Protein 2C9K (pdb70)

Organism: Bacillus thuringiensis subsp. israelensis (NCBI:txid1430)

Solvent-accessible surface area: 24354 Å² total; per-residue (Å²): 49,132,48,25,7,10,3,10,0,1,7,24,4,14,102,17,6,19,149,58,69,26,18,10,17,0,26,125,6,0,36,30,5,20,51,24,0,4,92,38,85,74,135,3,95,14,4,23,71,1,1,57,26,4,28,91,25,22,143,79,146,23,57,82,94,54,17,56,49,0,17,135,4,2,6,111,2,28,82,38,0,24,56,0,33,83,74,0,110,46,15,42,136,74,87,110,72,131,124,59,8,74,2,62,72,14,0,73,101,0,26,137,22,1,94,66,3,10,56,58,0,35,112,38,30,8,128,82,105,68,37,28,55,3,2,15,3,0,1,0,2,0,13,0,3,4,0,1,4,8,0,2,0,0,2,0,0,19,24,0,23,59,112,58,189,110,201,107,81,64,96,12,74,82,63,0,46,127,11,0,42,82,21,1,35,60,0,10,59,4,10,68,102,0,26,92,36,8,92,84,68,83,25,100,104,8,130,34,34,37,17,0,26,30,24,2,36,1,43,5,38,2,7,7,2,0,20,3,0,0,11,2,0,10,4,1,12,25,41,66,6,72,71,4,2,74,8,20,1,13,28,32,1,16,32,27,7,15,10,99,35,3,36,2,31,114,72,97,15,84,85,2,28,87,27,1,16,38,205,53,46,2,5,4,17,16,28,14,1,6,2,28,7,50,65,64,111,91,56,16,6,9,1,8,3,1,21,0,48,19,39,49,0,54,35,141,112,51,62,113,17,79,58,25,17,83,75,54,147,108,21,115,76,51,64,12,45,28,73,74,74,39,36,2,3,7,0,37,0,27,0,4,25,7,107,155,118,94,68,90,0,6,0,6,48,0,37,0,29,2,2,33,60,104,134,64,38,116,103,106,9,18,2,27,44,46,109,61,104,123,82,58,44,82,54,61,14,15,8,14,6,32,105,132,110,83,226,122,106,91,13,36,73,77,8,39,0,2,10,5,1,13,0,31,9,8,28,46,55,102,84,52,79,4,6,2,2,1,0,2,0,3,1,32,34,11,34,18,57,2,31,0,71,24,125,5,2,4,12,5,7,0,4,0,0,11,40,60,5,140,58,8,102,15,24,106,11,2,18,5,5,9,14,36,0,0,2,0,68,28,72,0,57,0,10,0,61,4,20,98,125,139,12,28,0,59,0,16,0,8,2,0,2,13,38,51,76,126,42,95,1,49,1,50,0,35,3,88,91,24,21,117,2,36,36,28,2,55,54,22,23,107,48,104,76,48,70,64,6,95,27,116,15,6,81,38,39,67,1,94,54,83,0,95,2,47,60,84,54,101,2,38,0,42,0,61,26,69,29,122,90,110,144,5,10,0,0,0,3,14,0,0,0,33,22,71,56,164

InterPro domains:
  IPR001178 Pesticidal crystal protein, domain II [PF00555] (322-528)
  IPR005638 Pesticidal crystal protein, domain III [PF03944] (539-678)
  IPR005639 Pesticidal crystal protein, domain I [PF03945] (112-314)
  IPR008979 Galactose-binding-like domain superfamily [SSF49785] (529-678)
  IPR008979 Galactose-binding-like domain superfamily [SSF49785] (1051-1133)
  IPR036399 Pesticidal crystal protein, central domain superfamily [G3DSA:2.100.10.10] (328-526)
  IPR036399 Pesticidal crystal protein, central domain superfamily [SSF51096] (317-528)
  IPR036716 Pesticidal crystal protein, N-terminal domain superfamily [G3DSA:1.20.190.10] (68-316)
  IPR036716 Pesticidal crystal protein, N-terminal domain superfamily [SSF56849] (39-314)
  IPR038979 Pesticidal crystal protein [PTHR37003] (109-332)
  IPR041587 Pesticidal crystal protein Cry, domain V [PF17997] (757-947)
  IPR048645 Cry1Ac-like, domain VII [PF21463] (1060-1138)

Foldseek 3Di:
DPQCLLQQLLLLLLVQLAWAALQGSQLPSVVALLCRQAVPQLPDCNLLCLLVVLCVLLVDDDDCVLSVVLSNLLSVVRVLSVVLNCLSVCCPPPDPDCPSLVSVVSLVSNLVSLVPSLVCNLPSFDPDDVSSLSSCLSSLLVSQSSLLVNLRSLLSLQSNLVVVVPCVSDHCLVVSVVSLFVNLLVSLVSLVSSLVSQQPFFDVVLVGARAQLSSQVSCQVCCSRHQSSSQSSVSSNCVVFVTGENDFFFAKGKDKDCQVLDNCRNDHNVVCVPFADDAFAQRKAWFKKKFWWAPDQDADIATQWIKTWIAAQPDPDIDIGDTGGDDDPHTDIFMDGADPQKFFAKKKWKFADCVSDLAAGGTAKMWTFIANPPATDIDITGRNDPGHDGDIDMDMDHDAWNHDDDDVPHDGNNTGFKTWGDKTKDDDVVDGNYMMIMTMITTPSDDSAQEDEQRTKYKAWLSSFRFDDPVKDWHFALSNNSTIWIFAQFKTKRKHWYAQAKFKWWKKFWKAKADAPVQWWKKWKDKVPWDIWIDTDHHQDYDDCRNNQGPSRIDMDITDDMTMDHGRDIIMTMMGIDTPNNVMTMITTIIMIGTDDD

Secondary structure (DSSP, 8-state):
---THHHHHHHHHHHHTT---TTTTTTTHHHHHHHHH-TTGGG--HHHHHHHHHHHHH-----HHHHHHHHHHHTTHHHHHHHHHHHHHTTTTS---SSTTTHHHHHHHHHHHHHHHHHHHHHS--SSHHHHHHHHHTTHHHHHHHHHHHHHHHHHHHHHHHHHT-------HHHHHHHHHHHHHHHHHHHHHHHHHHTTSB-GGGTT-B-HHHHHHHHHHHIIIIIHHHTTGGGG-TTT-TT-EE-----EEEEEESSTTSGGGGS-HHHHHHHHS--S-S-EEEEEEEEEE-S--SS---EEEEEEEEEETT-S--EE---EE---SSPEEEEEE--TT-EEEEEEEEEE--TTSSS---EEEEEEEEE-SSSEEEEEEESSSS---S-EEEEEE----SS------S-BTTB-SEEEEEEEEE--TTT-S--EEEEEEEETT--SS--B-SSSEEEEEGGG-SEE-SS-EEE---SSSSS-EEE-SSEEEEEEEB-SS-EEEEEEEEEEE-S-TTS--EEEEEETTTEEEEEE------SS--TT--GGG-EEEE-SS-EEE-TT-EEEEEEEE--S-TTS-EEEEEEEEEE---

Structure (mmCIF, N/CA/C/O backbone):
data_2C9K
#
_entry.id   2C9K
#
_cell.length_a   91.199
_cell.length_b   202.069
_cell.length_c   98.726
_cell.angle_alpha   90.00
_cell.angle_beta   90.00
_cell.angle_gamma   90.00
#
_symmetry.space_group_name_H-M   'C 2 2 21'
#
loop_
_entity.id
_entity.type
_entity.pdbx_description
1 polymer 'PESTICIDAL CRYSTAL PROTEIN CRY4AA'
2 non-polymer (4S)-2-METHYL-2,4-PENTANEDIOL
3 water water
#
loop_
_atom_site.group_PDB
_atom_site.id
_atom_site.type_symbol
_atom_site.label_atom_id
_atom_site.label_alt_id
_atom_site.label_comp_id
_atom_site.label_asym_id
_atom_site.label_entity_id
_atom_site.label_seq_id
_atom_site.pdbx_PDB_ins_code
_atom_site.Cartn_x
_atom_site.Cartn_y
_atom_site.Cartn_z
_atom_site.occupancy
_atom_site.B_iso_or_equiv
_atom_site.auth_seq_id
_atom_site.auth_comp_id
_atom_site.auth_asym_id
_atom_site.auth_atom_id
_atom_site.pdbx_PDB_model_num
ATOM 1 N N . GLY A 1 1 ? 3.752 43.949 -5.582 1.00 55.67 68 GLY A N 1
ATOM 2 C CA . GLY A 1 1 ? 3.026 44.009 -6.884 1.00 55.01 68 GLY A CA 1
ATOM 3 C C . GLY A 1 1 ? 1.556 43.683 -6.705 1.00 55.23 68 GLY A C 1
ATOM 4 O O . GLY A 1 1 ? 0.987 43.968 -5.649 1.00 55.80 68 GLY A O 1
ATOM 5 N N . GLU A 1 2 ? 0.934 43.094 -7.728 1.00 53.88 69 GLU A N 1
ATOM 6 C CA . GLU A 1 2 ? -0.474 42.725 -7.642 1.00 51.20 69 GLU A CA 1
ATOM 7 C C . GLU A 1 2 ? -0.644 41.205 -7.778 1.00 49.07 69 GLU A C 1
ATOM 8 O O . GLU A 1 2 ? -0.828 40.670 -8.867 1.00 49.11 69 GLU A O 1
ATOM 14 N N . LEU A 1 3 ? -0.555 40.513 -6.647 1.00 45.73 70 LEU A N 1
ATOM 15 C CA . LEU A 1 3 ? -0.699 39.059 -6.603 1.00 42.82 70 LEU A CA 1
ATOM 16 C C . LEU A 1 3 ? -0.530 38.646 -5.141 1.00 40.19 70 LEU A C 1
ATOM 17 O O . LEU A 1 3 ? 0.592 38.542 -4.646 1.00 41.89 70 LEU A O 1
ATOM 22 N N . SER A 1 4 ? -1.652 38.419 -4.461 0.50 35.38 71 SER A N 1
ATOM 23 C CA . SER A 1 4 ? -1.656 38.084 -3.040 0.50 31.21 71 SER A CA 1
ATOM 24 C C . SER A 1 4 ? -1.285 36.675 -2.609 0.50 29.05 71 SER A C 1
ATOM 25 O O . SER A 1 4 ? -1.108 36.428 -1.423 0.50 28.49 71 SER A O 1
ATOM 28 N N . ALA A 1 5 ? -1.170 35.743 -3.542 1.00 27.96 72 ALA A N 1
ATOM 29 C CA . ALA A 1 5 ? -0.818 34.379 -3.161 1.00 26.48 72 ALA A CA 1
ATOM 30 C C . ALA A 1 5 ? 0.524 34.356 -2.432 1.00 27.97 72 ALA A C 1
ATOM 31 O O . ALA A 1 5 ? 0.664 33.696 -1.400 1.00 29.38 72 ALA A O 1
ATOM 33 N N . TYR A 1 6 ? 1.510 35.073 -2.971 1.00 28.31 73 TYR A N 1
ATOM 34 C CA . TYR A 1 6 ? 2.839 35.145 -2.365 1.00 28.84 73 TYR A CA 1
ATOM 35 C C . TYR A 1 6 ? 2.726 35.395 -0.867 1.00 28.23 73 TYR A C 1
ATOM 36 O O . TYR A 1 6 ? 3.192 34.598 -0.053 1.00 28.49 73 TYR A O 1
ATOM 45 N N . THR A 1 7 ? 2.097 36.509 -0.508 1.00 26.98 74 THR A N 1
ATOM 46 C CA . THR A 1 7 ? 1.938 36.865 0.890 1.00 26.43 74 THR A CA 1
ATOM 47 C C . THR A 1 7 ? 0.953 35.987 1.668 1.00 27.38 74 THR A C 1
ATOM 48 O O . THR A 1 7 ? 1.081 35.866 2.884 1.00 29.68 74 THR A O 1
ATOM 52 N N . ILE A 1 8 ? -0.020 35.372 0.994 1.00 26.37 75 ILE A N 1
ATOM 53 C CA . ILE A 1 8 ? -0.972 34.500 1.694 1.00 26.19 75 ILE A CA 1
ATOM 54 C C . ILE A 1 8 ? -0.362 33.125 1.986 1.00 26.89 75 ILE A C 1
ATOM 55 O O . ILE A 1 8 ? -0.487 32.596 3.086 1.00 27.45 75 ILE A O 1
ATOM 60 N N . VAL A 1 9 ? 0.274 32.533 0.986 1.00 27.49 76 VAL A N 1
ATOM 61 C CA . VAL A 1 9 ? 0.896 31.238 1.177 1.00 27.25 76 VAL A CA 1
ATOM 62 C C . VAL A 1 9 ? 1.898 31.340 2.322 1.00 28.44 76 VAL A C 1
ATOM 63 O O . VAL A 1 9 ? 2.045 30.413 3.116 1.00 30.64 76 VAL A O 1
ATOM 67 N N . VAL A 1 10 ? 2.590 32.469 2.408 1.00 27.91 77 VAL A N 1
ATOM 68 C CA . VAL A 1 10 ? 3.577 32.651 3.461 1.00 28.35 77 VAL A CA 1
ATOM 69 C C . VAL A 1 10 ? 2.877 32.830 4.797 1.00 28.33 77 VAL A C 1
ATOM 70 O O . VAL A 1 10 ? 3.338 32.330 5.824 1.00 28.30 77 VAL A O 1
ATOM 74 N N . GLY A 1 11 ? 1.751 33.535 4.772 1.00 27.76 78 GLY A N 1
ATOM 75 C CA . GLY A 1 11 ? 0.991 33.759 5.986 1.00 26.56 78 GLY A CA 1
ATOM 76 C C . GLY A 1 11 ? 0.452 32.476 6.590 1.00 26.13 78 GLY A C 1
ATOM 77 O O . GLY A 1 11 ? 0.417 32.336 7.812 1.00 27.06 78 GLY A O 1
ATOM 78 N N . THR A 1 12 ? 0.044 31.537 5.742 0.50 25.41 79 THR A N 1
ATOM 79 C CA . THR A 1 12 ? -0.509 30.268 6.198 0.50 25.95 79 THR A CA 1
ATOM 80 C C . THR A 1 12 ? 0.517 29.359 6.850 0.50 25.32 79 THR A C 1
ATOM 81 O O . THR A 1 12 ? 0.217 28.663 7.813 0.50 24.88 79 THR A O 1
ATOM 85 N N . VAL A 1 13 ? 1.725 29.354 6.305 1.00 26.59 80 VAL A N 1
ATOM 86 C CA . VAL A 1 13 ? 2.809 28.529 6.841 1.00 27.03 80 VAL A CA 1
ATOM 87 C C . VAL A 1 13 ? 3.201 28.996 8.250 1.00 27.45 80 VAL A C 1
ATOM 88 O O . VAL A 1 13 ? 3.334 28.173 9.157 1.00 27.76 80 VAL A O 1
ATOM 92 N N . LEU A 1 14 ? 3.376 30.308 8.430 1.00 27.31 81 LEU A N 1
ATOM 93 C CA . LEU A 1 14 ? 3.718 30.870 9.739 1.00 27.02 81 LEU A CA 1
ATOM 94 C C . LEU A 1 14 ? 2.687 30.405 10.758 1.00 27.88 81 LEU A C 1
ATOM 95 O O . LEU A 1 14 ? 3.030 29.905 11.829 1.00 28.02 81 LEU A O 1
ATOM 100 N N . THR A 1 15 ? 1.418 30.581 10.408 1.00 29.27 82 THR A N 1
ATOM 101 C CA . THR A 1 15 ? 0.301 30.180 11.254 1.00 29.88 82 THR A CA 1
ATOM 102 C C . THR A 1 15 ? 0.270 28.664 11.415 1.00 29.73 82 THR A C 1
ATOM 103 O O . THR A 1 15 ? -0.099 28.146 12.460 1.00 29.60 82 THR A O 1
ATOM 107 N N . GLY A 1 16 ? 0.682 27.964 10.370 1.00 30.40 83 GLY A N 1
ATOM 108 C CA . GLY A 1 16 ? 0.663 26.517 10.389 1.00 33.37 83 GLY A CA 1
ATOM 109 C C . GLY A 1 16 ? 1.576 25.810 11.362 1.00 35.58 83 GLY A C 1
ATOM 110 O O . GLY A 1 16 ? 1.230 24.732 11.850 1.00 36.88 83 GLY A O 1
ATOM 111 N N . PHE A 1 17 ? 2.740 26.389 11.638 1.00 37.94 84 PHE A N 1
ATOM 112 C CA . PHE A 1 17 ? 3.677 25.761 12.561 1.00 40.23 84 PHE A CA 1
ATOM 113 C C . PHE A 1 17 ? 3.262 25.912 14.015 1.00 42.52 84 PHE A C 1
ATOM 114 O O . PHE A 1 17 ? 4.013 25.552 14.923 1.00 41.60 84 PHE A O 1
ATOM 122 N N . GLY A 1 18 ? 2.046 26.421 14.214 1.00 47.24 85 GLY A N 1
ATOM 123 C CA . GLY A 1 18 ? 1.495 26.638 15.543 1.00 51.91 85 GLY A CA 1
ATOM 124 C C . GLY A 1 18 ? 1.367 25.413 16.433 1.00 54.69 85 GLY A C 1
ATOM 125 O O . GLY A 1 18 ? 1.616 25.507 17.636 1.00 55.73 85 GLY A O 1
ATOM 126 N N . PHE A 1 19 ? 0.994 24.261 15.878 1.00 56.92 86 PHE A N 1
ATOM 127 C CA . PHE A 1 19 ? 0.853 23.070 16.716 1.00 58.50 86 PHE A CA 1
ATOM 128 C C . PHE A 1 19 ? 1.785 21.912 16.340 1.00 60.02 86 PHE A C 1
ATOM 129 O O . PHE A 1 19 ? 2.939 22.120 15.963 1.00 61.89 86 PHE A O 1
ATOM 137 N N . THR A 1 20 ? 1.268 20.691 16.461 1.00 60.03 87 THR A N 1
ATOM 138 C CA . THR A 1 20 ? 2.002 19.461 16.137 1.00 59.79 87 THR A CA 1
ATOM 139 C C . THR A 1 20 ? 1.021 18.289 16.208 1.00 59.21 87 THR A C 1
ATOM 140 O O . THR A 1 20 ? 0.629 17.860 17.297 1.00 58.60 87 THR A O 1
ATOM 144 N N . THR A 1 21 ? 0.638 17.763 15.047 1.00 58.47 88 THR A N 1
ATOM 145 C CA . THR A 1 21 ? -0.334 16.679 15.004 1.00 57.52 88 THR A CA 1
ATOM 146 C C . THR A 1 21 ? -0.119 15.616 13.909 1.00 58.34 88 THR A C 1
ATOM 147 O O . THR A 1 21 ? 0.583 15.850 12.923 1.00 57.50 88 THR A O 1
ATOM 151 N N . PRO A 1 22 ? -0.729 14.427 14.079 1.00 59.66 89 PRO A N 1
ATOM 152 C CA . PRO A 1 22 ? -0.648 13.292 13.152 1.00 59.85 89 PRO A CA 1
ATOM 153 C C . PRO A 1 22 ? -0.994 13.618 11.699 1.00 60.49 89 PRO A C 1
ATOM 154 O O . PRO A 1 22 ? -0.725 12.819 10.804 1.00 61.68 89 PRO A O 1
ATOM 158 N N . LEU A 1 23 ? -1.599 14.778 11.460 1.00 59.96 90 LEU A N 1
ATOM 159 C CA . LEU A 1 23 ? -1.960 15.168 10.101 1.00 58.61 90 LEU A CA 1
ATOM 160 C C . LEU A 1 23 ? -1.174 16.397 9.680 1.00 57.70 90 LEU A C 1
ATOM 161 O O . LEU A 1 23 ? -1.390 16.939 8.600 1.00 58.00 90 LEU A O 1
ATOM 166 N N . GLY A 1 24 ? -0.260 16.827 10.545 0.50 56.47 91 GLY A N 1
ATOM 167 C CA . GLY A 1 24 ? 0.571 17.983 10.259 0.50 54.97 91 GLY A CA 1
ATOM 168 C C . GLY A 1 24 ? -0.152 19.182 9.675 0.50 54.26 91 GLY A C 1
ATOM 169 O O . GLY A 1 24 ? -1.366 19.331 9.831 0.50 53.75 91 GLY A O 1
ATOM 170 N N . LEU A 1 25 ? 0.609 20.037 8.997 1.00 53.73 92 LEU A N 1
ATOM 171 C CA . LEU A 1 25 ? 0.074 21.245 8.375 1.00 53.41 92 LEU A CA 1
ATOM 172 C C . LEU A 1 25 ? -0.689 20.934 7.093 1.00 52.97 92 LEU A C 1
ATOM 173 O O . LEU A 1 25 ? -1.030 21.841 6.336 1.00 52.13 92 LEU A O 1
ATOM 178 N N . ALA A 1 26 ? -0.954 19.652 6.854 1.00 53.02 93 ALA A N 1
ATOM 179 C CA . ALA A 1 26 ? -1.668 19.220 5.655 1.00 53.50 93 ALA A CA 1
ATOM 180 C C . ALA A 1 26 ? -3.179 19.459 5.724 1.00 53.44 93 ALA A C 1
ATOM 181 O O . ALA A 1 26 ? -3.714 20.303 5.009 1.00 53.76 93 ALA A O 1
ATOM 183 N N . LEU A 1 27 ? -3.858 18.715 6.590 0.50 52.86 94 LEU A N 1
ATOM 184 C CA . LEU A 1 27 ? -5.306 18.821 6.750 0.50 52.93 94 LEU A CA 1
ATOM 185 C C . LEU A 1 27 ? -5.872 20.246 6.773 0.50 53.09 94 LEU A C 1
ATOM 186 O O . LEU A 1 27 ? -6.945 20.505 6.227 0.50 53.13 94 LEU A O 1
ATOM 191 N N . ILE A 1 28 ? -5.156 21.164 7.410 1.00 52.93 95 ILE A N 1
ATOM 192 C CA . ILE A 1 28 ? -5.611 22.543 7.518 1.00 52.67 95 ILE A CA 1
ATOM 193 C C . ILE A 1 28 ? -4.904 23.479 6.549 1.00 52.90 95 ILE A C 1
ATOM 194 O O . ILE A 1 28 ? -5.556 24.196 5.789 1.00 53.54 95 ILE A O 1
ATOM 199 N N . GLY A 1 29 ? -3.574 23.484 6.593 1.00 52.22 96 GLY A N 1
ATOM 200 C CA . GLY A 1 29 ? -2.807 24.332 5.696 1.00 50.56 96 GLY A CA 1
ATOM 201 C C . GLY A 1 29 ? -3.219 24.103 4.253 1.00 49.64 96 GLY A C 1
ATOM 202 O O . GLY A 1 29 ? -3.227 25.029 3.445 1.00 50.66 96 GLY A O 1
ATOM 203 N N . PHE A 1 30 ? -3.564 22.862 3.925 1.00 47.88 97 PHE A N 1
ATOM 204 C CA . PHE A 1 30 ? -3.992 22.537 2.576 1.00 46.02 97 PHE A CA 1
ATOM 205 C C . PHE A 1 30 ? -5.351 23.140 2.300 1.00 45.26 97 PHE A C 1
ATOM 206 O O . PHE A 1 30 ? -5.627 23.566 1.182 1.00 46.06 97 PHE A O 1
ATOM 214 N N . GLY A 1 31 ? -6.198 23.179 3.324 1.00 44.37 98 GLY A N 1
ATOM 215 C CA . GLY A 1 31 ? -7.525 23.745 3.158 1.00 43.39 98 GLY A CA 1
ATOM 216 C C . GLY A 1 31 ? -7.443 25.149 2.588 1.00 43.99 98 GLY A C 1
ATOM 217 O O . GLY A 1 31 ? -8.406 25.654 1.999 1.00 45.08 98 GLY A O 1
ATOM 218 N N . THR A 1 32 ? -6.281 25.777 2.759 1.00 42.41 99 THR A N 1
ATOM 219 C CA . THR A 1 32 ? -6.054 27.128 2.268 1.00 40.53 99 THR A CA 1
ATOM 220 C C . THR A 1 32 ? -5.179 27.143 1.026 1.00 38.86 99 THR A C 1
ATOM 221 O O . THR A 1 32 ? -5.503 27.794 0.033 1.00 38.46 99 THR A O 1
ATOM 225 N N . LEU A 1 33 ? -4.065 26.426 1.086 1.00 36.83 100 LEU A N 1
ATOM 226 C CA . LEU A 1 33 ? -3.144 26.376 -0.039 1.00 35.30 100 LEU A CA 1
ATOM 227 C C . LEU A 1 33 ? -3.767 25.922 -1.362 1.00 34.36 100 LEU A C 1
ATOM 228 O O . LEU A 1 33 ? -3.565 26.575 -2.383 1.00 36.28 100 LEU A O 1
ATOM 233 N N . ILE A 1 34 ? -4.522 24.826 -1.356 0.50 32.58 101 ILE A N 1
ATOM 234 C CA . ILE A 1 34 ? -5.145 24.335 -2.586 0.50 31.64 101 ILE A CA 1
ATOM 235 C C . ILE A 1 34 ? -6.032 25.382 -3.269 0.50 30.74 101 ILE A C 1
ATOM 236 O O . ILE A 1 34 ? -5.906 25.625 -4.466 0.50 29.17 101 ILE A O 1
ATOM 241 N N . PRO A 1 35 ? -6.955 26.001 -2.521 1.00 31.21 102 PRO A N 1
ATOM 242 C CA . PRO A 1 35 ? -7.843 27.025 -3.091 1.00 31.45 102 PRO A CA 1
ATOM 243 C C . PRO A 1 35 ? -7.078 28.260 -3.590 1.00 31.43 102 PRO A C 1
ATOM 244 O O . PRO A 1 35 ? -7.484 28.914 -4.553 1.00 32.33 102 PRO A O 1
ATOM 248 N N . VAL A 1 36 ? -5.976 28.575 -2.917 1.00 30.59 103 VAL A N 1
ATOM 249 C CA . VAL A 1 36 ? -5.151 29.724 -3.265 1.00 30.65 103 VAL A CA 1
ATOM 250 C C . VAL A 1 36 ? -4.249 29.449 -4.471 1.00 30.25 103 VAL A C 1
ATOM 251 O O . VAL A 1 36 ? -3.994 30.345 -5.284 1.00 29.76 103 VAL A O 1
ATOM 255 N N . LEU A 1 37 ? -3.779 28.211 -4.586 1.00 29.01 104 LEU A N 1
ATOM 256 C CA . LEU A 1 37 ? -2.898 27.816 -5.682 1.00 28.87 104 LEU A CA 1
ATOM 257 C C . LEU A 1 37 ? -3.618 27.130 -6.853 1.00 29.50 104 LEU A C 1
ATOM 258 O O . LEU A 1 37 ? -3.037 26.950 -7.930 1.00 30.07 104 LEU A O 1
ATOM 263 N N . PHE A 1 38 ? -4.874 26.743 -6.642 0.50 28.61 105 PHE A N 1
ATOM 264 C CA . PHE A 1 38 ? -5.649 26.088 -7.688 0.50 27.49 105 PHE A CA 1
ATOM 265 C C . PHE A 1 38 ? -7.124 26.480 -7.642 0.50 29.65 105 PHE A C 1
ATOM 266 O O . PHE A 1 38 ? -7.979 25.655 -7.325 0.50 29.60 105 PHE A O 1
ATOM 274 N N . PRO A 1 39 ? -7.440 27.747 -7.952 1.00 31.88 106 PRO A N 1
ATOM 275 C CA . PRO A 1 39 ? -8.823 28.244 -7.947 1.00 34.31 106 PRO A CA 1
ATOM 276 C C . PRO A 1 39 ? -9.699 27.669 -9.076 1.00 35.84 106 PRO A C 1
ATOM 277 O O . PRO A 1 39 ? -10.928 27.651 -8.979 1.00 35.59 106 PRO A O 1
ATOM 281 N N . ALA A 1 40 ? -9.055 27.200 -10.140 1.00 37.23 107 ALA A N 1
ATOM 282 C CA . ALA A 1 40 ? -9.756 26.604 -11.272 1.00 39.32 107 ALA A CA 1
ATOM 283 C C . ALA A 1 40 ? -9.224 25.183 -11.458 1.00 41.91 107 ALA A C 1
ATOM 284 O O . ALA A 1 40 ? -9.022 24.720 -12.583 1.00 42.58 107 ALA A O 1
ATOM 286 N N . GLN A 1 41 ? -8.981 24.509 -10.337 1.00 43.74 108 GLN A N 1
ATOM 287 C CA . GLN A 1 41 ? -8.481 23.137 -10.325 1.00 46.26 108 GLN A CA 1
ATOM 288 C C . GLN A 1 41 ? -7.214 22.932 -11.149 1.00 47.89 108 GLN A C 1
ATOM 289 O O . GLN A 1 41 ? -6.339 23.799 -11.176 1.00 48.53 108 GLN A O 1
ATOM 295 N N . ASP A 1 42 ? -7.110 21.782 -11.811 0.50 49.11 109 ASP A N 1
ATOM 296 C CA . ASP A 1 42 ? -5.933 21.479 -12.614 0.50 50.82 109 ASP A CA 1
ATOM 297 C C . ASP A 1 42 ? -5.932 22.196 -13.957 0.50 50.86 109 ASP A C 1
ATOM 298 O O . ASP A 1 42 ? -5.308 21.739 -14.914 0.50 49.94 109 ASP A O 1
ATOM 303 N N . GLN A 1 43 ? -6.637 23.318 -14.024 1.00 51.78 110 GLN A N 1
ATOM 304 C CA . GLN A 1 43 ? -6.698 24.112 -15.246 1.00 53.21 110 GLN A CA 1
ATOM 305 C C . GLN A 1 43 ? -6.628 25.597 -14.891 1.00 52.34 110 GLN A C 1
ATOM 306 O O . GLN A 1 43 ? -7.255 26.446 -15.530 1.00 51.12 110 GLN A O 1
ATOM 312 N N . SER A 1 44 ? -5.848 25.892 -13.857 1.00 51.51 111 SER A N 1
ATOM 313 C CA . SER A 1 44 ? -5.663 27.258 -13.387 1.00 50.20 111 SER A CA 1
ATOM 314 C C . SER A 1 44 ? -4.541 27.934 -14.174 1.00 48.34 111 SER A C 1
ATOM 315 O O . SER A 1 44 ? -3.887 27.309 -15.009 1.00 47.83 111 SER A O 1
ATOM 318 N N . ASN A 1 45 ? -4.323 29.214 -13.897 1.00 47.02 112 ASN A N 1
ATOM 319 C CA . ASN A 1 45 ? -3.266 29.973 -14.557 1.00 46.63 112 ASN A CA 1
ATOM 320 C C . ASN A 1 45 ? -2.350 30.617 -13.524 1.00 44.87 112 ASN A C 1
ATOM 321 O O . ASN A 1 45 ? -1.682 31.611 -13.805 1.00 43.02 112 ASN A O 1
ATOM 326 N N . THR A 1 46 ? -2.325 30.032 -12.330 1.00 43.92 113 THR A N 1
ATOM 327 C CA . THR A 1 46 ? -1.505 30.536 -11.241 1.00 43.58 113 THR A CA 1
ATOM 328 C C . THR A 1 46 ? -0.023 30.581 -11.620 1.00 42.81 113 THR A C 1
ATOM 329 O O . THR A 1 46 ? 0.626 31.620 -11.469 1.00 43.09 113 THR A O 1
ATOM 333 N N . TRP A 1 47 ? 0.502 29.465 -12.122 1.00 40.90 114 TRP A N 1
ATOM 334 C CA . TRP A 1 47 ? 1.905 29.384 -12.523 1.00 39.24 114 TRP A CA 1
ATOM 335 C C . TRP A 1 47 ? 2.219 30.314 -13.697 1.00 39.15 114 TRP A C 1
ATOM 336 O O . TRP A 1 47 ? 3.316 30.864 -13.788 1.00 39.20 114 TRP A O 1
ATOM 347 N N . SER A 1 48 ? 1.261 30.488 -14.602 1.00 38.92 115 SER A N 1
ATOM 348 C CA . SER A 1 48 ? 1.467 31.386 -15.732 1.00 38.27 115 SER A CA 1
ATOM 349 C C . SER A 1 48 ? 1.622 32.784 -15.163 1.00 38.64 115 SER A C 1
ATOM 350 O O . SER A 1 48 ? 2.576 33.488 -15.485 1.00 40.22 115 SER A O 1
ATOM 353 N N . ASP A 1 49 ? 0.682 33.181 -14.309 1.00 37.89 116 ASP A N 1
ATOM 354 C CA . ASP A 1 49 ? 0.737 34.495 -13.692 1.00 36.45 116 ASP A CA 1
ATOM 355 C C . ASP A 1 49 ? 2.059 34.682 -12.960 1.00 36.01 116 ASP A C 1
ATOM 356 O O . ASP A 1 49 ? 2.685 35.739 -13.058 1.00 36.93 116 ASP A O 1
ATOM 361 N N . PHE A 1 50 ? 2.488 33.658 -12.229 1.00 33.42 117 PHE A N 1
ATOM 362 C CA . PHE A 1 50 ? 3.747 33.749 -11.503 1.00 31.69 117 PHE A CA 1
ATOM 363 C C . PHE A 1 50 ? 4.904 33.944 -12.478 1.00 31.21 117 PHE A C 1
ATOM 364 O O . PHE A 1 50 ? 5.763 34.793 -12.267 1.00 30.86 117 PHE A O 1
ATOM 372 N N . ILE A 1 51 ? 4.915 33.164 -13.554 1.00 31.29 118 ILE A N 1
ATOM 373 C CA . ILE A 1 51 ? 5.982 33.254 -14.547 1.00 30.15 118 ILE A CA 1
ATOM 374 C C . ILE A 1 51 ? 5.904 34.532 -15.382 1.00 30.13 118 ILE A C 1
ATOM 375 O O . ILE A 1 51 ? 6.910 35.205 -15.602 1.00 30.14 118 ILE A O 1
ATOM 380 N N . THR A 1 52 ? 4.711 34.866 -15.845 0.50 29.60 119 THR A N 1
ATOM 381 C CA . THR A 1 52 ? 4.545 36.063 -16.644 0.50 30.33 119 THR A CA 1
ATOM 382 C C . THR A 1 52 ? 4.963 37.299 -15.861 0.50 32.07 119 THR A C 1
ATOM 383 O O . THR A 1 52 ? 5.671 38.159 -16.380 0.50 31.92 119 THR A O 1
ATOM 387 N N . GLN A 1 53 ? 4.537 37.380 -14.605 1.00 34.89 120 GLN A N 1
ATOM 388 C CA . GLN A 1 53 ? 4.874 38.534 -13.781 1.00 37.20 120 GLN A CA 1
ATOM 389 C C . GLN A 1 53 ? 6.380 38.664 -13.578 1.00 35.97 120 GLN A C 1
ATOM 390 O O . GLN A 1 53 ? 6.927 39.766 -13.632 1.00 37.15 120 GLN A O 1
ATOM 396 N N . THR A 1 54 ? 7.052 37.546 -13.343 1.00 33.75 121 THR A N 1
ATOM 397 C CA . THR A 1 54 ? 8.491 37.587 -13.159 1.00 33.61 121 THR A CA 1
ATOM 398 C C . THR A 1 54 ? 9.157 38.057 -14.449 1.00 34.62 121 THR A C 1
ATOM 399 O O . THR A 1 54 ? 10.010 38.948 -14.435 1.00 34.75 121 THR A O 1
ATOM 403 N N . LYS A 1 55 ? 8.747 37.451 -15.560 1.00 35.88 122 LYS A N 1
ATOM 404 C CA . LYS A 1 55 ? 9.269 37.768 -16.886 1.00 36.13 122 LYS A CA 1
ATOM 405 C C . LYS A 1 55 ? 8.993 39.222 -17.265 1.00 36.26 122 LYS A C 1
ATOM 406 O O . LYS A 1 55 ? 9.728 39.814 -18.055 1.00 36.08 122 LYS A O 1
ATOM 412 N N . ASN A 1 56 ? 7.928 39.793 -16.706 1.00 35.63 123 ASN A N 1
ATOM 413 C CA . ASN A 1 56 ? 7.576 41.173 -16.998 1.00 35.60 123 ASN A CA 1
ATOM 414 C C . ASN A 1 56 ? 8.511 42.148 -16.319 1.00 34.88 123 ASN A C 1
ATOM 415 O O . ASN A 1 56 ? 8.642 43.285 -16.753 1.00 35.39 123 ASN A 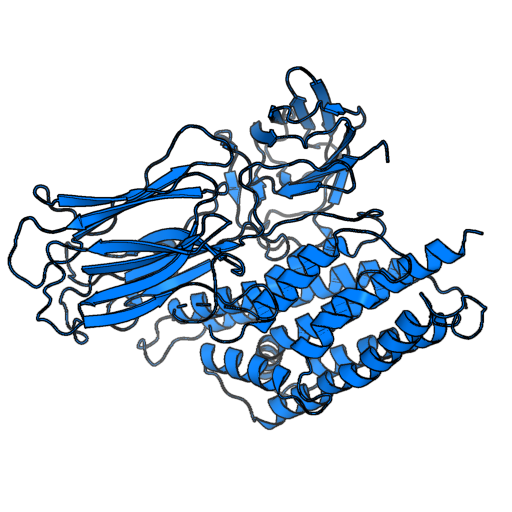O 1
ATOM 420 N N . ILE A 1 57 ? 9.168 41.712 -15.253 1.00 34.70 124 ILE A N 1
ATOM 421 C CA . ILE A 1 57 ? 10.089 42.591 -14.551 1.00 34.77 124 ILE A CA 1
ATOM 422 C C . ILE A 1 57 ? 11.509 42.468 -15.128 1.00 35.21 124 ILE A C 1
ATOM 423 O O . ILE A 1 57 ? 12.247 43.452 -15.215 1.00 34.04 124 ILE A O 1
ATOM 428 N N . ILE A 1 58 ? 11.884 41.262 -15.538 1.00 35.90 125 ILE A N 1
ATOM 429 C CA . ILE A 1 58 ? 13.206 41.036 -16.114 1.00 37.20 125 ILE A CA 1
ATOM 430 C C . ILE A 1 58 ? 13.200 41.424 -17.588 1.00 38.72 125 ILE A C 1
ATOM 431 O O . ILE A 1 58 ? 14.249 41.640 -18.195 1.00 38.26 125 ILE A O 1
ATOM 436 N N . LYS A 1 59 ? 11.996 41.511 -18.144 1.00 40.76 126 LYS A N 1
ATOM 437 C CA . LYS A 1 59 ? 11.769 41.875 -19.534 1.00 41.46 126 LYS A CA 1
ATOM 438 C C . LYS A 1 59 ? 12.667 41.207 -20.576 1.00 42.65 126 LYS A C 1
ATOM 439 O O . LYS A 1 59 ? 13.113 41.849 -21.524 1.00 43.83 126 LYS A O 1
ATOM 445 N N . LYS A 1 60 ? 12.934 39.917 -20.394 1.00 43.99 127 LYS A N 1
ATOM 446 C CA . LYS A 1 60 ? 13.733 39.149 -21.348 1.00 45.70 127 LYS A CA 1
ATOM 447 C C . LYS A 1 60 ? 12.735 38.186 -21.980 1.00 47.81 127 LYS A C 1
ATOM 448 O O . LYS A 1 60 ? 11.640 38.003 -21.445 1.00 47.51 127 LYS A O 1
ATOM 454 N N . GLU A 1 61 ? 13.086 37.551 -23.092 1.00 49.42 128 GLU A N 1
ATOM 455 C CA . GLU A 1 61 ? 12.105 36.678 -23.717 1.00 51.44 128 GLU A CA 1
ATOM 456 C C . GLU A 1 61 ? 12.435 35.232 -24.060 1.00 51.10 128 GLU A C 1
ATOM 457 O O . GLU A 1 61 ? 13.594 34.857 -24.267 1.00 50.32 128 GLU A O 1
ATOM 463 N N . ILE A 1 62 ? 11.365 34.437 -24.097 1.00 50.39 129 ILE A N 1
ATOM 464 C CA . ILE A 1 62 ? 11.391 33.023 -24.455 1.00 50.24 129 ILE A CA 1
ATOM 465 C C . ILE A 1 62 ? 9.992 32.664 -24.944 1.00 49.10 129 ILE A C 1
ATOM 466 O O . ILE A 1 62 ? 9.010 33.318 -24.585 1.00 48.08 129 ILE A O 1
ATOM 471 N N . ALA A 1 63 ? 9.910 31.625 -25.766 1.00 48.54 130 ALA A N 1
ATOM 472 C CA . ALA A 1 63 ? 8.637 31.182 -26.316 1.00 47.12 130 ALA A CA 1
ATOM 473 C C . ALA A 1 63 ? 7.631 30.871 -25.216 1.00 46.30 130 ALA A C 1
ATOM 474 O O . ALA A 1 63 ? 7.920 30.132 -24.276 1.00 45.76 130 ALA A O 1
ATOM 476 N N . SER A 1 64 ? 6.443 31.441 -25.346 1.00 45.56 131 SER A N 1
ATOM 477 C CA . SER A 1 64 ? 5.387 31.233 -24.374 1.00 45.77 131 SER A CA 1
ATOM 478 C C . SER A 1 64 ? 4.995 29.764 -24.205 1.00 45.83 131 SER A C 1
ATOM 479 O O . SER A 1 64 ? 4.229 29.421 -23.302 1.00 45.81 131 SER A O 1
ATOM 482 N N . THR A 1 65 ? 5.515 28.895 -25.067 1.00 46.22 132 THR A N 1
ATOM 483 C CA . THR A 1 65 ? 5.208 27.469 -24.973 1.00 45.44 132 THR A CA 1
ATOM 484 C C . THR A 1 65 ? 5.873 26.897 -23.723 1.00 44.98 132 THR A C 1
ATOM 485 O O . THR A 1 65 ? 5.406 25.915 -23.152 1.00 44.61 132 THR A O 1
ATOM 489 N N . TYR A 1 66 ? 6.968 27.524 -23.303 1.00 44.60 133 TYR A N 1
ATOM 490 C CA . TYR A 1 66 ? 7.692 27.093 -22.112 1.00 44.84 133 TYR A CA 1
ATOM 491 C C . TYR A 1 66 ? 6.899 27.441 -20.857 1.00 43.66 133 TYR A C 1
ATOM 492 O O . TYR A 1 66 ? 6.928 26.710 -19.865 1.00 43.45 133 TYR A O 1
ATOM 501 N N . ILE A 1 67 ? 6.194 28.564 -20.916 0.50 41.78 134 ILE A N 1
ATOM 502 C CA . ILE A 1 67 ? 5.394 29.031 -19.800 0.50 40.84 134 ILE A CA 1
ATOM 503 C C . ILE A 1 67 ? 4.163 28.159 -19.594 0.50 41.56 134 ILE A C 1
ATOM 504 O O . ILE A 1 67 ? 3.886 27.716 -18.482 0.50 41.05 134 ILE A O 1
ATOM 509 N N . SER A 1 68 ? 3.428 27.911 -20.670 1.00 43.42 135 SER A N 1
ATOM 510 C CA . SER A 1 68 ? 2.228 27.082 -20.589 1.00 45.32 135 SER A CA 1
ATOM 511 C C . SER A 1 68 ? 2.586 25.633 -20.273 1.00 44.88 135 SER A C 1
ATOM 512 O O . SER A 1 68 ? 1.789 24.903 -19.685 1.00 45.05 135 SER A O 1
ATOM 515 N N . ASN A 1 69 ? 3.781 25.210 -20.665 1.00 44.60 136 ASN A N 1
ATOM 516 C CA . ASN A 1 69 ? 4.185 23.846 -20.376 1.00 44.93 136 ASN A CA 1
ATOM 517 C C . ASN A 1 69 ? 4.390 23.734 -18.882 1.00 44.86 136 ASN A C 1
ATOM 518 O O . ASN A 1 69 ? 3.949 22.770 -18.256 1.00 45.66 136 ASN A O 1
ATOM 523 N N . ALA A 1 70 ? 5.063 24.729 -18.317 1.00 44.33 137 ALA A N 1
ATOM 524 C CA . ALA A 1 70 ? 5.326 24.757 -16.885 1.00 43.09 137 ALA A CA 1
ATOM 525 C C . ALA A 1 70 ? 4.003 24.769 -16.135 1.00 41.82 137 ALA A C 1
ATOM 526 O O . ALA A 1 70 ? 3.836 24.072 -15.139 1.00 41.21 137 ALA A O 1
ATOM 528 N N . ASN A 1 71 ? 3.058 25.557 -16.632 1.00 41.13 138 ASN A N 1
ATOM 529 C CA . ASN A 1 71 ? 1.748 25.677 -16.000 1.00 41.94 138 ASN A CA 1
ATOM 530 C C . ASN A 1 71 ? 0.955 24.369 -16.069 1.00 43.19 138 ASN A C 1
ATOM 531 O O . ASN A 1 71 ? 0.171 24.042 -15.179 1.00 42.38 138 ASN A O 1
ATOM 536 N N . LYS A 1 72 ? 1.186 23.629 -17.145 1.00 44.61 139 LYS A N 1
ATOM 537 C CA . LYS A 1 72 ? 0.532 22.357 -17.406 1.00 44.99 139 LYS A CA 1
ATOM 538 C C . LYS A 1 72 ? 1.087 21.272 -16.489 1.00 44.63 139 LYS A C 1
ATOM 539 O O . LYS A 1 72 ? 0.355 20.404 -16.021 1.00 44.23 139 LYS A O 1
ATOM 545 N N . ILE A 1 73 ? 2.390 21.339 -16.238 1.00 44.59 140 ILE A N 1
ATOM 546 C CA . ILE A 1 73 ? 3.090 20.365 -15.405 1.00 44.54 140 ILE A CA 1
ATOM 547 C C . ILE A 1 73 ? 2.828 20.494 -13.908 1.00 43.36 140 ILE A C 1
ATOM 548 O O . ILE A 1 73 ? 2.590 19.499 -13.230 1.00 44.16 140 ILE A O 1
ATOM 553 N N . LEU A 1 74 ? 2.895 21.716 -13.391 0.50 42.15 141 LEU A N 1
ATOM 554 C CA . LEU A 1 74 ? 2.681 21.954 -11.970 0.50 40.62 141 LEU A CA 1
ATOM 555 C C . LEU A 1 74 ? 1.211 21.926 -11.572 0.50 40.87 141 LEU A C 1
ATOM 556 O O . LEU A 1 74 ? 0.884 21.900 -10.387 0.50 40.48 141 LEU A O 1
ATOM 561 N N . ASN A 1 75 ? 0.326 21.932 -12.563 1.00 42.02 142 ASN A N 1
ATOM 562 C CA . ASN A 1 75 ? -1.108 21.886 -12.297 1.00 42.70 142 ASN A CA 1
ATOM 563 C C . ASN A 1 75 ? -1.567 20.441 -12.102 1.00 43.83 142 ASN A C 1
ATOM 564 O O . ASN A 1 75 ? -2.763 20.158 -12.044 1.00 44.07 142 ASN A O 1
ATOM 569 N N . ARG A 1 76 ? -0.602 19.531 -11.995 1.00 44.25 143 ARG A N 1
ATOM 570 C CA . ARG A 1 76 ? -0.895 18.124 -11.778 1.00 44.92 143 ARG A CA 1
ATOM 571 C C . ARG A 1 76 ? -0.973 17.896 -10.283 1.00 45.23 143 ARG A C 1
ATOM 572 O O . ARG A 1 76 ? -1.702 17.024 -9.814 1.00 47.80 143 ARG A O 1
ATOM 580 N N . SER A 1 77 ? -0.205 18.682 -9.537 1.00 43.95 144 SER A N 1
ATOM 581 C CA . SER A 1 77 ? -0.181 18.562 -8.090 1.00 42.43 144 SER A CA 1
ATOM 582 C C . SER A 1 77 ? -1.585 18.705 -7.520 1.00 42.32 144 SER A C 1
ATOM 583 O O . SER A 1 77 ? -1.875 18.193 -6.442 1.00 42.07 144 SER A O 1
ATOM 586 N N . PHE A 1 78 ? -2.464 19.390 -8.241 1.00 42.47 145 PHE A N 1
ATOM 587 C CA . PHE A 1 78 ? -3.818 19.574 -7.738 1.00 44.53 145 PHE A CA 1
ATOM 588 C C . PHE A 1 78 ? -4.494 18.252 -7.398 1.00 45.91 145 PHE A C 1
ATOM 589 O O . PHE A 1 78 ? -4.950 18.047 -6.274 1.00 46.10 145 PHE A O 1
ATOM 597 N N . ASN A 1 79 ? -4.565 17.356 -8.373 1.00 47.88 146 ASN A N 1
ATOM 598 C CA . ASN A 1 79 ? -5.194 16.064 -8.153 1.00 49.65 146 ASN A CA 1
ATOM 599 C C . ASN A 1 79 ? -4.416 15.206 -7.162 1.00 50.00 146 ASN A C 1
ATOM 600 O O . ASN A 1 79 ? -5.012 14.530 -6.322 1.00 50.77 146 ASN A O 1
ATOM 605 N N . VAL A 1 80 ? -3.091 15.238 -7.247 1.00 49.25 147 VAL A N 1
ATOM 606 C CA . VAL A 1 80 ? -2.272 14.444 -6.342 1.00 49.33 147 VAL A CA 1
ATOM 607 C C . VAL A 1 80 ? -2.361 14.965 -4.910 1.00 49.96 147 VAL A C 1
ATOM 608 O O . VAL A 1 80 ? -2.191 14.209 -3.954 1.00 51.33 147 VAL A O 1
ATOM 612 N N . ILE A 1 81 ? -2.633 16.256 -4.757 1.00 50.62 148 ILE A N 1
ATOM 613 C CA . ILE A 1 81 ? -2.757 16.842 -3.424 1.00 50.85 148 ILE A CA 1
ATOM 614 C C . ILE A 1 81 ? -4.193 16.694 -2.913 1.00 49.85 148 ILE A C 1
ATOM 615 O O . ILE A 1 81 ? -4.413 16.452 -1.726 1.00 50.14 148 ILE A O 1
ATOM 620 N N . SER A 1 82 ? -5.163 16.824 -3.813 0.50 48.83 149 SER A N 1
ATOM 621 C CA . SER A 1 82 ? -6.569 16.702 -3.447 0.50 48.65 149 SER A CA 1
ATOM 622 C C . SER A 1 82 ? -6.910 15.322 -2.888 0.50 48.09 149 SER A C 1
ATOM 623 O O . SER A 1 82 ? -7.565 15.208 -1.853 0.50 47.11 149 SER A O 1
ATOM 626 N N . THR A 1 83 ? -6.467 14.275 -3.580 1.00 48.26 150 THR A N 1
ATOM 627 C CA . THR A 1 83 ? -6.723 12.905 -3.146 1.00 47.75 150 THR A CA 1
ATOM 628 C C . THR A 1 83 ? -6.061 12.657 -1.793 1.00 48.13 150 THR A C 1
ATOM 629 O O . THR A 1 83 ? -6.674 12.105 -0.879 1.00 48.81 150 THR A O 1
ATOM 633 N N . TYR A 1 84 ? -4.803 13.064 -1.678 1.00 47.96 151 TYR A N 1
ATOM 634 C CA . TYR A 1 84 ? -4.058 12.909 -0.437 1.00 48.22 151 TYR A CA 1
ATOM 635 C C . TYR A 1 84 ? -4.791 13.629 0.687 1.00 49.58 151 TYR A C 1
ATOM 636 O O . TYR A 1 84 ? -4.964 13.092 1.784 1.00 49.79 151 TY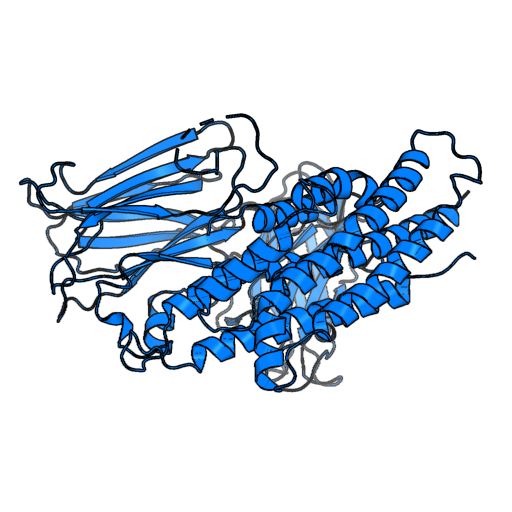R A O 1
ATOM 645 N N . HIS A 1 85 ? -5.207 14.859 0.402 1.00 50.00 152 HIS A N 1
ATOM 646 C CA . HIS A 1 85 ? -5.908 15.676 1.379 1.00 50.93 152 HIS A CA 1
ATOM 647 C C . HIS A 1 85 ? -7.192 15.019 1.880 1.00 52.46 152 HIS A C 1
ATOM 648 O O . HIS A 1 85 ? -7.513 15.109 3.064 1.00 53.23 152 HIS A O 1
ATOM 655 N N . ASN A 1 86 ? -7.920 14.357 0.982 1.00 54.18 153 ASN A N 1
ATOM 656 C CA . ASN A 1 86 ? -9.168 13.696 1.360 1.00 55.12 153 ASN A CA 1
ATOM 657 C C . ASN A 1 86 ? -8.927 12.502 2.275 1.00 56.91 153 ASN A C 1
ATOM 658 O O . ASN A 1 86 ? -9.473 12.444 3.375 1.00 57.73 153 ASN A O 1
ATOM 663 N N . HIS A 1 87 ? -8.111 11.555 1.822 1.00 58.27 154 HIS A N 1
ATOM 664 C CA . HIS A 1 87 ? -7.813 10.367 2.616 1.00 59.57 154 HIS A CA 1
ATOM 665 C C . HIS A 1 87 ? -7.346 10.740 4.019 1.00 59.20 154 HIS A C 1
ATOM 666 O O . HIS A 1 87 ? -7.581 10.008 4.986 1.00 58.37 154 HIS A O 1
ATOM 673 N N . LEU A 1 88 ? -6.686 11.886 4.120 1.00 59.49 155 LEU A N 1
ATOM 674 C CA . LEU A 1 88 ? -6.192 12.371 5.398 1.00 60.54 155 LEU A CA 1
ATOM 675 C C . LEU A 1 88 ? -7.392 12.814 6.220 1.00 60.92 155 LEU A C 1
ATOM 676 O O . LEU A 1 88 ? -7.595 12.353 7.341 1.00 61.23 155 LEU A O 1
ATOM 681 N N . LYS A 1 89 ? -8.182 13.714 5.645 1.00 61.70 156 LYS A N 1
ATOM 682 C CA . LYS A 1 89 ? -9.391 14.220 6.287 1.00 62.00 156 LYS A CA 1
ATOM 683 C C . LYS A 1 89 ? -10.284 13.021 6.585 1.00 62.37 156 LYS A C 1
ATOM 684 O O . LYS A 1 89 ? -10.923 12.952 7.635 1.00 62.51 156 LYS A O 1
ATOM 690 N N . THR A 1 90 ? -10.302 12.073 5.651 1.00 63.43 157 THR A N 1
ATOM 691 C CA . THR A 1 90 ? -11.088 10.850 5.775 1.00 64.12 157 THR A CA 1
ATOM 692 C C . THR A 1 90 ? -10.497 9.970 6.863 1.00 65.14 157 THR A C 1
ATOM 693 O O . THR A 1 90 ? -11.137 9.028 7.322 1.00 65.96 157 THR A O 1
ATOM 697 N N . TRP A 1 91 ? -9.271 10.277 7.275 1.00 66.38 158 TRP A N 1
ATOM 698 C CA . TRP A 1 91 ? -8.604 9.490 8.305 1.00 66.80 158 TRP A CA 1
ATOM 699 C C . TRP A 1 91 ? -8.865 9.980 9.726 1.00 68.72 158 TRP A C 1
ATOM 700 O O . TRP A 1 91 ? -8.828 9.183 10.664 1.00 69.19 158 TRP A O 1
ATOM 711 N N . GLU A 1 92 ? -9.118 11.278 9.895 1.00 71.30 159 GLU A N 1
ATOM 712 C CA . GLU A 1 92 ? -9.356 11.810 11.235 1.00 73.64 159 GLU A CA 1
ATOM 713 C C . GLU A 1 92 ? -10.777 11.600 11.749 1.00 74.16 159 GLU A C 1
ATOM 714 O O . GLU A 1 92 ? -11.140 10.484 12.096 1.00 74.29 159 GLU A O 1
ATOM 720 N N . ASN A 1 93 ? -11.578 12.661 11.803 0.33 74.77 160 ASN A N 1
ATOM 721 C CA . ASN A 1 93 ? -12.944 12.552 12.308 0.33 75.20 160 ASN A CA 1
ATOM 722 C C . ASN A 1 93 ? -13.688 11.293 11.867 0.33 75.53 160 ASN A C 1
ATOM 723 O O . ASN A 1 93 ? -14.538 10.787 12.599 0.33 75.76 160 ASN A O 1
ATOM 728 N N . ASN A 1 94 ? -13.377 10.784 10.679 0.0000 75.91 161 ASN A N 1
ATOM 729 C CA . ASN A 1 94 ? -14.018 9.563 10.196 0.0000 76.62 161 ASN A CA 1
ATOM 730 C C . ASN A 1 94 ? -13.449 8.450 11.084 0.0000 76.77 161 ASN A C 1
ATOM 731 O O . ASN A 1 94 ? -12.418 8.640 11.724 0.0000 76.89 161 ASN A O 1
ATOM 736 N N . PRO A 1 95 ? -14.109 7.282 11.145 0.0000 76.83 162 PRO A N 1
ATOM 737 C CA . PRO A 1 95 ? -13.587 6.201 11.989 0.0000 76.87 162 PRO A CA 1
ATOM 738 C C . PRO A 1 95 ? -12.073 6.017 11.885 0.0000 76.83 162 PRO A C 1
ATOM 739 O O . PRO A 1 95 ? -11.454 6.427 10.902 0.0000 76.98 162 PRO A O 1
ATOM 743 N N . ASN A 1 96 ? -11.484 5.393 12.901 0.0000 76.59 163 ASN A N 1
ATOM 744 C CA . ASN A 1 96 ? -10.043 5.156 12.920 0.0000 76.23 163 ASN A CA 1
ATOM 745 C C . ASN A 1 96 ? -9.692 3.668 12.860 0.0000 75.97 163 ASN A C 1
ATOM 746 O O . ASN A 1 96 ? -8.964 3.161 13.714 0.0000 76.02 163 ASN A O 1
ATOM 751 N N . PRO A 1 97 ? -10.202 2.949 11.843 0.0000 75.70 164 PRO A N 1
ATOM 752 C CA . PRO A 1 97 ? -9.916 1.518 11.704 0.0000 75.47 164 PRO A CA 1
ATOM 753 C C . PRO A 1 97 ? -8.463 1.250 11.318 0.0000 75.29 164 PRO A C 1
ATOM 754 O O . PRO A 1 97 ? -7.548 1.462 12.114 0.0000 75.25 164 PRO A O 1
ATOM 758 N N . GLN A 1 98 ? -8.264 0.793 10.084 1.00 75.10 165 GLN A N 1
ATOM 759 C CA . GLN A 1 98 ? -6.934 0.481 9.573 1.00 74.93 165 GLN A CA 1
ATOM 760 C C . GLN A 1 98 ? -6.836 0.569 8.051 1.00 74.34 165 GLN A C 1
ATOM 761 O O . GLN A 1 98 ? -5.736 0.634 7.506 1.00 75.09 165 GLN A O 1
ATOM 767 N N . ASN A 1 99 ? -7.971 0.561 7.360 0.50 73.52 166 ASN A N 1
ATOM 768 C CA . ASN A 1 99 ? -7.945 0.641 5.903 0.50 72.94 166 ASN A CA 1
ATOM 769 C C . ASN A 1 99 ? -7.787 2.087 5.456 0.50 72.98 166 ASN A C 1
ATOM 770 O O . ASN A 1 99 ? -6.820 2.429 4.775 0.50 72.49 166 ASN A O 1
ATOM 775 N N . THR A 1 100 ? -8.740 2.934 5.834 1.00 73.29 167 THR A N 1
ATOM 776 C CA . THR A 1 100 ? -8.666 4.350 5.483 1.00 73.63 167 THR A CA 1
ATOM 777 C C . THR A 1 100 ? -7.531 4.944 6.320 1.00 73.57 167 THR A C 1
ATOM 778 O O . THR A 1 100 ? -7.256 6.146 6.276 1.00 73.69 167 THR A O 1
ATOM 782 N N . GLN A 1 101 ? -6.883 4.068 7.082 1.00 72.82 168 GLN A N 1
ATOM 783 C CA . GLN A 1 101 ? -5.764 4.423 7.941 1.00 71.56 168 GLN A CA 1
ATOM 784 C C . GLN A 1 101 ? -4.506 4.133 7.146 1.00 70.96 168 GLN A C 1
ATOM 785 O O . GLN A 1 101 ? -3.407 4.502 7.539 1.00 70.45 168 GLN A O 1
ATOM 791 N N . ASP A 1 102 ? -4.683 3.460 6.015 1.00 71.41 169 ASP A N 1
ATOM 792 C CA . ASP A 1 102 ? -3.561 3.126 5.157 1.00 71.34 169 ASP A CA 1
ATOM 793 C C . ASP A 1 102 ? -3.224 4.334 4.294 1.00 71.15 169 ASP A C 1
ATOM 794 O O . ASP A 1 102 ? -3.135 4.228 3.069 1.00 70.86 169 ASP A O 1
ATOM 799 N N . VAL A 1 103 ? -3.059 5.481 4.954 1.00 70.00 170 VAL A N 1
ATOM 800 C CA . VAL A 1 103 ? -2.716 6.742 4.299 1.00 67.77 170 VAL A CA 1
ATOM 801 C C . VAL A 1 103 ? -1.283 6.648 3.796 1.00 66.58 170 VAL A C 1
ATOM 802 O O . VAL A 1 103 ? -0.878 7.366 2.881 1.00 65.95 170 VAL A O 1
ATOM 806 N N . ARG A 1 104 ? -0.523 5.751 4.414 1.00 65.33 171 ARG A N 1
ATOM 807 C CA . ARG A 1 104 ? 0.870 5.535 4.061 1.00 64.16 171 ARG A CA 1
ATOM 808 C C . ARG A 1 104 ? 1.086 5.284 2.570 1.00 63.61 171 ARG A C 1
ATOM 809 O O . ARG A 1 104 ? 2.165 5.560 2.037 1.00 64.30 171 ARG A O 1
ATOM 817 N N . THR A 1 105 ? 0.064 4.771 1.892 1.00 61.49 172 THR A N 1
ATOM 818 C CA . THR A 1 105 ? 0.176 4.504 0.463 1.00 58.88 172 THR A CA 1
ATOM 819 C C . THR A 1 105 ? -0.020 5.812 -0.304 1.00 56.75 172 THR A C 1
ATOM 820 O O . THR A 1 105 ? 0.669 6.076 -1.294 1.00 55.69 172 THR A O 1
ATOM 824 N N . GLN A 1 106 ? -0.956 6.629 0.178 1.00 55.12 173 GLN A N 1
ATOM 825 C CA . GLN A 1 106 ? -1.273 7.923 -0.428 1.00 52.63 173 GLN A CA 1
ATOM 826 C C . GLN A 1 106 ? -0.079 8.868 -0.276 1.00 51.42 173 GLN A C 1
ATOM 827 O O . GLN A 1 106 ? 0.219 9.659 -1.171 1.00 50.37 173 GLN A O 1
ATOM 833 N N . ILE A 1 107 ? 0.599 8.784 0.865 1.00 50.15 174 ILE A N 1
ATOM 834 C CA . ILE A 1 107 ? 1.775 9.605 1.107 1.00 49.55 174 ILE A CA 1
ATOM 835 C C . ILE A 1 107 ? 2.828 9.222 0.063 1.00 51.33 174 ILE A C 1
ATOM 836 O O . ILE A 1 107 ? 3.546 10.075 -0.458 1.00 52.10 174 ILE A O 1
ATOM 841 N N . GLN A 1 108 ? 2.901 7.931 -0.247 1.00 53.23 175 GLN A N 1
ATOM 842 C CA . GLN A 1 108 ? 3.854 7.421 -1.227 1.00 54.43 175 GLN A CA 1
ATOM 843 C C . GLN A 1 108 ? 3.662 8.037 -2.609 1.00 54.04 175 GLN A C 1
ATOM 844 O O . GLN A 1 108 ? 4.634 8.290 -3.321 1.00 53.43 175 GLN A O 1
ATOM 850 N N . LEU A 1 109 ? 2.410 8.260 -2.996 1.00 53.50 176 LEU A N 1
ATOM 851 C CA . LEU A 1 109 ? 2.119 8.851 -4.299 1.00 53.44 176 LEU A CA 1
ATOM 852 C C . LEU A 1 109 ? 2.495 10.328 -4.338 1.00 52.74 176 LEU A C 1
ATOM 853 O O . LEU A 1 109 ? 3.088 10.798 -5.311 1.00 53.55 176 LEU A O 1
ATOM 858 N N . VAL A 1 110 ? 2.146 11.062 -3.286 1.00 50.82 177 VAL A N 1
ATOM 859 C CA . VAL A 1 110 ? 2.480 12.475 -3.228 1.00 48.16 177 VAL A CA 1
ATOM 860 C C . VAL A 1 110 ? 3.993 12.633 -3.219 1.00 46.36 177 VAL A C 1
ATOM 861 O O . VAL A 1 110 ? 4.512 13.585 -3.782 1.00 47.02 177 VAL A O 1
ATOM 865 N N . HIS A 1 111 ? 4.710 11.709 -2.590 0.50 45.24 178 HIS A N 1
ATOM 866 C CA . HIS A 1 111 ? 6.162 11.821 -2.570 0.50 44.91 178 HIS A CA 1
ATOM 867 C C . HIS A 1 111 ? 6.742 11.459 -3.932 0.50 44.84 178 HIS A C 1
ATOM 868 O O . HIS A 1 111 ? 7.809 11.938 -4.309 0.50 45.00 178 HIS A O 1
ATOM 875 N N . TYR A 1 112 ? 6.029 10.614 -4.670 1.00 45.48 179 TYR A N 1
ATOM 876 C CA . TYR A 1 112 ? 6.470 10.187 -5.996 1.00 43.17 179 TYR A CA 1
ATOM 877 C C . TYR A 1 112 ? 6.181 11.293 -7.003 1.00 41.70 179 TYR A C 1
ATOM 878 O O . TYR A 1 112 ? 6.986 11.557 -7.896 1.00 42.34 179 TYR A O 1
ATOM 887 N N . HIS A 1 113 ? 5.030 11.937 -6.852 0.50 39.63 180 HIS A N 1
ATOM 888 C CA . HIS A 1 113 ? 4.638 13.020 -7.740 0.50 38.75 180 HIS A CA 1
ATOM 889 C C . HIS A 1 113 ? 5.630 14.181 -7.705 0.50 38.00 180 HIS A C 1
ATOM 890 O O . HIS A 1 113 ? 5.882 14.821 -8.726 0.50 37.47 180 HIS A O 1
ATOM 897 N N . PHE A 1 114 ? 6.190 14.454 -6.531 0.33 37.11 181 PHE A N 1
ATOM 898 C CA . PHE A 1 114 ? 7.127 15.558 -6.382 0.33 36.66 181 PHE A CA 1
ATOM 899 C C . PHE A 1 114 ? 8.583 15.241 -6.699 0.33 37.18 181 PHE A C 1
ATOM 900 O O . PHE A 1 114 ? 9.381 16.153 -6.920 0.33 36.71 181 PHE A O 1
ATOM 908 N N . GLN A 1 115 ? 8.940 13.961 -6.724 1.00 38.26 182 GLN A N 1
ATOM 909 C CA . GLN A 1 115 ? 10.310 13.586 -7.068 1.00 39.13 182 GLN A CA 1
ATOM 910 C C . GLN A 1 115 ? 10.443 13.730 -8.578 1.00 39.55 182 GLN A C 1
ATOM 911 O O . GLN A 1 115 ? 11.540 13.918 -9.100 1.00 40.21 182 GLN A O 1
ATOM 917 N N . ASN A 1 116 ? 9.310 13.642 -9.272 1.00 39.32 183 ASN A N 1
ATOM 918 C CA . ASN A 1 116 ? 9.291 13.732 -10.726 1.00 39.84 183 ASN A CA 1
ATOM 919 C C . ASN A 1 116 ? 8.878 15.083 -11.323 1.00 40.00 183 ASN A C 1
ATOM 920 O O . ASN A 1 116 ? 9.507 15.554 -12.273 1.00 40.62 183 ASN A O 1
ATOM 925 N N . VAL A 1 117 ? 7.831 15.705 -10.781 1.00 39.23 184 VAL A N 1
ATOM 926 C CA . VAL A 1 117 ? 7.346 16.977 -11.321 1.00 38.92 184 VAL A CA 1
ATOM 927 C C . VAL A 1 117 ? 8.298 18.158 -11.161 1.00 38.77 184 VAL A C 1
ATOM 928 O O . VAL A 1 117 ? 8.323 19.061 -12.005 1.00 38.09 184 VAL A O 1
ATOM 932 N N . ILE A 1 118 ? 9.076 18.168 -10.084 1.00 37.84 185 ILE A N 1
ATOM 933 C CA . ILE A 1 118 ? 10.012 19.265 -9.882 1.00 36.45 185 ILE A CA 1
ATOM 934 C C . ILE A 1 118 ? 11.207 19.143 -10.831 1.00 36.37 185 ILE A C 1
ATOM 935 O O . ILE A 1 118 ? 11.598 20.125 -11.463 1.00 37.03 185 ILE A O 1
ATOM 940 N N . PRO A 1 119 ? 11.804 17.943 -10.950 1.00 35.27 186 PRO A N 1
ATOM 941 C CA . PRO A 1 119 ? 12.935 17.862 -11.877 1.00 35.21 186 PRO A CA 1
ATOM 942 C C . PRO A 1 119 ? 12.427 18.102 -13.298 1.00 36.96 186 PRO A C 1
ATOM 943 O O . PRO A 1 119 ? 13.108 18.713 -14.122 1.00 36.82 186 PRO A O 1
ATOM 947 N N . GLU A 1 120 ? 11.216 17.629 -13.573 1.00 39.50 187 GLU A N 1
ATOM 948 C CA . GLU A 1 120 ? 10.610 17.813 -14.891 1.00 42.09 187 GLU A CA 1
ATOM 949 C C . GLU A 1 120 ? 10.604 19.313 -15.178 1.00 42.46 187 GLU A C 1
ATOM 950 O O . GLU A 1 120 ? 11.145 19.774 -16.187 1.00 42.06 187 GLU A O 1
ATOM 956 N N . LEU A 1 121 ? 9.995 20.062 -14.262 1.00 42.28 188 LEU A N 1
ATOM 957 C CA . LEU A 1 121 ? 9.898 21.510 -14.367 1.00 40.65 188 LEU A CA 1
ATOM 958 C C . LEU A 1 121 ? 11.230 22.138 -14.744 1.00 41.52 188 LEU A C 1
ATOM 959 O O . LEU A 1 121 ? 11.335 22.830 -15.757 1.00 42.39 188 LEU A O 1
ATOM 964 N N . VAL A 1 122 ? 12.248 21.888 -13.931 1.00 41.57 189 VAL A N 1
ATOM 965 C CA . VAL A 1 122 ? 13.572 22.451 -14.176 1.00 43.14 189 VAL A CA 1
ATOM 966 C C . VAL A 1 122 ? 14.264 21.971 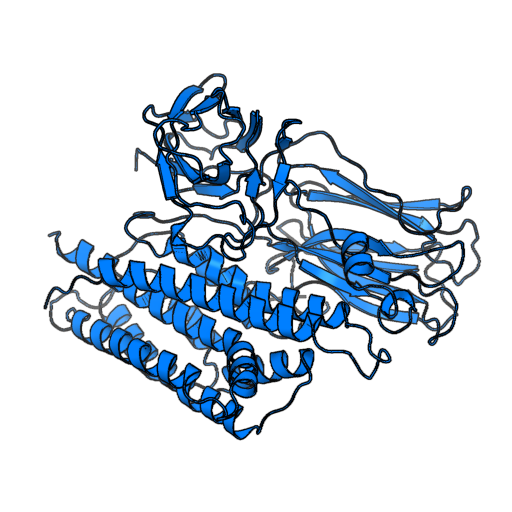-15.459 1.00 43.62 189 VAL A C 1
ATOM 967 O O . VAL A 1 122 ? 14.976 22.736 -16.108 1.00 43.11 189 VAL A O 1
ATOM 971 N N . ASN A 1 123 ? 14.052 20.715 -15.835 1.00 44.39 190 ASN A N 1
ATOM 972 C CA . ASN A 1 123 ? 14.707 20.195 -17.024 1.00 44.85 190 ASN A CA 1
ATOM 973 C C . ASN A 1 123 ? 13.978 20.464 -18.330 1.00 45.50 190 ASN A C 1
ATOM 974 O O . ASN A 1 123 ? 14.492 20.159 -19.403 1.00 45.38 190 ASN A O 1
ATOM 979 N N . SER A 1 124 ? 12.791 21.051 -18.248 1.00 46.71 191 SER A N 1
ATOM 980 C CA . SER A 1 124 ? 12.037 21.373 -19.456 1.00 48.74 191 SER A CA 1
ATOM 981 C C . SER A 1 124 ? 12.359 22.804 -19.886 1.00 49.90 191 SER A C 1
ATOM 982 O O . SER A 1 124 ? 11.460 23.613 -20.123 1.00 50.18 191 SER A O 1
ATOM 985 N N . CYS A 1 125 ? 13.650 23.104 -19.994 1.00 51.14 192 CYS A N 1
ATOM 986 C CA . CYS A 1 125 ? 14.099 24.440 -20.367 1.00 52.41 192 CYS A CA 1
ATOM 987 C C . CYS A 1 125 ? 14.669 24.522 -21.782 1.00 52.89 192 CYS A C 1
ATOM 988 O O . CYS A 1 125 ? 14.940 23.505 -22.416 1.00 53.15 192 CYS A O 1
ATOM 991 N N . PRO A 1 126 ? 14.840 25.747 -22.302 1.00 53.27 193 PRO A N 1
ATOM 992 C CA . PRO A 1 126 ? 15.388 25.929 -23.646 1.00 54.01 193 PRO A CA 1
ATOM 993 C C . PRO A 1 126 ? 16.780 25.298 -23.740 1.00 55.07 193 PRO A C 1
ATOM 994 O O . PRO A 1 126 ? 17.505 25.231 -22.745 1.00 54.82 193 PRO A O 1
ATOM 998 N N . PRO A 1 127 ? 17.169 24.825 -24.939 1.00 55.79 194 PRO A N 1
ATOM 999 C CA . PRO A 1 127 ? 18.479 24.198 -25.141 1.00 56.19 194 PRO A CA 1
ATOM 1000 C C . PRO A 1 127 ? 19.631 25.051 -24.627 1.00 56.81 194 PRO A C 1
ATOM 1001 O O . PRO A 1 127 ? 20.373 24.632 -23.737 1.00 56.42 194 PRO A O 1
ATOM 1005 N N . ASN A 1 128 ? 19.763 26.246 -25.197 1.00 58.12 195 ASN A N 1
ATOM 1006 C CA . ASN A 1 128 ? 20.808 27.210 -24.840 1.00 59.96 195 ASN A CA 1
ATOM 1007 C C . ASN A 1 128 ? 21.024 27.294 -23.317 1.00 60.20 195 ASN A C 1
ATOM 1008 O O . ASN A 1 128 ? 20.092 27.579 -22.562 1.00 60.24 195 ASN A O 1
ATOM 1013 N N . PRO A 1 129 ? 22.262 27.046 -22.851 1.00 60.31 196 PRO A N 1
ATOM 1014 C CA . PRO A 1 129 ? 22.624 27.083 -21.430 1.00 60.65 196 PRO A CA 1
ATOM 1015 C C . PRO A 1 129 ? 22.018 28.235 -20.631 1.00 60.79 196 PRO A C 1
ATOM 1016 O O . PRO A 1 129 ? 21.103 28.035 -19.834 1.00 60.63 196 PRO A O 1
ATOM 1020 N N . SER A 1 130 ? 22.536 29.438 -20.845 1.00 61.05 197 SER A N 1
ATOM 1021 C CA . SER A 1 130 ? 22.051 30.617 -20.134 1.00 61.36 197 SER A CA 1
ATOM 1022 C C . SER A 1 130 ? 20.555 30.831 -20.333 1.00 61.30 197 SER A C 1
ATOM 1023 O O . SER A 1 130 ? 19.863 31.317 -19.440 1.00 61.58 197 SER A O 1
ATOM 1026 N N . ASP A 1 131 ? 20.058 30.475 -21.511 1.00 61.41 198 ASP A N 1
ATOM 1027 C CA . ASP A 1 131 ? 18.641 30.638 -21.797 1.00 60.60 198 ASP A CA 1
ATOM 1028 C C . ASP A 1 131 ? 17.850 29.672 -20.918 1.00 58.77 198 ASP A C 1
ATOM 1029 O O . ASP A 1 131 ? 16.632 29.795 -20.775 1.00 57.78 198 ASP A O 1
ATOM 1034 N N . CYS A 1 132 ? 18.556 28.709 -20.333 1.00 56.59 199 CYS A N 1
ATOM 1035 C CA . CYS A 1 132 ? 17.930 27.732 -19.454 1.00 54.74 199 CYS A CA 1
ATOM 1036 C C . CYS A 1 132 ? 17.944 28.302 -18.042 1.00 53.52 199 CYS A C 1
ATOM 1037 O O . CYS A 1 132 ? 17.039 28.042 -17.247 1.00 54.34 199 CYS A O 1
ATOM 1040 N N . ASP A 1 133 ? 18.978 29.080 -17.737 1.00 51.12 200 ASP A N 1
ATOM 1041 C CA . ASP A 1 133 ? 19.098 29.702 -16.425 1.00 48.93 200 ASP A CA 1
ATOM 1042 C C . ASP A 1 133 ? 17.996 30.735 -16.267 1.00 46.63 200 ASP A C 1
ATOM 1043 O O . ASP A 1 133 ? 17.430 30.892 -15.190 1.00 46.40 200 ASP A O 1
ATOM 1048 N N . TYR A 1 134 ? 17.694 31.434 -17.354 1.00 44.20 201 TYR A N 1
ATOM 1049 C CA . TYR A 1 134 ? 16.660 32.457 -17.342 1.00 41.01 201 TYR A CA 1
ATOM 1050 C C . TYR A 1 134 ? 15.287 31.825 -17.177 1.00 39.34 201 TYR A C 1
ATOM 1051 O O . TYR A 1 134 ? 14.424 32.382 -16.502 1.00 39.11 201 TYR A O 1
ATOM 1060 N N . TYR A 1 135 ? 15.090 30.664 -17.796 1.00 37.88 202 TYR A N 1
ATOM 1061 C CA . TYR A 1 135 ? 13.818 29.951 -17.706 1.00 36.22 202 TYR A CA 1
ATOM 1062 C C . TYR A 1 135 ? 13.559 29.443 -16.287 1.00 35.31 202 TYR A C 1
ATOM 1063 O O . TYR A 1 135 ? 12.419 29.428 -15.825 1.00 34.12 202 TYR A O 1
ATOM 1072 N N . ASN A 1 136 ? 14.614 29.019 -15.599 1.00 35.26 203 ASN A N 1
ATOM 1073 C CA . ASN A 1 136 ? 14.447 28.504 -14.251 1.00 35.94 203 ASN A CA 1
ATOM 1074 C C . ASN A 1 136 ? 14.291 29.568 -13.187 1.00 34.97 203 ASN A C 1
ATOM 1075 O O . ASN A 1 136 ? 13.669 29.320 -12.161 1.00 35.97 203 ASN A O 1
ATOM 1080 N N . ILE A 1 137 ? 14.846 30.750 -13.410 1.00 33.46 204 ILE A N 1
ATOM 1081 C CA . ILE A 1 137 ? 14.667 31.800 -12.426 1.00 33.30 204 ILE A CA 1
ATOM 1082 C C . ILE A 1 137 ? 13.266 32.359 -12.669 1.00 34.15 204 ILE A C 1
ATOM 1083 O O . ILE A 1 137 ? 12.629 32.907 -11.770 1.00 35.48 204 ILE A O 1
ATOM 1088 N N . LEU A 1 138 ? 12.802 32.205 -13.904 1.00 33.72 205 LEU A N 1
ATOM 1089 C CA . LEU A 1 138 ? 11.494 32.687 -14.322 1.00 32.79 205 LEU A CA 1
ATOM 1090 C C . LEU A 1 138 ? 10.400 31.748 -13.812 1.00 33.49 205 LEU A C 1
ATOM 1091 O O . LEU A 1 138 ? 9.227 32.103 -13.781 1.00 35.58 205 LEU A O 1
ATOM 1096 N N . VAL A 1 139 ? 10.794 30.549 -13.404 1.00 33.00 206 VAL A N 1
ATOM 1097 C CA . VAL A 1 139 ? 9.854 29.555 -12.903 1.00 32.34 206 VAL A CA 1
ATOM 1098 C C . VAL A 1 139 ? 10.091 29.315 -11.404 1.00 32.89 206 VAL A C 1
ATOM 1099 O O . VAL A 1 139 ? 9.339 28.582 -10.754 1.00 33.68 206 VAL A O 1
ATOM 1103 N N . LEU A 1 140 ? 11.131 29.951 -10.861 1.00 31.22 207 LEU A N 1
ATOM 1104 C CA . LEU A 1 140 ? 11.487 29.806 -9.454 1.00 26.83 207 LEU A CA 1
ATOM 1105 C C . LEU A 1 140 ? 10.326 29.991 -8.490 1.00 25.58 207 LEU A C 1
ATOM 1106 O O . LEU A 1 140 ? 10.167 29.206 -7.562 1.00 24.59 207 LEU A O 1
ATOM 1111 N N . SER A 1 141 ? 9.509 31.018 -8.692 1.00 25.55 208 SER A N 1
ATOM 1112 C CA . SER A 1 141 ? 8.399 31.231 -7.773 1.00 27.21 208 SER A CA 1
ATOM 1113 C C . SER A 1 141 ? 7.426 30.047 -7.767 1.00 28.13 208 SER A C 1
ATOM 1114 O O . SER A 1 141 ? 6.904 29.678 -6.719 1.00 30.02 208 SER A O 1
ATOM 1117 N N . SER A 1 142 ? 7.182 29.446 -8.926 1.00 29.47 209 SER A N 1
ATOM 1118 C CA . SER A 1 142 ? 6.293 28.286 -9.002 1.00 29.53 209 SER A CA 1
ATOM 1119 C C . SER A 1 142 ? 7.033 27.096 -8.380 1.00 30.39 209 SER A C 1
ATOM 1120 O O . SER A 1 142 ? 6.446 26.248 -7.701 1.00 30.93 209 SER A O 1
ATOM 1123 N N . TYR A 1 143 ? 8.336 27.040 -8.624 1.00 29.52 210 TYR A N 1
ATOM 1124 C CA . TYR A 1 143 ? 9.161 25.986 -8.076 1.00 29.02 210 TYR A CA 1
ATOM 1125 C C . TYR A 1 143 ? 8.956 25.956 -6.569 1.00 29.64 210 TYR A C 1
ATOM 1126 O O . TYR A 1 143 ? 8.738 24.897 -5.978 1.00 31.30 210 TYR A O 1
ATOM 1135 N N . ALA A 1 144 ? 9.029 27.133 -5.955 1.00 29.49 211 ALA A N 1
ATOM 1136 C CA . ALA A 1 144 ? 8.882 27.270 -4.512 1.00 28.77 211 ALA A CA 1
ATOM 1137 C C . ALA A 1 144 ? 7.592 26.669 -3.986 1.00 28.65 211 ALA A C 1
ATOM 1138 O O . ALA A 1 144 ? 7.631 25.842 -3.080 1.00 30.61 211 ALA A O 1
ATOM 1140 N N . GLN A 1 145 ? 6.453 27.075 -4.535 0.50 27.86 212 GLN A N 1
ATOM 1141 C CA . GLN A 1 145 ? 5.185 26.525 -4.076 0.50 28.33 212 GLN A CA 1
ATOM 1142 C C . GLN A 1 145 ? 5.207 25.000 -4.134 0.50 28.34 212 GLN A C 1
ATOM 1143 O O . GLN A 1 145 ? 4.744 24.330 -3.212 0.50 27.44 212 GLN A O 1
ATOM 1149 N N . ALA A 1 146 ? 5.755 24.455 -5.215 1.00 29.24 213 ALA A N 1
ATOM 1150 C CA . ALA A 1 146 ? 5.844 23.006 -5.375 1.00 30.49 213 ALA A CA 1
ATOM 1151 C C . ALA A 1 146 ? 6.671 22.383 -4.252 1.00 31.01 213 ALA A C 1
ATOM 1152 O O . ALA A 1 146 ? 6.208 21.472 -3.567 1.00 32.82 213 ALA A O 1
ATOM 1154 N N . ALA A 1 147 ? 7.893 22.875 -4.062 1.00 30.18 214 ALA A N 1
ATOM 1155 C CA . ALA A 1 147 ? 8.776 22.350 -3.017 1.00 29.22 214 ALA A CA 1
ATOM 1156 C C . ALA A 1 147 ? 8.160 22.436 -1.624 1.00 28.22 214 ALA A C 1
ATOM 1157 O O . ALA A 1 147 ? 8.332 21.527 -0.810 1.00 27.73 214 ALA A O 1
ATOM 1159 N N . ASN A 1 148 ? 7.445 23.525 -1.349 1.00 26.80 215 ASN A N 1
ATOM 1160 C CA . ASN A 1 148 ? 6.822 23.697 -0.047 1.00 26.50 215 ASN A CA 1
ATOM 1161 C C . ASN A 1 148 ? 5.758 22.627 0.153 1.00 26.59 215 ASN A C 1
ATOM 1162 O O . ASN A 1 148 ? 5.716 21.972 1.195 1.00 27.07 215 ASN A O 1
ATOM 1167 N N . LEU A 1 149 ? 4.894 22.446 -0.840 1.00 26.63 216 LEU A N 1
ATOM 1168 C CA . LEU A 1 149 ? 3.865 21.417 -0.735 1.00 27.68 216 LEU A CA 1
ATOM 1169 C C . LEU A 1 149 ? 4.594 20.113 -0.448 1.00 30.00 216 LEU A C 1
ATOM 1170 O O . LEU A 1 149 ? 4.242 19.375 0.480 1.00 31.57 216 LEU A O 1
ATOM 1175 N N . HIS A 1 150 ? 5.627 19.845 -1.241 1.00 29.99 217 HIS A N 1
ATOM 1176 C CA . HIS A 1 150 ? 6.412 18.640 -1.068 1.00 29.82 217 HIS A CA 1
ATOM 1177 C C . HIS A 1 150 ? 6.876 18.520 0.378 1.00 30.82 217 HIS A C 1
ATOM 1178 O O . HIS A 1 150 ? 6.630 17.506 1.030 1.00 32.24 217 HIS A O 1
ATOM 1185 N N . LEU A 1 151 ? 7.538 19.556 0.886 1.00 30.97 218 LEU A N 1
ATOM 1186 C CA . LEU A 1 151 ? 8.032 19.532 2.262 1.00 31.38 218 LEU A CA 1
ATOM 1187 C C . LEU A 1 151 ? 6.921 19.308 3.292 1.00 32.13 218 LEU A C 1
ATOM 1188 O O . LEU A 1 151 ? 7.157 18.701 4.342 1.00 31.65 218 LEU A O 1
ATOM 1193 N N . THR A 1 152 ? 5.713 19.784 2.988 1.00 32.05 219 THR A N 1
ATOM 1194 C CA . THR A 1 152 ? 4.585 19.653 3.912 1.00 31.89 219 THR A CA 1
ATOM 1195 C C . THR A 1 152 ? 4.078 18.226 4.091 1.00 32.22 219 THR A C 1
ATOM 1196 O O . THR A 1 152 ? 3.737 17.822 5.202 1.00 32.01 219 THR A O 1
ATOM 1200 N N . VAL A 1 153 ? 4.016 17.462 3.008 1.00 32.80 220 VAL A N 1
ATOM 1201 C CA . VAL A 1 153 ? 3.551 16.088 3.121 1.00 34.00 220 VAL A CA 1
ATOM 1202 C C . VAL A 1 153 ? 4.610 15.243 3.814 1.00 34.77 220 VAL A C 1
ATOM 1203 O O . VAL A 1 153 ? 4.283 14.346 4.580 1.00 36.26 220 VAL A O 1
ATOM 1207 N N . LEU A 1 154 ? 5.879 15.525 3.552 1.00 35.00 221 LEU A N 1
ATOM 1208 C CA . LEU A 1 154 ? 6.943 14.775 4.201 1.00 35.80 221 LEU A CA 1
ATOM 1209 C C . LEU A 1 154 ? 6.945 15.075 5.705 1.00 36.43 221 LEU A C 1
ATOM 1210 O O . LEU A 1 154 ? 7.046 14.165 6.527 1.00 37.11 221 LEU A O 1
ATOM 1215 N N . ASN A 1 155 ? 6.829 16.350 6.060 1.00 36.50 222 ASN A N 1
ATOM 1216 C CA . ASN A 1 155 ? 6.804 16.748 7.464 1.00 35.33 222 ASN A CA 1
ATOM 1217 C C . ASN A 1 155 ? 5.629 16.042 8.106 1.00 34.41 222 ASN A C 1
ATOM 1218 O O . ASN A 1 155 ? 5.712 15.583 9.242 1.00 32.58 222 ASN A O 1
ATOM 1223 N N . GLN A 1 156 ? 4.539 15.945 7.355 1.00 35.28 223 GLN A N 1
ATOM 1224 C CA . GLN A 1 156 ? 3.326 15.299 7.841 1.00 37.69 223 GLN A CA 1
ATOM 1225 C C . GLN A 1 156 ? 3.550 13.790 7.996 1.00 37.05 223 GLN A C 1
ATOM 1226 O O . GLN A 1 156 ? 3.196 13.200 9.018 1.00 34.63 223 GLN A O 1
ATOM 1232 N N . ALA A 1 157 ? 4.151 13.184 6.975 1.00 37.40 224 ALA A N 1
ATOM 1233 C CA . ALA A 1 157 ? 4.443 11.757 6.967 1.00 37.54 224 ALA A CA 1
ATOM 1234 C C . ALA A 1 157 ? 5.256 11.388 8.191 1.00 38.16 224 ALA A C 1
ATOM 1235 O O . ALA A 1 157 ? 4.956 10.411 8.871 1.00 40.15 224 ALA A O 1
ATOM 1237 N N . VAL A 1 158 ? 6.296 12.165 8.466 1.00 37.48 225 VAL A N 1
ATOM 1238 C CA . VAL A 1 158 ? 7.132 11.905 9.624 1.00 37.40 225 VAL A CA 1
ATOM 1239 C C . VAL A 1 158 ? 6.290 11.931 10.891 1.00 38.37 225 VAL A C 1
ATOM 1240 O O . VAL A 1 158 ? 6.380 11.035 11.721 1.00 38.28 225 VAL A O 1
ATOM 1244 N N . LYS A 1 159 ? 5.467 12.962 11.034 1.00 41.43 226 LYS A N 1
ATOM 1245 C CA . LYS A 1 159 ? 4.608 13.093 12.208 1.00 43.22 226 LYS A CA 1
ATOM 1246 C C . LYS A 1 159 ? 3.624 11.936 12.280 1.00 42.77 226 LYS A C 1
ATOM 1247 O O . LYS A 1 159 ? 3.453 11.322 13.331 1.00 41.88 226 LYS A O 1
ATOM 1253 N N . PHE A 1 160 ? 2.980 11.661 11.150 1.00 43.07 227 PHE A N 1
ATOM 1254 C CA . PHE A 1 160 ? 1.997 10.593 11.040 1.00 43.22 227 PHE A CA 1
ATOM 1255 C C . PHE A 1 160 ? 2.534 9.255 11.552 1.00 44.37 227 PHE A C 1
ATOM 1256 O O . PHE A 1 160 ? 1.860 8.539 12.299 1.00 43.78 227 PHE A O 1
ATOM 1264 N N . GLU A 1 161 ? 3.754 8.926 11.150 1.00 45.39 228 GLU A N 1
ATOM 1265 C CA . GLU A 1 161 ? 4.376 7.676 11.546 1.00 46.39 228 GLU A CA 1
ATOM 1266 C C . GLU A 1 161 ? 4.790 7.634 13.018 1.00 46.56 228 GLU A C 1
ATOM 1267 O O . GLU A 1 161 ? 4.537 6.646 13.704 1.00 48.19 228 GLU A O 1
ATOM 1273 N N . ALA A 1 162 ? 5.419 8.694 13.512 0.50 46.97 229 ALA A N 1
ATOM 1274 C CA . ALA A 1 162 ? 5.849 8.728 14.909 0.50 47.47 229 ALA A CA 1
ATOM 1275 C C . ALA A 1 162 ? 4.651 8.583 15.840 0.50 48.27 229 ALA A C 1
ATOM 1276 O O . ALA A 1 162 ? 4.785 8.189 16.998 0.50 47.88 229 ALA A O 1
ATOM 1278 N N . TYR A 1 163 ? 3.479 8.909 15.315 1.00 50.09 230 TYR A N 1
ATOM 1279 C CA . TYR A 1 163 ? 2.232 8.839 16.063 1.00 51.78 230 TYR A CA 1
ATOM 1280 C C . TYR A 1 163 ? 1.744 7.394 16.149 1.00 53.90 230 TYR A C 1
ATOM 1281 O O . TYR A 1 163 ? 1.106 6.997 17.128 1.00 54.33 230 TYR A O 1
ATOM 1290 N N . LEU A 1 164 ? 2.059 6.610 15.120 1.00 55.37 231 LEU A N 1
ATOM 1291 C CA . LEU A 1 164 ? 1.650 5.214 15.057 1.00 55.99 231 LEU A CA 1
ATOM 1292 C C . LEU A 1 164 ? 2.541 4.262 15.853 1.00 58.48 231 LEU A C 1
ATOM 1293 O O . LEU A 1 164 ? 2.211 3.085 15.994 1.00 59.25 231 LEU A O 1
ATOM 1298 N N . LYS A 1 165 ? 3.670 4.750 16.361 1.00 61.47 232 LYS A N 1
ATOM 1299 C CA . LYS A 1 165 ? 4.549 3.899 17.162 1.00 64.82 232 LYS A CA 1
ATOM 1300 C C . LYS A 1 165 ? 4.018 3.835 18.589 1.00 67.09 232 LYS A C 1
ATOM 1301 O O . LYS A 1 165 ? 4.539 3.101 19.428 1.00 67.27 232 LYS A O 1
ATOM 1307 N N . ASN A 1 166 ? 2.972 4.614 18.851 1.00 69.98 233 ASN A N 1
ATOM 1308 C CA . ASN A 1 166 ? 2.334 4.646 20.162 1.00 73.72 233 ASN A CA 1
ATOM 1309 C C . ASN A 1 166 ? 1.117 3.715 20.130 1.00 76.24 233 ASN A C 1
ATOM 1310 O O . ASN A 1 166 ? 0.832 3.096 19.102 1.00 77.00 233 ASN A O 1
ATOM 1315 N N . ASN A 1 167 ? 0.398 3.610 21.244 1.00 78.30 234 ASN A N 1
ATOM 1316 C CA . ASN A 1 167 ? -0.765 2.728 21.288 1.00 80.25 234 ASN A CA 1
ATOM 1317 C C . ASN A 1 167 ? -2.003 3.401 20.699 1.00 80.95 234 ASN A C 1
ATOM 1318 O O . ASN A 1 167 ? -2.795 2.766 19.997 1.00 81.48 234 ASN A O 1
ATOM 1323 N N . THR A 1 178 ? 4.284 -0.544 4.221 1.00 74.00 245 THR A N 1
ATOM 1324 C CA . THR A 1 178 ? 5.621 -0.491 4.803 1.00 73.70 245 THR A CA 1
ATOM 1325 C C . THR A 1 178 ? 5.797 0.764 5.661 1.00 73.55 245 THR A C 1
ATOM 1326 O O . THR A 1 178 ? 5.593 1.886 5.186 1.00 74.03 245 THR A O 1
ATOM 1328 N N . ALA A 1 179 ? 6.174 0.566 6.924 1.00 72.37 246 ALA A N 1
ATOM 1329 C CA . ALA A 1 179 ? 6.385 1.674 7.856 1.00 70.36 246 ALA A CA 1
ATOM 1330 C C . ALA A 1 179 ? 7.614 2.476 7.442 1.00 68.47 246 ALA A C 1
ATOM 1331 O O . ALA A 1 179 ? 8.624 2.499 8.150 1.00 68.86 246 ALA A O 1
ATOM 1333 N N . ILE A 1 180 ? 7.516 3.132 6.291 1.00 65.33 247 ILE A N 1
ATOM 1334 C CA . ILE A 1 180 ? 8.611 3.929 5.755 1.00 62.57 247 ILE A CA 1
ATOM 1335 C C . ILE A 1 180 ? 9.018 5.073 6.686 1.00 61.06 247 ILE A C 1
ATOM 1336 O O . ILE A 1 180 ? 8.199 5.613 7.435 1.00 59.98 247 ILE A O 1
ATOM 1341 N N . ASP A 1 181 ? 10.300 5.423 6.636 1.00 59.13 248 ASP A N 1
ATOM 1342 C CA . ASP A 1 181 ? 10.850 6.505 7.447 1.00 56.41 248 ASP A CA 1
ATOM 1343 C C . ASP A 1 181 ? 11.339 7.631 6.536 1.00 54.15 248 ASP A C 1
ATOM 1344 O O . ASP A 1 181 ? 12.411 7.534 5.935 1.00 54.27 248 ASP A O 1
ATOM 1349 N N . TYR A 1 182 ? 10.549 8.698 6.441 1.00 50.65 249 TYR A N 1
ATOM 1350 C CA . TYR A 1 182 ? 10.896 9.824 5.583 1.00 47.33 249 TYR A CA 1
ATOM 1351 C C . TYR A 1 182 ? 11.750 10.906 6.233 1.00 44.84 249 TYR A C 1
ATOM 1352 O O . TYR A 1 182 ? 12.036 11.915 5.597 1.00 44.13 249 TYR A O 1
ATOM 1361 N N . TYR A 1 183 ? 12.166 10.717 7.481 1.00 42.45 250 TYR A N 1
ATOM 1362 C CA . TYR A 1 183 ? 12.959 11.755 8.135 1.00 40.09 250 TYR A CA 1
ATOM 1363 C C . TYR A 1 183 ? 14.318 12.040 7.499 1.00 38.89 250 TYR A C 1
ATOM 1364 O O . TYR A 1 183 ? 14.752 13.185 7.461 1.00 38.72 250 TYR A O 1
ATOM 1373 N N . PRO A 1 184 ? 15.021 11.005 7.019 0.50 38.36 251 PRO A N 1
ATOM 1374 C CA . PRO A 1 184 ? 16.313 11.323 6.409 0.50 37.69 251 PRO A CA 1
ATOM 1375 C C . PRO A 1 184 ? 16.076 12.094 5.111 0.50 37.72 251 PRO A C 1
ATOM 1376 O O . PRO A 1 184 ? 16.874 12.940 4.715 0.50 37.40 251 PRO A O 1
ATOM 1380 N N . VAL A 1 185 ? 14.956 11.799 4.465 1.00 38.36 252 VAL A N 1
ATOM 1381 C CA . VAL A 1 185 ? 14.585 12.448 3.209 1.00 38.87 252 VAL A CA 1
ATOM 1382 C C . VAL A 1 185 ? 14.013 13.853 3.423 1.00 39.62 252 VAL A C 1
ATOM 1383 O O . VAL A 1 185 ? 14.243 14.752 2.606 1.00 39.79 252 VAL A O 1
ATOM 1387 N N . LEU A 1 186 ? 13.254 14.028 4.507 1.00 38.52 253 LEU A N 1
ATOM 1388 C CA . LEU A 1 186 ? 12.646 15.315 4.834 1.00 37.22 253 LEU A CA 1
ATOM 1389 C C . LEU A 1 186 ? 13.763 16.323 4.958 1.00 37.13 253 LEU A C 1
ATOM 1390 O O . LEU A 1 186 ? 13.720 17.415 4.390 1.00 36.37 253 LEU A O 1
ATOM 1395 N N . THR A 1 187 ? 14.770 15.922 5.715 1.00 36.17 254 THR A N 1
ATOM 1396 C CA . THR A 1 187 ? 15.939 16.733 5.945 1.00 38.00 254 THR A CA 1
ATOM 1397 C C . THR A 1 187 ? 16.606 17.137 4.622 1.00 38.58 254 THR A C 1
ATOM 1398 O O . THR A 1 187 ? 16.680 18.320 4.303 1.00 39.87 254 THR A O 1
ATOM 1402 N N . LYS A 1 188 ? 17.070 16.157 3.849 1.00 37.66 255 LYS A N 1
ATOM 1403 C CA . LYS A 1 188 ? 17.729 16.429 2.573 1.00 36.02 255 LYS A CA 1
ATOM 1404 C C . LYS A 1 188 ? 16.900 17.338 1.670 1.00 35.29 255 LYS A C 1
ATOM 1405 O O . LYS A 1 188 ? 17.454 18.117 0.894 1.00 36.18 255 LYS A O 1
ATOM 1411 N N . ALA A 1 189 ? 15.577 17.234 1.770 1.00 34.02 256 ALA A N 1
ATOM 1412 C CA . ALA A 1 189 ? 14.669 18.052 0.966 1.00 32.19 256 ALA A CA 1
ATOM 1413 C C . ALA A 1 189 ? 14.678 19.511 1.439 1.00 30.85 256 ALA A C 1
ATOM 1414 O O . ALA A 1 189 ? 14.572 20.438 0.626 1.00 29.11 256 ALA A O 1
ATOM 1416 N N . ILE A 1 190 ? 14.789 19.703 2.754 1.00 28.65 257 ILE A N 1
ATOM 1417 C CA . ILE A 1 190 ? 14.836 21.042 3.344 1.00 27.15 257 ILE A CA 1
ATOM 1418 C C . ILE A 1 190 ? 16.143 21.691 2.910 1.00 28.55 257 ILE A C 1
ATOM 1419 O O . ILE A 1 190 ? 16.186 22.876 2.565 1.00 29.56 257 ILE A O 1
ATOM 1424 N N . GLU A 1 191 ? 17.209 20.899 2.920 1.00 28.08 258 GLU A N 1
ATOM 1425 C CA . GLU A 1 191 ? 18.511 21.401 2.533 1.00 28.36 258 GLU A CA 1
ATOM 1426 C C . GLU A 1 191 ? 18.592 21.712 1.041 1.00 27.89 258 GLU A C 1
ATOM 1427 O O . GLU A 1 191 ? 18.974 22.821 0.658 1.00 28.90 258 GLU A O 1
ATOM 1433 N N . ASP A 1 192 ? 18.232 20.747 0.201 0.50 25.63 259 ASP A N 1
ATOM 1434 C CA . ASP A 1 192 ? 18.303 20.952 -1.239 0.50 24.82 259 ASP A CA 1
ATOM 1435 C C . ASP A 1 192 ? 17.431 22.082 -1.739 0.50 23.65 259 ASP A C 1
ATOM 1436 O O . ASP A 1 192 ? 17.880 22.927 -2.506 0.50 22.07 259 ASP A O 1
ATOM 1441 N N . TYR A 1 193 ? 16.179 22.092 -1.310 1.00 24.31 260 TYR A N 1
ATOM 1442 C CA . TYR A 1 193 ? 15.249 23.135 -1.723 1.00 25.23 260 TYR A CA 1
ATOM 1443 C C . TYR A 1 193 ? 15.729 24.520 -1.294 1.00 25.29 260 TYR A C 1
ATOM 1444 O O . TYR A 1 193 ? 15.656 25.475 -2.061 1.00 25.33 260 TYR A O 1
ATOM 1453 N N . THR A 1 194 ? 16.230 24.627 -0.070 1.00 25.96 261 THR A N 1
ATOM 1454 C CA . THR A 1 194 ? 16.740 25.899 0.421 1.00 25.64 261 THR A CA 1
ATOM 1455 C C . THR A 1 194 ? 17.886 26.378 -0.466 1.00 25.22 261 THR A C 1
ATOM 1456 O O . THR A 1 194 ? 17.812 27.459 -1.037 1.00 25.51 261 THR A O 1
ATOM 1460 N N . ASN A 1 195 ? 18.930 25.559 -0.584 1.00 24.40 262 ASN A N 1
ATOM 1461 C CA . ASN A 1 195 ? 20.097 25.899 -1.389 1.00 25.23 262 ASN A CA 1
ATOM 1462 C C . ASN A 1 195 ? 19.804 26.173 -2.865 1.00 25.78 262 ASN A C 1
ATOM 1463 O O . ASN A 1 195 ? 20.486 26.983 -3.492 1.00 26.03 262 ASN A O 1
ATOM 1468 N N . TYR A 1 196 ? 18.800 25.505 -3.426 1.00 27.06 263 TYR A N 1
ATOM 1469 C CA . TYR A 1 196 ? 18.468 25.705 -4.834 1.00 26.49 263 TYR A CA 1
ATOM 1470 C C . TYR A 1 196 ? 17.780 27.041 -5.048 1.00 27.85 263 TYR A C 1
ATOM 1471 O O . TYR A 1 196 ? 18.180 27.812 -5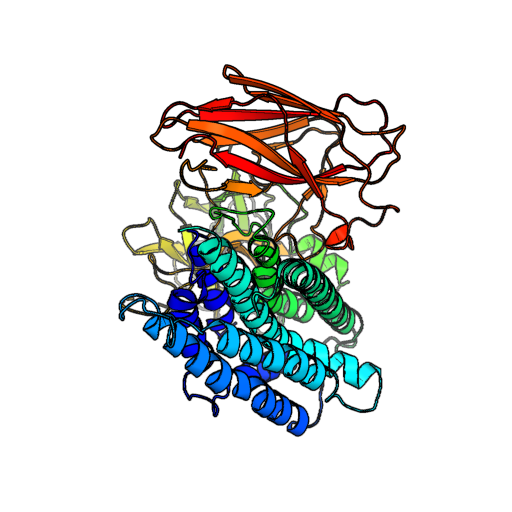.918 1.00 29.79 263 TYR A O 1
ATOM 1480 N N . CYS A 1 197 ? 16.737 27.305 -4.263 1.00 28.14 264 CYS A N 1
ATOM 1481 C CA . CYS A 1 197 ? 15.990 28.558 -4.359 1.00 28.13 264 CYS A CA 1
ATOM 1482 C C . CYS A 1 197 ? 16.912 29.758 -4.193 1.00 28.33 264 CYS A C 1
ATOM 1483 O O . CYS A 1 197 ? 16.843 30.719 -4.963 1.00 28.03 264 CYS A O 1
ATOM 1486 N N . VAL A 1 198 ? 17.767 29.700 -3.176 1.00 27.16 265 VAL A N 1
ATOM 1487 C CA . VAL A 1 198 ? 18.687 30.788 -2.911 1.00 26.17 265 VAL A CA 1
ATOM 1488 C C . VAL A 1 198 ? 19.640 30.926 -4.081 1.00 26.84 265 VAL A C 1
ATOM 1489 O O . VAL A 1 198 ? 19.883 32.038 -4.555 1.00 29.99 265 VAL A O 1
ATOM 1493 N N . THR A 1 199 ? 20.173 29.804 -4.556 1.00 24.62 266 THR A N 1
ATOM 1494 C CA . THR A 1 199 ? 21.096 29.833 -5.693 1.00 23.79 266 THR A CA 1
ATOM 1495 C C . THR A 1 199 ? 20.434 30.510 -6.892 1.00 24.16 266 THR A C 1
ATOM 1496 O O . THR A 1 199 ? 20.956 31.483 -7.446 1.00 22.31 266 THR A O 1
ATOM 1500 N N . THR A 1 200 ? 19.279 29.976 -7.280 1.00 23.92 267 THR A N 1
ATOM 1501 C CA . THR A 1 200 ? 18.532 30.483 -8.416 1.00 25.77 267 THR A CA 1
ATOM 1502 C C . THR A 1 200 ? 18.139 31.937 -8.219 1.00 26.42 267 THR A C 1
ATOM 1503 O O . THR A 1 200 ? 18.186 32.736 -9.157 1.00 26.55 267 THR A O 1
ATOM 1507 N N . TYR A 1 201 ? 17.750 32.270 -6.991 1.00 26.92 268 TYR A N 1
ATOM 1508 C CA . TYR A 1 201 ? 17.360 33.629 -6.651 1.00 26.23 268 TYR A CA 1
ATOM 1509 C C . TYR A 1 201 ? 18.508 34.582 -6.953 1.00 26.71 268 TYR A C 1
ATOM 1510 O O . TYR A 1 201 ? 18.292 35.692 -7.442 1.00 28.19 268 TYR A O 1
ATOM 1519 N N . LYS A 1 202 ? 19.730 34.156 -6.657 1.00 26.24 269 LYS A N 1
ATOM 1520 C CA . LYS A 1 202 ? 20.888 35.004 -6.912 1.00 27.41 269 LYS A CA 1
ATOM 1521 C C . LYS A 1 202 ? 21.287 35.025 -8.394 1.00 29.68 269 LYS A C 1
ATOM 1522 O O . LYS A 1 202 ? 21.888 35.989 -8.871 1.00 30.53 269 LYS A O 1
ATOM 1528 N N . LYS A 1 203 ? 20.939 33.973 -9.130 1.00 31.90 270 LYS A N 1
ATOM 1529 C CA . LYS A 1 203 ? 21.261 33.941 -10.550 1.00 32.70 270 LYS A CA 1
ATOM 1530 C C . LYS A 1 203 ? 20.455 35.025 -11.228 1.00 31.91 270 LYS A C 1
ATOM 1531 O O . LYS A 1 203 ? 20.918 35.642 -12.189 1.00 33.05 270 LYS A O 1
ATOM 1537 N N . GLY A 1 204 ? 19.245 35.248 -10.717 1.00 30.44 271 GLY A N 1
ATOM 1538 C CA . GLY A 1 204 ? 18.373 36.268 -11.273 1.00 29.38 271 GLY A CA 1
ATOM 1539 C C . GLY A 1 204 ? 18.868 37.647 -10.890 1.00 29.17 271 GLY A C 1
ATOM 1540 O O . GLY A 1 204 ? 18.917 38.560 -11.719 1.00 27.92 271 GLY A O 1
ATOM 1541 N N . LEU A 1 205 ? 19.236 37.787 -9.619 1.00 28.68 272 LEU A N 1
ATOM 1542 C CA . LEU A 1 205 ? 19.748 39.039 -9.084 1.00 27.51 272 LEU A CA 1
ATOM 1543 C C . LEU A 1 205 ? 20.967 39.428 -9.907 1.00 27.45 272 LEU A C 1
ATOM 1544 O O . LEU A 1 205 ? 21.145 40.592 -10.260 1.00 28.14 272 LEU A O 1
ATOM 1549 N N . ASN A 1 206 ? 21.793 38.438 -10.229 1.00 28.02 273 ASN A N 1
ATOM 1550 C CA . ASN A 1 206 ? 22.999 38.671 -11.008 1.00 27.15 273 ASN A CA 1
ATOM 1551 C C . ASN A 1 206 ? 22.692 38.896 -12.480 1.00 27.35 273 ASN A C 1
ATOM 1552 O O . ASN A 1 206 ? 23.433 39.582 -13.179 1.00 27.75 273 ASN A O 1
ATOM 1557 N N . LEU A 1 207 ? 21.599 38.318 -12.958 1.00 27.79 274 LEU A N 1
ATOM 1558 C CA . LEU A 1 207 ? 21.215 38.513 -14.346 1.00 27.48 274 LEU A CA 1
ATOM 1559 C C . LEU A 1 207 ? 20.923 40.001 -14.526 1.00 29.01 274 LEU A C 1
ATOM 1560 O O . LEU A 1 207 ? 21.514 40.674 -15.371 1.00 31.66 274 LEU A O 1
ATOM 1565 N N . ILE A 1 208 ? 20.014 40.518 -13.711 1.00 28.37 275 ILE A N 1
ATOM 1566 C CA . ILE A 1 208 ? 19.649 41.923 -13.790 1.00 27.53 275 ILE A CA 1
ATOM 1567 C C . ILE A 1 208 ? 20.850 42.840 -13.615 1.00 27.96 275 ILE A C 1
ATOM 1568 O O . ILE A 1 208 ? 21.073 43.737 -14.419 1.00 28.42 275 ILE A O 1
ATOM 1573 N N . LYS A 1 209 ? 21.629 42.603 -12.566 1.00 29.02 276 LYS A N 1
ATOM 1574 C CA . LYS A 1 209 ? 22.791 43.432 -12.264 1.00 29.27 276 LYS A CA 1
ATOM 1575 C C . LYS A 1 209 ? 23.886 43.310 -13.305 1.00 29.64 276 LYS A C 1
ATOM 1576 O O . LYS A 1 209 ? 24.912 43.984 -13.225 1.00 30.41 276 LYS A O 1
ATOM 1582 N N . THR A 1 210 ? 23.655 42.458 -14.293 1.00 30.31 277 THR A N 1
ATOM 1583 C CA . THR A 1 210 ? 24.630 42.221 -15.348 1.00 30.47 277 THR A CA 1
ATOM 1584 C C . THR A 1 210 ? 24.147 42.697 -16.714 1.00 30.75 277 THR A C 1
ATOM 1585 O O . THR A 1 210 ? 24.945 42.920 -17.614 1.00 31.73 277 THR A O 1
ATOM 1589 N N . THR A 1 211 ? 22.841 42.875 -16.855 1.00 31.61 278 THR A N 1
ATOM 1590 C CA . THR A 1 211 ? 22.242 43.296 -18.118 1.00 32.07 278 THR A CA 1
ATOM 1591 C C . THR A 1 211 ? 22.038 44.798 -18.315 1.00 32.61 278 THR A C 1
ATOM 1592 O O . THR A 1 211 ? 21.232 45.413 -17.624 1.00 31.95 278 THR A O 1
ATOM 1596 N N . PRO A 1 212 ? 22.755 45.405 -19.276 1.00 33.66 279 PRO A N 1
ATOM 1597 C CA . PRO A 1 212 ? 22.597 46.841 -19.521 1.00 33.91 279 PRO A CA 1
ATOM 1598 C C . PRO A 1 212 ? 21.148 47.063 -19.932 1.00 35.68 279 PRO A C 1
ATOM 1599 O O . PRO A 1 212 ? 20.553 46.212 -20.591 1.00 36.38 279 PRO A O 1
ATOM 1603 N N . ASP A 1 213 ? 20.579 48.196 -19.549 1.00 36.14 280 ASP A N 1
ATOM 1604 C CA . ASP A 1 213 ? 19.201 48.479 -19.896 1.00 36.20 280 ASP A CA 1
ATOM 1605 C C . ASP A 1 213 ? 19.205 49.483 -21.034 1.00 36.72 280 ASP A C 1
ATOM 1606 O O . ASP A 1 213 ? 19.650 50.614 -20.870 1.00 36.83 280 ASP A O 1
ATOM 1611 N N . SER A 1 214 ? 18.717 49.061 -22.193 1.00 37.69 281 SER A N 1
ATOM 1612 C CA . SER A 1 214 ? 18.666 49.934 -23.360 1.00 36.47 281 SER A CA 1
ATOM 1613 C C . SER A 1 214 ? 18.007 51.244 -22.983 1.00 35.44 281 SER A C 1
ATOM 1614 O O . SER A 1 214 ? 18.489 52.309 -23.355 1.00 34.99 281 SER A O 1
ATOM 1617 N N . ASN A 1 215 ? 16.908 51.153 -22.235 1.00 34.61 282 ASN A N 1
ATOM 1618 C CA . ASN A 1 215 ? 16.164 52.335 -21.798 1.00 35.04 282 ASN A CA 1
ATOM 1619 C C . ASN A 1 215 ? 17.019 53.314 -21.000 1.00 34.75 282 ASN A C 1
ATOM 1620 O O . ASN A 1 215 ? 16.795 54.524 -21.049 1.00 34.42 282 ASN A O 1
ATOM 1625 N N . LEU A 1 216 ? 17.987 52.785 -20.255 1.00 33.93 283 LEU A N 1
ATOM 1626 C CA . LEU A 1 216 ? 18.866 53.615 -19.441 1.00 32.25 283 LEU A CA 1
ATOM 1627 C C . LEU A 1 216 ? 20.176 53.929 -20.161 1.00 31.82 283 LEU A C 1
ATOM 1628 O O . LEU A 1 216 ? 21.133 54.413 -19.557 1.00 32.23 283 LEU A O 1
ATOM 1633 N N . ASP A 1 217 ? 20.197 53.658 -21.460 1.00 31.43 284 ASP A N 1
ATOM 1634 C CA . ASP A 1 217 ? 21.367 53.880 -22.295 1.00 30.53 284 ASP A CA 1
ATOM 1635 C C . ASP A 1 217 ? 22.548 53.025 -21.879 1.00 29.55 284 ASP A C 1
ATOM 1636 O O . ASP A 1 217 ? 23.702 53.418 -22.039 1.00 30.52 284 ASP A O 1
ATOM 1641 N N . GLY A 1 218 ? 22.240 51.848 -21.343 1.00 29.14 285 GLY A N 1
ATOM 1642 C CA . GLY A 1 218 ? 23.272 50.917 -20.935 1.00 28.83 285 GLY A CA 1
ATOM 1643 C C . GLY A 1 218 ? 23.467 50.709 -19.446 1.00 29.08 285 GLY A C 1
ATOM 1644 O O . GLY A 1 218 ? 24.031 49.697 -19.030 1.00 31.02 285 GLY A O 1
ATOM 1645 N N . ASN A 1 219 ? 23.005 51.641 -18.627 1.00 27.46 286 ASN A N 1
ATOM 1646 C CA . ASN A 1 219 ? 23.215 51.491 -17.198 1.00 27.22 286 ASN A CA 1
ATOM 1647 C C . ASN A 1 219 ? 22.508 50.259 -16.656 1.00 27.34 286 ASN A C 1
ATOM 1648 O O . ASN A 1 219 ? 21.557 49.768 -17.262 1.00 26.75 286 ASN A O 1
ATOM 1653 N N . ILE A 1 220 ? 23.007 49.735 -15.541 1.00 26.58 287 ILE A N 1
ATOM 1654 C CA . ILE A 1 220 ? 22.364 48.599 -14.903 1.00 26.91 287 ILE A CA 1
ATOM 1655 C C . ILE A 1 220 ? 21.114 49.251 -14.345 1.00 27.00 287 ILE A C 1
ATOM 1656 O O . ILE A 1 220 ? 21.180 50.397 -13.896 1.00 27.94 287 ILE A O 1
ATOM 1661 N N . ASN A 1 221 ? 19.980 48.556 -14.375 1.00 26.20 288 ASN A N 1
ATOM 1662 C CA . ASN A 1 221 ? 18.747 49.141 -13.853 1.00 25.30 288 ASN A CA 1
ATOM 1663 C C . ASN A 1 221 ? 18.447 48.737 -12.409 1.00 26.17 288 ASN A C 1
ATOM 1664 O O . ASN A 1 221 ? 17.942 47.638 -12.151 1.00 27.32 288 ASN A O 1
ATOM 1669 N N . TRP A 1 222 ? 18.744 49.641 -11.477 1.00 25.65 289 TRP A N 1
ATOM 1670 C CA . TRP A 1 222 ? 18.520 49.407 -10.051 1.00 25.58 289 TRP A CA 1
ATOM 1671 C C . TRP A 1 222 ? 17.058 49.152 -9.647 1.00 26.06 289 TRP A C 1
ATOM 1672 O O . TRP A 1 222 ? 16.792 48.323 -8.776 1.00 25.84 289 TRP A O 1
ATOM 1683 N N . ASN A 1 223 ? 16.114 49.859 -10.264 1.00 26.16 290 ASN A N 1
ATOM 1684 C CA . ASN A 1 223 ? 14.703 49.676 -9.919 1.00 24.38 290 ASN A CA 1
ATOM 1685 C C . ASN A 1 223 ? 14.243 48.273 -10.288 1.00 22.12 290 ASN A C 1
ATOM 1686 O O . ASN A 1 223 ? 13.411 47.669 -9.609 1.00 20.78 290 ASN A O 1
ATOM 1691 N N . THR A 1 224 ? 14.789 47.757 -11.380 1.00 20.44 291 THR A N 1
ATOM 1692 C CA . THR A 1 224 ? 14.437 46.419 -11.834 1.00 18.71 291 THR A CA 1
ATOM 1693 C C . THR A 1 224 ? 15.002 45.418 -10.833 1.00 17.48 291 THR A C 1
ATOM 1694 O O . THR A 1 224 ? 14.367 44.439 -10.480 1.00 15.81 291 THR A O 1
ATOM 1698 N N . TYR A 1 225 ? 16.210 45.703 -10.376 1.00 18.5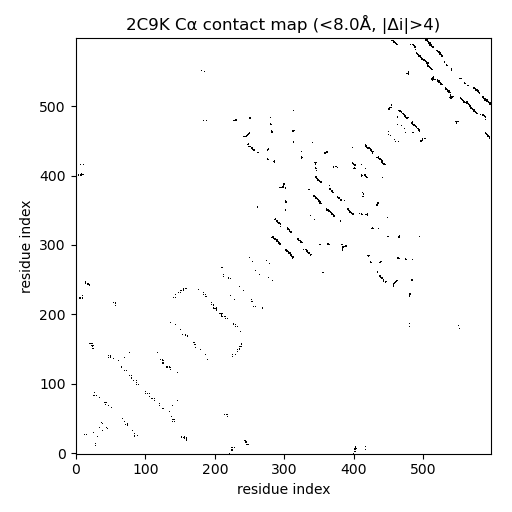2 292 TYR A N 1
ATOM 1699 C CA . TYR A 1 225 ? 16.901 44.871 -9.417 1.00 19.00 292 TYR A CA 1
ATOM 1700 C C . TYR A 1 225 ? 16.070 44.854 -8.142 1.00 19.27 292 TYR A C 1
ATOM 1701 O O . TYR A 1 225 ? 15.811 43.806 -7.557 1.00 19.00 292 TYR A O 1
ATOM 1710 N N . ASN A 1 226 ? 15.637 46.032 -7.720 1.00 19.76 293 ASN A N 1
ATOM 1711 C CA . ASN A 1 226 ? 14.859 46.147 -6.501 1.00 20.61 293 ASN A CA 1
ATOM 1712 C C . ASN A 1 226 ? 13.479 45.483 -6.590 1.00 21.55 293 ASN A C 1
ATOM 1713 O O . ASN A 1 226 ? 13.027 44.858 -5.630 1.00 22.56 293 ASN A O 1
ATOM 1718 N N . THR A 1 227 ? 12.811 45.611 -7.732 1.00 20.89 294 THR A N 1
ATOM 1719 C CA . THR A 1 227 ? 11.491 45.016 -7.887 1.00 20.03 294 THR A CA 1
ATOM 1720 C C . THR A 1 227 ? 11.584 43.497 -7.788 1.00 20.20 294 THR A C 1
ATOM 1721 O O . THR A 1 227 ? 10.819 42.853 -7.068 1.00 19.68 294 THR A O 1
ATOM 1725 N N . TYR A 1 228 ? 12.533 42.930 -8.517 1.00 20.38 295 TYR A N 1
ATOM 1726 C CA . TYR A 1 228 ? 12.727 41.491 -8.516 1.00 20.84 295 TYR A CA 1
ATOM 1727 C C . TYR A 1 228 ? 12.969 40.962 -7.096 1.00 22.22 295 TYR A C 1
ATOM 1728 O O . TYR A 1 228 ? 12.536 39.858 -6.751 1.00 21.42 295 TYR A O 1
ATOM 1737 N N . ARG A 1 229 ? 13.655 41.767 -6.285 1.00 22.82 296 ARG A N 1
ATOM 1738 C CA . ARG A 1 229 ? 13.982 41.422 -4.904 1.00 22.97 296 ARG A CA 1
ATOM 1739 C C . ARG A 1 229 ? 12.746 41.453 -4.015 1.00 24.38 296 ARG A C 1
ATOM 1740 O O . ARG A 1 229 ? 12.521 40.561 -3.193 1.00 25.27 296 ARG A O 1
ATOM 1748 N N . THR A 1 230 ? 11.941 42.489 -4.183 1.00 25.22 297 THR A N 1
ATOM 1749 C CA . THR A 1 230 ? 10.732 42.624 -3.397 1.00 25.18 297 THR A CA 1
ATOM 1750 C C . THR A 1 230 ? 9.735 41.518 -3.728 1.00 26.43 297 THR A C 1
ATOM 1751 O O . THR A 1 230 ? 9.144 40.926 -2.829 1.00 26.90 297 THR A O 1
ATOM 1755 N N . LYS A 1 231 ? 9.553 41.233 -5.015 1.00 28.62 298 LYS A N 1
ATOM 1756 C CA . LYS A 1 231 ? 8.607 40.199 -5.433 1.00 29.60 298 LYS A CA 1
ATOM 1757 C C . LYS A 1 231 ? 9.075 38.813 -5.017 1.00 29.86 298 LYS A C 1
ATOM 1758 O O . LYS A 1 231 ? 8.291 38.035 -4.483 1.00 31.27 298 LYS A O 1
ATOM 1764 N N . MET A 1 232 ? 10.350 38.510 -5.254 1.00 29.04 299 MET A N 1
ATOM 1765 C CA . MET A 1 232 ? 10.898 37.203 -4.909 1.00 28.39 299 MET A CA 1
ATOM 1766 C C . MET A 1 232 ? 11.074 36.990 -3.412 1.00 29.38 299 MET A C 1
ATOM 1767 O O . MET A 1 232 ? 11.035 35.858 -2.929 1.00 31.15 299 MET A O 1
ATOM 1772 N N . THR A 1 233 ? 11.283 38.061 -2.663 1.00 28.96 300 THR A N 1
ATOM 1773 C CA . THR A 1 233 ? 11.427 37.888 -1.230 1.00 28.86 300 THR A CA 1
ATOM 1774 C C . THR A 1 233 ? 10.099 37.396 -0.673 1.00 28.82 300 THR A C 1
ATOM 1775 O O . THR A 1 233 ? 10.063 36.447 0.107 1.00 29.87 300 THR A O 1
ATOM 1779 N N . THR A 1 234 ? 9.008 38.033 -1.090 1.00 26.47 301 THR A N 1
ATOM 1780 C CA . THR A 1 234 ? 7.682 37.659 -0.622 1.00 24.83 301 THR A CA 1
ATOM 1781 C C . THR A 1 234 ? 7.192 36.350 -1.232 1.00 24.72 301 THR A C 1
ATOM 1782 O O . THR A 1 234 ? 6.267 35.731 -0.710 1.00 25.03 301 THR A O 1
ATOM 1786 N N . ALA A 1 235 ? 7.801 35.928 -2.337 1.00 23.64 302 ALA A N 1
ATOM 1787 C CA . ALA A 1 235 ? 7.387 34.685 -2.984 1.00 22.70 302 ALA A CA 1
ATOM 1788 C C . ALA A 1 235 ? 8.262 33.514 -2.560 1.00 22.10 302 ALA A C 1
ATOM 1789 O O . ALA A 1 235 ? 7.770 32.513 -2.049 1.00 22.00 302 ALA A O 1
ATOM 1791 N N . VAL A 1 236 ? 9.566 33.649 -2.744 1.00 22.94 303 VAL A N 1
ATOM 1792 C CA . VAL A 1 236 ? 10.478 32.577 -2.390 1.00 24.09 303 VAL A CA 1
ATOM 1793 C C . VAL A 1 236 ? 11.154 32.697 -1.023 1.00 24.97 303 VAL A C 1
ATOM 1794 O O . VAL A 1 236 ? 10.828 31.951 -0.109 1.00 25.60 303 VAL A O 1
ATOM 1798 N N . LEU A 1 237 ? 12.086 33.633 -0.881 1.00 25.55 304 LEU A N 1
ATOM 1799 C CA . LEU A 1 237 ? 12.827 33.790 0.371 1.00 24.60 304 LEU A CA 1
ATOM 1800 C C . LEU A 1 237 ? 12.005 33.704 1.661 1.00 25.98 304 LEU A C 1
ATOM 1801 O O . LEU A 1 237 ? 12.436 33.068 2.629 1.00 25.28 304 LEU A O 1
ATOM 1806 N N . ASP A 1 238 ? 10.831 34.335 1.688 1.00 27.73 305 ASP A N 1
ATOM 1807 C CA . ASP A 1 238 ? 9.996 34.295 2.891 1.00 27.98 305 ASP A CA 1
ATOM 1808 C C . ASP A 1 238 ? 9.556 32.871 3.145 1.00 28.09 305 ASP A C 1
ATOM 1809 O O . ASP A 1 238 ? 9.520 32.413 4.287 1.00 29.91 305 ASP A O 1
ATOM 1814 N N . LEU A 1 239 ? 9.238 32.164 2.071 1.00 27.01 306 LEU A N 1
ATOM 1815 C CA . LEU A 1 239 ? 8.802 30.783 2.178 1.00 26.80 306 LEU A CA 1
ATOM 1816 C C . LEU A 1 239 ? 9.996 29.894 2.561 1.00 27.36 306 LEU A C 1
ATOM 1817 O O . LEU A 1 239 ? 9.881 29.023 3.421 1.00 29.91 306 LEU A O 1
ATOM 1822 N N . VAL A 1 240 ? 11.147 30.141 1.946 1.00 26.15 307 VAL A N 1
ATOM 1823 C CA . VAL A 1 240 ? 12.355 29.376 2.228 1.00 26.09 307 VAL A CA 1
ATOM 1824 C C . VAL A 1 240 ? 12.851 29.542 3.669 1.00 27.00 307 VAL A C 1
ATOM 1825 O O . VAL A 1 240 ? 13.453 28.629 4.235 1.00 27.13 307 VAL A O 1
ATOM 1829 N N . ALA A 1 241 ? 12.611 30.710 4.260 1.00 27.71 308 ALA A N 1
ATOM 1830 C CA . ALA A 1 241 ? 13.039 30.974 5.636 1.00 26.93 308 ALA A CA 1
ATOM 1831 C C . ALA A 1 241 ? 12.269 30.144 6.676 1.00 26.59 308 ALA A C 1
ATOM 1832 O O . ALA A 1 241 ? 12.737 29.953 7.798 1.00 26.87 308 ALA A O 1
ATOM 1834 N N . LEU A 1 242 ? 11.095 29.645 6.303 1.00 26.02 309 LEU A N 1
ATOM 1835 C CA . LEU A 1 242 ? 10.291 28.845 7.223 1.00 26.19 309 LEU A CA 1
ATOM 1836 C C . LEU A 1 242 ? 10.526 27.335 7.076 1.00 26.10 309 LEU A C 1
ATOM 1837 O O . LEU A 1 242 ? 10.144 26.553 7.954 1.00 24.23 309 LEU A O 1
ATOM 1842 N N . PHE A 1 243 ? 11.157 26.934 5.972 1.00 24.98 310 PHE A N 1
ATOM 1843 C CA . PHE A 1 243 ? 11.419 25.517 5.704 1.00 24.04 310 PHE A CA 1
ATOM 1844 C C . PHE A 1 243 ? 12.049 24.744 6.867 1.00 24.68 310 PHE A C 1
ATOM 1845 O O . PHE A 1 243 ? 11.699 23.585 7.122 1.00 24.49 310 PHE A O 1
ATOM 1853 N N . PRO A 1 244 ? 12.980 25.377 7.598 1.00 24.19 311 PRO A N 1
ATOM 1854 C CA . PRO A 1 244 ? 13.618 24.684 8.718 1.00 23.47 311 PRO A CA 1
ATOM 1855 C C . PRO A 1 244 ? 12.625 24.251 9.772 1.00 22.68 311 PRO A C 1
ATOM 1856 O O . PRO A 1 244 ? 12.905 23.366 10.562 1.00 23.86 311 PRO A O 1
ATOM 1860 N N . ASN A 1 245 ? 11.465 24.888 9.791 1.00 23.69 312 ASN A N 1
ATOM 1861 C CA . ASN A 1 245 ? 10.438 24.544 10.767 1.00 24.64 312 ASN A CA 1
ATOM 1862 C C . ASN A 1 245 ? 9.854 23.177 10.434 1.00 25.66 312 ASN A C 1
ATOM 1863 O O . ASN A 1 245 ? 9.261 22.522 11.290 1.00 26.24 312 ASN A O 1
ATOM 1868 N N . TYR A 1 246 ? 10.019 22.748 9.185 1.00 26.86 313 TYR A N 1
ATOM 1869 C CA . TYR A 1 246 ? 9.504 21.455 8.766 1.00 28.29 313 TYR A CA 1
ATOM 1870 C C . TYR A 1 246 ? 10.357 20.323 9.323 1.00 29.58 313 TYR A C 1
ATOM 1871 O O . TYR A 1 246 ? 9.977 19.159 9.213 1.00 31.40 313 TYR A O 1
ATOM 1880 N N . ASP A 1 247 ? 11.504 20.657 9.916 1.00 29.23 314 ASP A N 1
ATOM 1881 C CA . ASP A 1 247 ? 12.396 19.644 10.482 1.00 28.65 314 ASP A CA 1
ATOM 1882 C C . ASP A 1 247 ? 11.825 19.122 11.787 1.00 28.31 314 ASP A C 1
ATOM 1883 O O . ASP A 1 247 ? 12.165 19.603 12.867 1.00 29.46 314 ASP A O 1
ATOM 1888 N N . VAL A 1 248 ? 10.949 18.134 11.675 1.00 26.05 315 VAL A N 1
ATOM 1889 C CA . VAL A 1 248 ? 10.311 17.528 12.828 1.00 23.69 315 VAL A CA 1
ATOM 1890 C C . VAL A 1 248 ? 11.308 17.185 13.925 1.00 23.83 315 VAL A C 1
ATOM 1891 O O . VAL A 1 248 ? 10.957 17.116 15.101 1.00 25.14 315 VAL A O 1
ATOM 1895 N N . GLY A 1 249 ? 12.554 16.950 13.544 1.00 23.79 316 GLY A N 1
ATOM 1896 C CA . GLY A 1 249 ? 13.554 16.628 14.541 1.00 23.02 316 GLY A CA 1
ATOM 1897 C C . GLY A 1 249 ? 13.821 17.833 15.416 1.00 22.70 316 GLY A C 1
ATOM 1898 O O . GLY A 1 249 ? 13.714 17.750 16.637 1.00 22.63 316 GLY A O 1
ATOM 1899 N N . LYS A 1 250 ? 14.152 18.953 14.778 0.50 21.68 317 LYS A N 1
ATOM 1900 C CA . LYS A 1 250 ? 14.453 20.206 15.459 0.50 21.67 317 LYS A CA 1
ATOM 1901 C C . LYS A 1 250 ? 13.268 20.847 16.175 0.50 21.99 317 LYS A C 1
ATOM 1902 O O . LYS A 1 250 ? 13.413 21.342 17.289 0.50 20.56 317 LYS A O 1
ATOM 1908 N N . TYR A 1 251 ? 12.103 20.853 15.532 1.00 23.71 318 TYR A N 1
ATOM 1909 C CA . TYR A 1 251 ? 10.902 21.455 16.122 1.00 25.03 318 TYR A CA 1
ATOM 1910 C C . TYR A 1 251 ? 9.744 20.458 16.283 1.00 26.89 318 TYR A C 1
ATOM 1911 O O . TYR A 1 251 ? 8.788 20.455 15.504 1.00 27.90 318 TYR A O 1
ATOM 1920 N N . PRO A 1 252 ? 9.811 19.616 17.331 1.00 27.31 319 PRO A N 1
ATOM 1921 C CA . PRO A 1 252 ? 8.857 18.572 17.709 1.00 28.20 319 PRO A CA 1
ATOM 1922 C C . PRO A 1 252 ? 7.429 19.012 17.991 1.00 30.97 319 PRO A C 1
ATOM 1923 O O . PRO A 1 252 ? 6.467 18.405 17.510 1.00 31.42 319 PRO A O 1
ATOM 1927 N N . ILE A 1 253 ? 7.297 20.070 18.780 1.00 33.09 320 ILE A N 1
ATOM 1928 C CA . ILE A 1 253 ? 5.987 20.551 19.191 1.00 34.36 320 ILE A CA 1
ATOM 1929 C C . ILE A 1 253 ? 5.429 21.832 18.560 1.00 34.38 320 ILE A C 1
ATOM 1930 O O . ILE A 1 253 ? 4.426 22.357 19.041 1.00 37.30 320 ILE A O 1
ATOM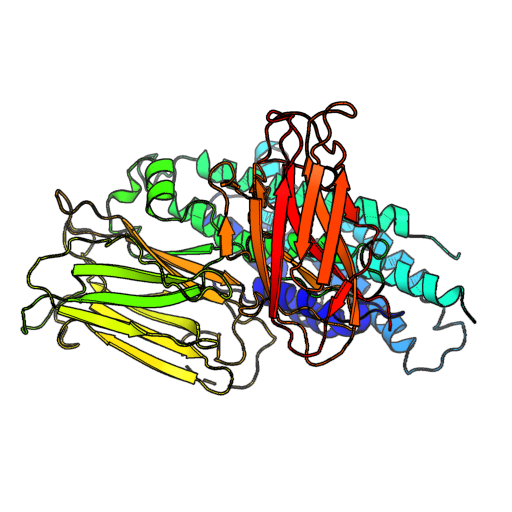 1935 N N . GLY A 1 254 ? 6.041 22.338 17.497 1.00 32.18 321 GLY A N 1
ATOM 1936 C CA . GLY A 1 254 ? 5.516 23.557 16.902 1.00 31.15 321 GLY A CA 1
ATOM 1937 C C . GLY A 1 254 ? 6.471 24.719 17.087 1.00 30.33 321 GLY A C 1
ATOM 1938 O O . GLY A 1 254 ? 7.344 24.672 17.953 1.00 30.67 321 GLY A O 1
ATOM 1939 N N . VAL A 1 255 ? 6.310 25.769 16.287 1.00 29.16 322 VAL A N 1
ATOM 1940 C CA . VAL A 1 255 ? 7.210 26.913 16.370 1.00 29.36 322 VAL A CA 1
ATOM 1941 C C . VAL A 1 255 ? 6.578 28.212 15.952 1.00 29.84 322 VAL A C 1
ATOM 1942 O O . VAL A 1 255 ? 5.845 28.260 14.970 1.00 30.70 322 VAL A O 1
ATOM 1946 N N . GLN A 1 256 ? 6.901 29.277 16.672 1.00 30.50 323 GLN A N 1
ATOM 1947 C CA . GLN A 1 256 ? 6.406 30.596 16.317 1.00 30.94 323 GLN A CA 1
ATOM 1948 C C . GLN A 1 256 ? 7.628 31.352 15.799 1.00 30.66 323 GLN A C 1
ATOM 1949 O O . GLN A 1 256 ? 8.561 31.622 16.550 1.00 32.08 323 GLN A O 1
ATOM 1955 N N . SER A 1 257 ? 7.638 31.673 14.512 1.00 29.08 324 SER A N 1
ATOM 1956 C CA . SER A 1 257 ? 8.769 32.380 13.936 1.00 29.79 324 SER A CA 1
ATOM 1957 C C . SER A 1 257 ? 8.315 33.657 13.250 1.00 29.63 324 SER A C 1
ATOM 1958 O O . SER A 1 257 ? 7.120 33.873 13.079 1.00 30.49 324 SER A O 1
ATOM 1961 N N . GLU A 1 258 ? 9.271 34.499 12.863 1.00 28.56 325 GLU A N 1
ATOM 1962 C CA . GLU A 1 258 ? 8.956 35.753 12.189 1.00 27.43 325 GLU A CA 1
ATOM 1963 C C . GLU A 1 258 ? 9.977 36.092 11.104 1.00 26.70 325 GLU A C 1
ATOM 1964 O O . GLU A 1 258 ? 11.067 35.531 11.062 1.00 27.76 325 GLU A O 1
ATOM 1970 N N . LEU A 1 259 ? 9.609 37.002 10.213 1.00 24.61 326 LEU A N 1
ATOM 1971 C CA . LEU A 1 259 ? 10.483 37.418 9.124 1.00 23.26 326 LEU A CA 1
ATOM 1972 C C . LEU A 1 259 ? 10.857 38.874 9.402 1.00 23.25 326 LEU A C 1
ATOM 1973 O O . LEU A 1 259 ? 9.981 39.741 9.418 1.00 24.27 326 LEU A O 1
ATOM 1978 N N . THR A 1 260 ? 12.149 39.141 9.617 1.00 22.12 327 THR A N 1
ATOM 1979 C CA . THR A 1 260 ? 12.624 40.497 9.951 1.00 20.21 327 THR A CA 1
ATOM 1980 C C . THR A 1 260 ? 13.159 41.356 8.818 1.00 18.71 327 THR A C 1
ATOM 1981 O O . THR A 1 260 ? 13.371 42.553 9.007 1.00 18.11 327 THR A O 1
ATOM 1985 N N . ARG A 1 261 ? 13.390 40.754 7.656 1.00 17.28 328 ARG A N 1
ATOM 1986 C CA . ARG A 1 261 ? 13.908 41.487 6.493 1.00 15.27 328 ARG A CA 1
ATOM 1987 C C . ARG A 1 261 ? 13.045 42.672 6.024 1.00 15.17 328 ARG A C 1
ATOM 1988 O O . ARG A 1 261 ? 11.823 42.687 6.214 1.00 12.34 328 ARG A O 1
ATOM 1996 N N . GLU A 1 262 ? 13.687 43.652 5.393 1.00 15.76 329 GLU A N 1
ATOM 1997 C CA . GLU A 1 262 ? 12.972 44.808 4.847 1.00 19.47 329 GLU A CA 1
ATOM 1998 C C . GLU A 1 262 ? 12.902 44.701 3.329 1.00 20.38 329 GLU A C 1
ATOM 1999 O O . GLU A 1 262 ? 13.769 44.092 2.699 1.00 22.04 329 GLU A O 1
ATOM 2005 N N . ILE A 1 263 ? 11.862 45.279 2.741 1.00 21.17 330 ILE A N 1
ATOM 2006 C CA . ILE A 1 263 ? 11.731 45.303 1.290 1.00 22.11 330 ILE A CA 1
ATOM 2007 C C . ILE A 1 263 ? 11.313 46.725 0.952 1.00 22.63 330 ILE A C 1
ATOM 2008 O O . ILE A 1 263 ? 10.715 47.403 1.779 1.00 22.20 330 ILE A O 1
ATOM 2013 N N . TYR A 1 264 ? 11.640 47.182 -0.252 1.00 23.88 331 TYR A N 1
ATOM 2014 C CA . TYR A 1 264 ? 11.354 48.561 -0.638 1.00 23.19 331 TYR A CA 1
ATOM 2015 C C . TYR A 1 264 ? 10.564 48.733 -1.922 1.00 23.76 331 TYR A C 1
ATOM 2016 O O . TYR A 1 264 ? 10.675 47.936 -2.854 1.00 25.15 331 TYR A O 1
ATOM 2025 N N . GLN A 1 265 ? 9.774 49.800 -1.957 1.00 23.03 332 GLN A N 1
ATOM 2026 C CA . GLN A 1 265 ? 8.985 50.160 -3.126 1.00 22.14 332 GLN A CA 1
ATOM 2027 C C . GLN A 1 265 ? 9.500 51.572 -3.414 1.00 23.33 332 GLN A C 1
ATOM 2028 O O . GLN A 1 265 ? 9.795 52.319 -2.479 1.00 24.15 332 GLN A O 1
ATOM 2034 N N . VAL A 1 266 ? 9.635 51.954 -4.681 1.00 23.20 333 VAL A N 1
ATOM 2035 C CA . VAL A 1 266 ? 10.173 53.284 -4.963 1.00 23.14 333 VAL A CA 1
ATOM 2036 C C . VAL A 1 266 ? 9.281 54.268 -5.727 1.00 23.45 333 VAL A C 1
ATOM 2037 O O . VAL A 1 266 ? 8.383 53.880 -6.473 1.00 24.06 333 VAL A O 1
ATOM 2041 N N . LEU A 1 267 ? 9.544 55.555 -5.513 1.00 22.31 334 LEU A N 1
ATOM 2042 C CA . LEU A 1 267 ? 8.787 56.624 -6.144 1.00 21.33 334 LEU A CA 1
ATOM 2043 C C . LEU A 1 267 ? 9.710 57.587 -6.882 1.00 22.31 334 LEU A C 1
ATOM 2044 O O . LEU A 1 267 ? 10.790 57.931 -6.380 1.00 23.09 334 LEU A O 1
ATOM 2049 N N . ASN A 1 268 ? 9.262 58.011 -8.068 1.00 21.07 335 ASN A N 1
ATOM 2050 C CA . ASN A 1 268 ? 9.967 58.952 -8.943 1.00 21.28 335 ASN A CA 1
ATOM 2051 C C . ASN A 1 268 ? 11.256 58.451 -9.569 1.00 22.63 335 ASN A C 1
ATOM 2052 O O . ASN A 1 268 ? 12.147 59.237 -9.887 1.00 22.28 335 ASN A O 1
ATOM 2057 N N . PHE A 1 269 ? 11.349 57.142 -9.761 1.00 24.17 336 PHE A N 1
ATOM 2058 C CA . PHE A 1 269 ? 12.534 56.556 -10.351 1.00 25.29 336 PHE A CA 1
ATOM 2059 C C . PHE A 1 269 ? 12.728 56.980 -11.803 1.00 27.13 336 PHE A C 1
ATOM 2060 O O . PHE A 1 269 ? 13.786 57.479 -12.192 1.00 28.54 336 PHE A O 1
ATOM 2068 N N . GLU A 1 270 ? 11.694 56.767 -12.604 1.00 29.05 337 GLU A N 1
ATOM 2069 C CA . GLU A 1 270 ? 11.748 57.071 -14.022 1.00 29.03 337 GLU A CA 1
ATOM 2070 C C . GLU A 1 270 ? 11.872 58.543 -14.390 1.00 27.25 337 GLU A C 1
ATOM 2071 O O . GLU A 1 270 ? 12.520 58.868 -15.373 1.00 27.44 337 GLU A O 1
ATOM 2077 N N . GLU A 1 271 ? 11.278 59.439 -13.613 0.50 26.63 338 GLU A N 1
ATOM 2078 C CA . GLU A 1 271 ? 11.361 60.852 -13.955 0.50 25.85 338 GLU A CA 1
ATOM 2079 C C . GLU A 1 271 ? 12.470 61.622 -13.264 0.50 24.38 338 GLU A C 1
ATOM 2080 O O . GLU A 1 271 ? 12.484 62.851 -13.271 0.50 22.64 338 GLU A O 1
ATOM 2086 N N . SER A 1 272 ? 13.410 60.883 -12.685 1.00 24.21 339 SER A N 1
ATOM 2087 C CA . SER A 1 272 ? 14.563 61.467 -12.007 1.00 23.92 339 SER A CA 1
ATOM 2088 C C . SER A 1 272 ? 15.808 60.950 -12.710 1.00 24.16 339 SER A C 1
ATOM 2089 O O . SER A 1 272 ? 15.783 59.877 -13.302 1.00 23.87 339 SER A O 1
ATOM 2092 N N . PRO A 1 273 ? 16.914 61.709 -12.659 1.00 25.57 340 PRO A N 1
ATOM 2093 C CA . PRO A 1 273 ? 18.171 61.310 -13.311 1.00 26.02 340 PRO A CA 1
ATOM 2094 C C . PRO A 1 273 ? 18.986 60.237 -12.602 1.00 27.08 340 PRO A C 1
ATOM 2095 O O . PRO A 1 273 ? 19.776 59.536 -13.234 1.00 28.96 340 PRO A O 1
ATOM 2099 N N . TYR A 1 274 ? 18.797 60.112 -11.296 1.00 26.80 341 TYR A N 1
ATOM 2100 C CA . TYR A 1 274 ? 19.546 59.143 -10.509 1.00 28.34 341 TYR A CA 1
ATOM 2101 C C . TYR A 1 274 ? 19.632 57.744 -11.116 1.00 27.54 341 TYR A C 1
ATOM 2102 O O . TYR A 1 274 ? 20.493 56.948 -10.735 1.00 26.57 341 TYR A O 1
ATOM 2111 N N . LYS A 1 275 ? 18.751 57.443 -12.059 1.00 25.90 342 LYS A N 1
ATOM 2112 C CA . LYS A 1 275 ? 18.775 56.132 -12.686 1.00 25.33 342 LYS A CA 1
ATOM 2113 C C . LYS A 1 275 ? 20.014 55.971 -13.558 1.00 26.06 342 LYS A C 1
ATOM 2114 O O . LYS A 1 275 ? 20.345 54.861 -13.966 1.00 27.59 342 LYS A O 1
ATOM 2120 N N . TYR A 1 276 ? 20.707 57.076 -13.828 1.00 26.49 343 TYR A N 1
ATOM 2121 C CA . TYR A 1 276 ? 21.904 57.052 -14.675 1.00 25.37 343 TYR A CA 1
ATOM 2122 C C . TYR A 1 276 ? 23.198 56.954 -13.877 1.00 24.24 343 TYR A C 1
ATOM 2123 O O . TYR A 1 276 ? 24.275 56.819 -14.443 1.00 23.07 343 TYR A O 1
ATOM 2132 N N . TYR A 1 277 ? 23.079 57.033 -12.557 1.00 24.96 344 TYR A N 1
ATOM 2133 C CA . TYR A 1 277 ? 24.230 56.930 -11.671 1.00 24.19 344 TYR A CA 1
ATOM 2134 C C . TYR A 1 277 ? 24.549 55.468 -11.427 1.00 25.06 344 TYR A C 1
ATOM 2135 O O . TYR A 1 277 ? 23.777 54.580 -11.797 1.00 24.63 344 TYR A O 1
ATOM 2144 N N . ASP A 1 278 ? 25.685 55.232 -10.783 1.00 26.60 345 ASP A N 1
ATOM 2145 C CA . ASP A 1 278 ? 26.149 53.888 -10.475 1.00 27.32 345 ASP A CA 1
ATOM 2146 C C . ASP A 1 278 ? 25.123 53.092 -9.676 1.00 26.19 345 ASP A C 1
ATOM 2147 O O . ASP A 1 278 ? 24.396 53.640 -8.849 1.00 25.74 345 ASP A O 1
ATOM 2152 N N . PHE A 1 279 ? 25.078 51.791 -9.927 1.00 25.12 346 PHE A N 1
ATOM 2153 C CA . PHE A 1 279 ? 24.149 50.910 -9.242 1.00 24.51 346 PHE A CA 1
ATOM 2154 C C . PHE A 1 279 ? 24.331 50.988 -7.731 1.00 25.91 346 PHE A C 1
ATOM 2155 O O . PHE A 1 279 ? 23.429 51.399 -7.004 1.00 26.80 346 PHE A O 1
ATOM 2163 N N . GLN A 1 280 ? 25.508 50.584 -7.265 1.00 26.05 347 GLN A N 1
ATOM 2164 C CA . GLN A 1 280 ? 25.801 50.570 -5.842 1.00 26.33 347 GLN A CA 1
ATOM 2165 C C . GLN A 1 280 ? 25.538 51.900 -5.165 1.00 26.67 347 GLN A C 1
ATOM 2166 O O . GLN A 1 280 ? 25.250 51.944 -3.972 1.00 28.12 347 GLN A O 1
ATOM 2172 N N . TYR A 1 281 ? 25.638 52.985 -5.921 1.00 26.27 348 TYR A N 1
ATOM 2173 C CA . TYR A 1 281 ? 25.404 54.306 -5.361 1.00 25.60 348 TYR A CA 1
ATOM 2174 C C . TYR A 1 281 ? 23.939 54.468 -4.979 1.00 25.63 348 TYR A C 1
ATOM 2175 O O . TYR A 1 281 ? 23.619 54.956 -3.896 1.00 24.75 348 TYR A O 1
ATOM 2184 N N . GLN A 1 282 ? 23.053 54.064 -5.883 1.00 24.90 349 GLN A N 1
ATOM 2185 C CA . GLN A 1 282 ? 21.617 54.128 -5.637 1.00 24.78 349 GLN A CA 1
ATOM 2186 C C . GLN A 1 282 ? 21.272 53.188 -4.481 1.00 25.25 349 GLN A C 1
ATOM 2187 O O . GLN A 1 282 ? 20.512 53.545 -3.578 1.00 25.67 349 GLN A O 1
ATOM 2193 N N . GLU A 1 283 ? 21.838 51.985 -4.514 1.00 25.46 350 GLU A N 1
ATOM 2194 C CA . GLU A 1 283 ? 21.602 51.004 -3.464 1.00 26.83 350 GLU A CA 1
ATOM 2195 C C . GLU A 1 283 ? 21.978 51.577 -2.100 1.00 26.86 350 GLU A C 1
ATOM 2196 O O . GLU A 1 283 ? 21.205 51.503 -1.147 1.00 27.25 350 GLU A O 1
ATOM 2202 N N . ASP A 1 284 ? 23.174 52.146 -2.014 1.00 26.24 351 ASP A N 1
ATOM 2203 C CA . ASP A 1 284 ? 23.638 52.725 -0.767 1.00 26.73 351 ASP A CA 1
ATOM 2204 C C . ASP A 1 284 ? 22.705 53.796 -0.243 1.00 26.81 351 ASP A C 1
ATOM 2205 O O . ASP A 1 284 ? 22.404 53.828 0.953 1.00 28.95 351 ASP A O 1
ATOM 2210 N N . SER A 1 285 ? 22.236 54.671 -1.123 1.00 25.69 352 SER A N 1
ATOM 2211 C CA . SER A 1 285 ? 21.383 55.755 -0.669 1.00 26.59 352 SER A CA 1
ATOM 2212 C C . SER A 1 285 ? 19.884 55.537 -0.657 1.00 25.71 352 SER A C 1
ATOM 2213 O O . SER A 1 285 ? 19.160 56.391 -0.164 1.00 27.70 352 SER A O 1
ATOM 2216 N N . LEU A 1 286 ? 19.398 54.421 -1.184 1.00 24.68 353 LEU A N 1
ATOM 2217 C CA . LEU A 1 286 ? 17.953 54.194 -1.174 1.00 23.25 353 LEU A CA 1
ATOM 2218 C C . LEU A 1 286 ? 17.494 53.064 -0.253 1.00 22.10 353 LEU A C 1
ATOM 2219 O O . LEU A 1 286 ? 16.300 52.900 -0.020 1.00 22.53 353 LEU A O 1
ATOM 2224 N N . THR A 1 287 ? 18.434 52.287 0.274 1.00 20.27 354 THR A N 1
ATOM 2225 C CA . THR A 1 287 ? 18.085 51.184 1.163 1.00 18.88 354 THR A CA 1
ATOM 2226 C C . THR A 1 287 ? 18.822 51.334 2.490 1.00 19.13 354 THR A C 1
ATOM 2227 O O . THR A 1 287 ? 19.631 52.239 2.639 1.00 19.98 354 THR A O 1
ATOM 2231 N N . ARG A 1 288 ? 18.552 50.465 3.457 1.00 17.88 355 ARG A N 1
ATOM 2232 C CA . ARG A 1 288 ? 19.214 50.590 4.749 1.00 18.82 355 ARG A CA 1
ATOM 2233 C C . ARG A 1 288 ? 20.246 49.507 4.986 1.00 20.05 355 ARG A C 1
ATOM 2234 O O . ARG A 1 288 ? 20.009 48.343 4.678 1.00 22.75 355 ARG A O 1
ATOM 2242 N N . ARG A 1 289 ? 21.395 49.891 5.535 1.00 21.09 356 ARG A N 1
ATOM 2243 C CA . ARG A 1 289 ? 22.451 48.928 5.826 1.00 21.72 356 ARG A CA 1
ATOM 2244 C C . ARG A 1 289 ? 21.977 47.945 6.890 1.00 22.19 356 ARG A C 1
ATOM 2245 O O . ARG A 1 289 ? 21.125 48.275 7.727 1.00 23.08 356 ARG A O 1
ATOM 2253 N N . PRO A 1 290 ? 22.510 46.717 6.873 1.00 21.43 357 PRO A N 1
ATOM 2254 C CA . PRO A 1 290 ? 22.076 45.747 7.884 1.00 21.51 357 PRO A CA 1
ATOM 2255 C C . PRO A 1 290 ? 22.002 46.411 9.253 1.00 20.94 357 PRO A C 1
ATOM 2256 O O . PRO A 1 290 ? 22.927 47.095 9.667 1.00 21.46 357 PRO A O 1
ATOM 2260 N N . HIS A 1 291 ? 20.891 46.218 9.946 1.00 21.82 358 HIS A N 1
ATOM 2261 C CA . HIS A 1 291 ? 20.705 46.814 11.262 1.00 21.21 358 HIS A CA 1
ATOM 2262 C C . HIS A 1 291 ? 19.837 45.924 12.140 1.00 21.78 358 HIS A C 1
ATOM 2263 O O . HIS A 1 291 ? 19.339 44.889 11.688 1.00 20.54 358 HIS A O 1
ATOM 2270 N N . LEU A 1 292 ? 19.670 46.337 13.397 1.00 22.89 359 LEU A N 1
ATOM 2271 C CA . LEU A 1 292 ? 18.813 45.627 14.350 1.00 22.59 359 LEU A CA 1
ATOM 2272 C C . LEU A 1 292 ? 17.403 46.082 13.996 1.00 22.33 359 LEU A C 1
ATOM 2273 O O . LEU A 1 292 ? 17.185 47.254 13.697 1.00 21.17 359 LEU A O 1
ATOM 2278 N N . PHE A 1 293 ? 16.447 45.165 14.023 1.00 22.20 360 PHE A N 1
ATOM 2279 C CA . PHE A 1 293 ? 15.075 45.515 13.672 1.00 21.84 360 PHE A CA 1
ATOM 2280 C C . PHE A 1 293 ? 14.620 46.830 14.327 1.00 22.46 360 PHE A C 1
ATOM 2281 O O . PHE A 1 293 ? 14.850 47.048 15.517 1.00 23.05 360 PHE A O 1
ATOM 2289 N N . THR A 1 294 ? 13.990 47.712 13.553 1.00 22.45 361 THR A N 1
ATOM 2290 C CA . THR A 1 294 ? 13.507 48.980 14.113 1.00 22.88 361 THR A CA 1
ATOM 2291 C C . THR A 1 294 ? 12.008 49.191 13.888 1.00 22.67 361 THR A C 1
ATOM 2292 O O . THR A 1 294 ? 11.433 48.706 12.912 1.00 21.42 361 THR A O 1
ATOM 2296 N N . TRP A 1 295 ? 11.384 49.920 14.807 1.00 22.60 362 TRP A N 1
ATOM 2297 C CA . TRP A 1 295 ? 9.967 50.238 14.702 1.00 22.91 362 TRP A CA 1
ATOM 2298 C C . TRP A 1 295 ? 9.823 51.740 14.436 1.00 23.59 362 TRP A C 1
ATOM 2299 O O . TRP A 1 295 ? 10.493 52.561 15.057 1.00 24.52 362 TRP A O 1
ATOM 2310 N N . LEU A 1 296 ? 8.948 52.092 13.507 1.00 24.37 363 LEU A N 1
ATOM 2311 C CA . LEU A 1 296 ? 8.750 53.483 13.132 1.00 26.57 363 LEU A CA 1
ATOM 2312 C C . LEU A 1 296 ? 7.933 54.282 14.130 1.00 28.15 363 LEU A C 1
ATOM 2313 O O . LEU A 1 296 ? 6.723 54.099 14.213 1.00 29.59 363 LEU A O 1
ATOM 2318 N N . ASP A 1 297 ? 8.581 55.177 14.873 1.00 29.82 364 ASP A N 1
ATOM 2319 C CA . ASP A 1 297 ? 7.872 56.020 15.847 1.00 30.60 364 ASP A CA 1
ATOM 2320 C C . ASP A 1 297 ? 7.047 57.116 15.173 1.00 31.23 364 ASP A C 1
ATOM 2321 O O . ASP A 1 297 ? 5.865 57.293 15.483 1.00 30.30 364 ASP A O 1
ATOM 2326 N N . SER A 1 298 ? 7.674 57.854 14.257 1.00 31.04 365 SER A N 1
ATOM 2327 C CA . SER A 1 298 ? 6.975 58.927 13.556 1.00 31.37 365 SER A CA 1
ATOM 2328 C C . SER A 1 298 ? 7.640 59.362 12.251 1.00 31.09 365 SER A C 1
ATOM 2329 O O . SER A 1 298 ? 8.832 59.143 12.041 1.00 31.54 365 SER A O 1
ATOM 2332 N N . LEU A 1 299 ? 6.841 59.977 11.382 1.00 30.31 366 LEU A N 1
ATOM 2333 C CA . LEU A 1 299 ? 7.296 60.502 10.098 1.00 29.17 366 LEU A CA 1
ATOM 2334 C C . LEU A 1 299 ? 7.273 62.030 10.211 1.00 29.81 366 LEU A C 1
ATOM 2335 O O . LEU A 1 299 ? 6.267 62.620 10.583 1.00 28.44 366 LEU A O 1
ATOM 2340 N N . ASN A 1 300 ? 8.386 62.670 9.891 1.00 32.01 367 ASN A N 1
ATOM 2341 C CA . ASN A 1 300 ? 8.480 64.119 10.016 1.00 34.23 367 ASN A CA 1
ATOM 2342 C C . ASN A 1 300 ? 8.848 64.805 8.705 1.00 35.74 367 ASN A C 1
ATOM 2343 O O . ASN A 1 300 ? 10.004 64.782 8.292 1.00 36.94 367 ASN A O 1
ATOM 2348 N N . PHE A 1 301 ? 7.856 65.417 8.061 1.00 37.65 368 PHE A N 1
ATOM 2349 C CA . PHE A 1 301 ? 8.053 66.115 6.791 1.00 37.81 368 PHE A CA 1
ATOM 2350 C C . PHE A 1 301 ? 7.951 67.631 6.933 1.00 37.80 368 PHE A C 1
ATOM 2351 O O . PHE A 1 301 ? 6.954 68.147 7.434 1.00 36.62 368 PHE A O 1
ATOM 2359 N N . TYR A 1 302 ? 8.985 68.340 6.488 1.00 38.64 369 TYR A N 1
ATOM 2360 C CA . TYR A 1 302 ? 8.987 69.798 6.542 1.00 39.78 369 TYR A CA 1
ATOM 2361 C C . TYR A 1 302 ? 8.332 70.377 5.287 1.00 41.17 369 TYR A C 1
ATOM 2362 O O . TYR A 1 302 ? 8.593 69.920 4.175 1.00 41.96 369 TYR A O 1
ATOM 2371 N N . GLU A 1 303 ? 7.487 71.387 5.468 1.00 43.28 370 GLU A N 1
ATOM 2372 C CA . GLU A 1 303 ? 6.816 72.044 4.349 1.00 45.96 370 GLU A CA 1
ATOM 2373 C C . GLU A 1 303 ? 7.394 73.447 4.221 1.00 46.14 370 GLU A C 1
ATOM 2374 O O . GLU A 1 303 ? 8.107 73.909 5.109 1.00 45.07 370 GLU A O 1
ATOM 2380 N N . LYS A 1 304 ? 7.085 74.130 3.124 1.00 47.18 371 LYS A N 1
ATOM 2381 C CA . LYS A 1 304 ? 7.595 75.482 2.925 1.00 48.79 371 LYS A CA 1
ATOM 2382 C C . LYS A 1 304 ? 6.773 76.509 3.705 1.00 49.51 371 LYS A C 1
ATOM 2383 O O . LYS A 1 304 ? 5.562 76.346 3.881 1.00 49.66 371 LYS A O 1
ATOM 2389 N N . ALA A 1 305 ? 7.442 77.559 4.177 1.00 50.16 372 ALA A N 1
ATOM 2390 C CA . ALA A 1 305 ? 6.790 78.620 4.944 1.00 51.54 372 ALA A CA 1
ATOM 2391 C C . ALA A 1 305 ? 5.651 79.294 4.186 1.00 52.65 372 ALA A C 1
ATOM 2392 O O . ALA A 1 305 ? 4.704 79.794 4.795 1.00 53.31 372 ALA A O 1
ATOM 2394 N N . GLN A 1 306 ? 5.740 79.309 2.860 1.00 53.22 373 GLN A N 1
ATOM 2395 C CA . GLN A 1 306 ? 4.708 79.930 2.043 1.00 54.04 373 GLN A CA 1
ATOM 2396 C C . GLN A 1 306 ? 3.327 79.434 2.452 1.00 55.75 373 GLN A C 1
ATOM 2397 O O . GLN A 1 306 ? 3.196 78.514 3.260 1.00 55.84 373 GLN A O 1
ATOM 2403 N N . THR A 1 307 ? 2.297 80.053 1.885 1.00 57.48 374 THR A N 1
ATOM 2404 C CA . THR A 1 307 ? 0.918 79.676 2.170 1.00 58.40 374 THR A CA 1
ATOM 2405 C C . THR A 1 307 ? 0.182 79.503 0.859 1.00 58.62 374 THR A C 1
ATOM 2406 O O . THR A 1 307 ? -0.864 78.861 0.804 1.00 58.36 374 THR A O 1
ATOM 2410 N N . THR A 1 308 ? 0.734 80.094 -0.195 1.00 58.81 375 THR A N 1
ATOM 2411 C CA . THR A 1 308 ? 0.137 80.007 -1.520 1.00 59.61 375 THR A CA 1
ATOM 2412 C C . THR A 1 308 ? 0.148 78.559 -1.982 1.00 59.51 375 THR A C 1
ATOM 2413 O O . THR A 1 308 ? 0.999 77.776 -1.561 1.00 60.23 375 THR A O 1
ATOM 2417 N N . PRO A 1 309 ? -0.798 78.182 -2.857 1.00 58.53 376 PRO A N 1
ATOM 2418 C CA . PRO A 1 309 ? -0.890 76.813 -3.370 1.00 57.26 376 PRO A CA 1
ATOM 2419 C C . PRO A 1 309 ? 0.428 76.247 -3.893 1.00 56.15 376 PRO A C 1
ATOM 2420 O O . PRO A 1 309 ? 1.415 76.973 -4.064 1.00 55.69 376 PRO A O 1
ATOM 2424 N N . ASN A 1 310 ? 0.428 74.939 -4.138 1.00 54.53 377 ASN A N 1
ATOM 2425 C CA . ASN A 1 310 ? 1.598 74.234 -4.648 1.00 51.77 377 ASN A CA 1
ATOM 2426 C C . ASN A 1 310 ? 2.736 74.085 -3.652 1.00 48.81 377 ASN A C 1
ATOM 2427 O O . ASN A 1 310 ? 3.910 74.182 -4.019 1.00 48.50 377 ASN A O 1
ATOM 2432 N N . ASN A 1 311 ? 2.391 73.862 -2.389 1.00 44.95 378 ASN A N 1
ATOM 2433 C CA . ASN A 1 311 ? 3.415 73.667 -1.377 1.00 41.35 378 ASN A CA 1
ATOM 2434 C C . ASN A 1 311 ? 3.738 72.174 -1.455 1.00 39.01 378 ASN A C 1
ATOM 2435 O O . ASN A 1 311 ? 2.957 71.379 -1.988 1.00 37.01 378 ASN A O 1
ATOM 2440 N N . PHE A 1 312 ? 4.904 71.800 -0.954 1.00 36.06 379 PHE A N 1
ATOM 2441 C CA . PHE A 1 312 ? 5.293 70.409 -0.955 1.00 34.05 379 PHE A CA 1
ATOM 2442 C C . PHE A 1 312 ? 6.281 70.194 0.171 1.00 33.52 379 PHE A C 1
ATOM 2443 O O . PHE A 1 312 ? 6.751 71.154 0.789 1.00 31.97 379 PHE A O 1
ATOM 2451 N N . PHE A 1 313 ? 6.582 68.934 0.460 1.00 32.39 380 PHE A N 1
ATOM 2452 C CA . PHE A 1 313 ? 7.511 68.651 1.528 1.00 31.74 380 PHE A CA 1
ATOM 2453 C C . PHE A 1 313 ? 8.942 68.774 1.049 1.00 32.08 380 PHE A C 1
ATOM 2454 O O . PHE A 1 313 ? 9.420 68.040 0.186 1.00 31.35 380 PHE A O 1
ATOM 2462 N N . THR A 1 314 ? 9.604 69.766 1.616 1.00 32.44 381 THR A N 1
ATOM 2463 C CA . THR A 1 314 ? 10.975 70.076 1.305 1.00 32.19 381 THR A CA 1
ATOM 2464 C C . THR A 1 314 ? 11.936 68.957 1.652 1.00 32.11 381 THR A C 1
ATOM 2465 O O . THR A 1 314 ? 12.777 68.579 0.838 1.00 31.62 381 THR A O 1
ATOM 2469 N N . SER A 1 315 ? 11.801 68.434 2.866 1.00 32.36 382 SER A N 1
ATOM 2470 C CA . SER A 1 315 ? 12.681 67.378 3.361 1.00 32.08 382 SER A CA 1
ATOM 2471 C C . SER A 1 315 ? 11.962 66.547 4.423 1.00 31.16 382 SER A C 1
ATOM 2472 O O . SER A 1 315 ? 10.792 66.796 4.712 1.00 31.98 382 SER A O 1
ATOM 2475 N N . HIS A 1 316 ? 12.650 65.566 5.003 1.00 28.87 383 HIS A N 1
ATOM 2476 C CA . HIS A 1 316 ? 12.029 64.752 6.041 1.00 29.10 383 HIS A CA 1
ATOM 2477 C C . HIS A 1 316 ? 13.025 63.922 6.826 1.00 28.48 383 HIS A C 1
ATOM 2478 O O . HIS A 1 316 ? 14.191 63.842 6.467 1.00 29.80 383 HIS A O 1
ATOM 2485 N N . TYR A 1 317 ? 12.557 63.330 7.918 1.00 27.82 384 TYR A N 1
ATOM 2486 C CA . TYR A 1 317 ? 13.388 62.458 8.738 1.00 28.59 384 TYR A CA 1
ATOM 2487 C C . TYR A 1 317 ? 12.486 61.485 9.495 1.00 27.08 384 TYR A C 1
ATOM 2488 O O . TYR A 1 317 ? 11.301 61.752 9.687 1.00 26.44 384 TYR A O 1
ATOM 2497 N N . ASN A 1 318 ? 13.041 60.346 9.890 1.00 26.49 385 ASN A N 1
ATOM 2498 C CA . ASN A 1 318 ? 12.289 59.313 10.605 1.00 26.68 385 ASN A CA 1
ATOM 2499 C C . ASN A 1 318 ? 12.702 59.244 12.069 1.00 26.66 385 ASN A C 1
ATOM 2500 O O . ASN A 1 318 ? 13.863 59.505 12.404 1.00 28.07 385 ASN A O 1
ATOM 2505 N N . MET A 1 319 ? 11.747 58.891 12.928 1.00 25.74 386 MET A N 1
ATOM 2506 C CA . MET A 1 319 ? 11.992 58.703 14.362 1.00 25.26 386 MET A CA 1
ATOM 2507 C C . MET A 1 319 ? 11.649 57.229 14.599 1.00 24.84 386 MET A C 1
ATOM 2508 O O . MET A 1 319 ? 10.562 56.767 14.235 1.00 24.77 386 MET A O 1
ATOM 2513 N N . PHE A 1 320 ? 12.573 56.485 15.193 1.00 23.34 387 PHE A N 1
ATOM 2514 C CA . PHE A 1 320 ? 12.359 55.055 15.399 1.00 22.54 387 PHE A CA 1
ATOM 2515 C C . PHE A 1 320 ? 13.091 54.488 16.616 1.00 22.06 387 PHE A C 1
ATOM 2516 O O . PHE A 1 320 ? 13.951 55.145 17.200 1.00 21.49 387 PHE A O 1
ATOM 2524 N N . HIS A 1 321 ? 12.766 53.252 16.978 0.33 20.71 388 HIS A N 1
ATOM 2525 C CA . HIS A 1 321 ? 13.408 52.627 18.119 0.33 20.52 388 HIS A CA 1
ATOM 2526 C C . HIS A 1 321 ? 13.575 51.132 17.948 0.33 20.36 388 HIS A C 1
ATOM 2527 O O . HIS A 1 321 ? 12.822 50.491 17.219 0.33 19.82 388 HIS A O 1
ATOM 2534 N N . TYR A 1 322 ? 14.582 50.589 18.626 1.00 21.49 389 TYR A N 1
ATOM 2535 C CA . TYR A 1 322 ? 14.861 49.151 18.621 1.00 21.91 389 TYR A CA 1
ATOM 2536 C C . TYR A 1 322 ? 13.777 48.467 19.459 1.00 22.75 389 TYR A C 1
ATOM 2537 O O . TYR A 1 322 ? 13.095 49.117 20.257 1.00 24.52 389 TYR A O 1
ATOM 2546 N N . THR A 1 323 ? 13.641 47.157 19.303 1.00 21.35 390 THR A N 1
ATOM 2547 C CA . THR A 1 323 ? 12.630 46.422 20.033 1.00 20.18 390 THR A CA 1
ATOM 2548 C C . THR A 1 323 ? 12.733 46.601 21.539 1.00 21.11 390 THR A C 1
ATOM 2549 O O . THR A 1 323 ? 13.795 46.400 22.124 1.00 21.36 390 THR A O 1
ATOM 2553 N N . LEU A 1 324 ? 11.612 46.992 22.150 1.00 21.91 391 LEU A N 1
ATOM 2554 C CA . LEU A 1 324 ? 11.509 47.204 23.592 1.00 21.84 391 LEU A CA 1
ATOM 2555 C C . LEU A 1 324 ? 12.506 48.190 24.181 1.00 23.76 391 LEU A C 1
ATOM 2556 O O . LEU A 1 324 ? 12.845 48.095 25.350 1.00 25.00 391 LEU A O 1
ATOM 2561 N N . ASP A 1 325 ? 12.963 49.141 23.379 1.00 26.86 392 ASP A N 1
ATOM 2562 C CA . ASP A 1 325 ? 13.928 50.135 23.836 1.00 30.74 392 ASP A CA 1
ATOM 2563 C C . ASP A 1 325 ? 13.181 51.450 24.056 1.00 32.49 392 ASP A C 1
ATOM 2564 O O . ASP A 1 325 ? 12.355 51.842 23.238 1.00 34.19 392 ASP A O 1
ATOM 2569 N N . ASN A 1 326 ? 13.460 52.135 25.154 1.00 34.14 393 ASN A N 1
ATOM 2570 C CA . ASN A 1 326 ? 12.747 53.376 25.441 1.00 36.99 393 ASN A CA 1
ATOM 2571 C C . ASN A 1 326 ? 13.434 54.624 24.915 1.00 36.77 393 ASN A C 1
ATOM 2572 O O . ASN A 1 326 ? 13.119 55.734 25.341 1.00 36.61 393 ASN A O 1
ATOM 2577 N N . ILE A 1 327 ? 14.382 54.437 24.007 1.00 36.38 394 ILE A N 1
ATOM 2578 C CA . ILE A 1 327 ? 15.095 55.558 23.410 1.00 35.91 394 ILE A CA 1
ATOM 2579 C C . ILE A 1 327 ? 14.680 55.587 21.950 1.00 34.96 394 ILE A C 1
ATOM 2580 O O . ILE A 1 327 ? 14.750 54.572 21.263 1.00 36.24 394 ILE A O 1
ATOM 2585 N N . SER A 1 328 ? 14.237 56.744 21.482 1.00 33.77 395 SER A N 1
ATOM 2586 C CA . SER A 1 328 ? 13.800 56.885 20.104 1.00 33.00 395 SER A CA 1
ATOM 2587 C C . SER A 1 328 ? 14.904 57.541 19.290 1.00 32.50 395 SER A C 1
ATOM 2588 O O . SER A 1 328 ? 15.247 58.689 19.538 1.00 34.92 395 SER A O 1
ATOM 2591 N N . GLN A 1 329 ? 15.464 56.808 18.330 1.00 31.39 396 GLN A N 1
ATOM 2592 C CA . GLN A 1 329 ? 16.543 57.319 17.482 1.00 29.41 396 GLN A CA 1
ATOM 2593 C C . GLN A 1 329 ? 15.974 58.134 16.329 1.00 28.05 396 GLN A C 1
ATOM 2594 O O . GLN A 1 329 ? 14.819 57.958 15.940 1.00 29.14 396 GLN A O 1
ATOM 2600 N N . LYS A 1 330 ? 16.788 59.024 15.779 0.50 26.06 397 LYS A N 1
ATOM 2601 C CA . LYS A 1 330 ? 16.353 59.862 14.673 0.50 24.52 397 LYS A CA 1
ATOM 2602 C C . LYS A 1 330 ? 17.196 59.563 13.439 0.50 24.29 397 LYS A C 1
ATOM 2603 O O . LYS A 1 330 ? 18.387 59.289 13.539 0.50 22.17 397 LYS A O 1
ATOM 2609 N N . SER A 1 331 ? 16.574 59.616 12.270 1.00 25.38 398 SER A N 1
ATOM 2610 C CA . SER A 1 331 ? 17.294 59.335 11.035 1.00 28.44 398 SER A CA 1
ATOM 2611 C C . SER A 1 331 ? 17.910 60.602 10.473 1.00 30.55 398 SER A C 1
ATOM 2612 O O . SER A 1 331 ? 17.880 61.659 11.114 1.00 31.78 398 SER A O 1
ATOM 2615 N N . SER A 1 332 ? 18.470 60.493 9.270 1.00 31.37 399 SER A N 1
ATOM 2616 C CA . SER A 1 332 ? 19.064 61.654 8.621 1.00 31.74 399 SER A CA 1
ATOM 2617 C C . SER A 1 332 ? 17.924 62.501 8.108 1.00 32.10 399 SER A C 1
ATOM 2618 O O . SER A 1 332 ? 16.792 62.038 8.025 1.00 32.58 399 SER A O 1
ATOM 2621 N N . VAL A 1 333 ? 18.210 63.749 7.780 1.00 32.54 400 VAL A N 1
ATOM 2622 C CA . VAL A 1 333 ? 17.168 64.598 7.247 1.00 33.50 400 VAL A CA 1
ATOM 2623 C C . VAL A 1 333 ? 17.368 64.568 5.747 1.00 34.61 400 VAL A C 1
ATOM 2624 O O . VAL A 1 333 ? 18.198 65.298 5.216 1.00 36.88 400 VAL A O 1
ATOM 2628 N N . PHE A 1 334 ? 16.636 63.698 5.067 1.00 35.13 401 PHE A N 1
ATOM 2629 C CA . PHE A 1 334 ? 16.749 63.606 3.621 1.00 37.02 401 PHE A CA 1
ATOM 2630 C C . PHE A 1 334 ? 16.115 64.859 3.028 1.00 38.14 401 PHE A C 1
ATOM 2631 O O . PHE A 1 334 ? 15.445 65.607 3.736 1.00 38.81 401 PHE A O 1
ATOM 2639 N N . GLY A 1 335 ? 16.333 65.091 1.737 1.00 39.29 402 GLY A N 1
ATOM 2640 C CA . GLY A 1 335 ? 15.764 66.263 1.091 1.00 40.50 402 GLY A CA 1
ATOM 2641 C C . GLY A 1 335 ? 16.613 67.516 1.215 1.00 41.88 402 GLY A C 1
ATOM 2642 O O . GLY A 1 335 ? 17.788 67.457 1.567 1.00 43.01 402 GLY A O 1
ATOM 2643 N N . ASN A 1 336 ? 16.017 68.663 0.923 0.50 43.06 403 ASN A N 1
ATOM 2644 C CA . ASN A 1 336 ? 16.733 69.924 1.006 0.50 43.76 403 ASN A CA 1
ATOM 2645 C C . ASN A 1 336 ? 16.052 70.811 2.032 0.50 43.65 403 ASN A C 1
ATOM 2646 O O . ASN A 1 336 ? 15.301 71.714 1.685 0.50 43.09 403 ASN A O 1
ATOM 2651 N N . HIS A 1 337 ? 16.337 70.544 3.300 1.00 44.75 404 HIS A N 1
ATOM 2652 C CA . HIS A 1 337 ? 15.750 71.272 4.423 1.00 46.41 404 HIS A CA 1
ATOM 2653 C C . HIS A 1 337 ? 16.090 72.758 4.513 1.00 49.08 404 HIS A C 1
ATOM 2654 O O . HIS A 1 337 ? 17.227 73.126 4.803 1.00 49.43 404 HIS A O 1
ATOM 2661 N N . ASN A 1 338 ? 15.100 73.612 4.273 1.00 51.71 405 ASN A N 1
ATOM 2662 C CA . ASN A 1 338 ? 15.315 75.048 4.381 1.00 54.76 405 ASN A CA 1
ATOM 2663 C C . ASN A 1 338 ? 15.438 75.268 5.887 1.00 56.01 405 ASN A C 1
ATOM 2664 O O . ASN A 1 338 ? 15.309 74.322 6.660 1.00 57.05 405 ASN A O 1
ATOM 2669 N N . VAL A 1 339 ? 15.672 76.504 6.311 1.00 57.10 406 VAL A N 1
ATOM 2670 C CA . VAL A 1 339 ? 15.796 76.788 7.740 1.00 57.22 406 VAL A CA 1
ATOM 2671 C C . VAL A 1 339 ? 14.542 77.477 8.271 1.00 56.87 406 VAL A C 1
ATOM 2672 O O . VAL A 1 339 ? 14.383 77.656 9.479 1.00 56.13 406 VAL A O 1
ATOM 2676 N N . THR A 1 340 ? 13.650 77.846 7.355 1.00 56.23 407 THR A N 1
ATOM 2677 C CA . THR A 1 340 ? 12.413 78.526 7.709 1.00 56.07 407 THR A CA 1
ATOM 2678 C C . THR A 1 340 ? 11.169 77.715 7.358 1.00 56.15 407 THR A C 1
ATOM 2679 O O . THR A 1 340 ? 10.105 78.288 7.130 1.00 56.05 407 THR A O 1
ATOM 2683 N N . ASP A 1 341 ? 11.295 76.392 7.315 1.00 56.48 408 ASP A N 1
ATOM 2684 C CA . ASP A 1 341 ? 10.159 75.528 6.981 1.00 56.46 408 ASP A CA 1
ATOM 2685 C C . ASP A 1 341 ? 9.426 74.961 8.191 1.00 54.55 408 ASP A C 1
ATOM 2686 O O . ASP A 1 341 ? 9.979 74.880 9.284 1.00 54.31 408 ASP A O 1
ATOM 2691 N N . LYS A 1 342 ? 8.175 74.565 7.976 1.00 52.64 409 LYS A N 1
ATOM 2692 C CA . LYS A 1 342 ? 7.337 74.016 9.034 1.00 51.82 409 LYS A CA 1
ATOM 2693 C C . LYS A 1 342 ? 7.344 72.497 9.127 1.00 50.56 409 LYS A C 1
ATOM 2694 O O . LYS A 1 342 ? 7.287 71.794 8.119 1.00 50.50 409 LYS A O 1
ATOM 2700 N N . LEU A 1 343 ? 7.377 71.999 10.356 1.00 48.45 410 LEU A N 1
ATOM 2701 C CA . LEU A 1 343 ? 7.383 70.572 10.598 1.00 46.30 410 LEU A CA 1
ATOM 2702 C C . LEU A 1 343 ? 5.956 70.030 10.729 1.00 44.88 410 LEU A C 1
ATOM 2703 O O . LEU A 1 343 ? 5.179 70.484 11.566 1.00 44.28 410 LEU A O 1
ATOM 2708 N N . LYS A 1 344 ? 5.613 69.079 9.866 1.00 43.57 411 LYS A N 1
ATOM 2709 C CA . LYS A 1 344 ? 4.302 68.428 9.886 1.00 41.33 411 LYS A CA 1
ATOM 2710 C C . LYS A 1 344 ? 4.612 66.987 10.253 1.00 40.72 411 LYS A C 1
ATOM 2711 O O . LYS A 1 344 ? 5.029 66.200 9.405 1.00 40.38 411 LYS A O 1
ATOM 2717 N N . SER A 1 345 ? 4.403 66.646 11.517 1.00 39.65 412 SER A N 1
ATOM 2718 C CA . SER A 1 345 ? 4.705 65.308 12.004 1.00 38.28 412 SER A CA 1
ATOM 2719 C C . SER A 1 345 ? 3.499 64.381 12.211 1.00 37.28 412 SER A C 1
ATOM 2720 O O . SER A 1 345 ? 2.395 64.836 12.485 1.00 38.41 412 SER A O 1
ATOM 2723 N N . LEU A 1 346 ? 3.728 63.078 12.052 1.00 36.70 413 LEU A N 1
ATOM 2724 C CA . LEU A 1 346 ? 2.707 62.043 12.256 1.00 34.93 413 LEU A CA 1
ATOM 2725 C C . LEU A 1 346 ? 3.305 60.987 13.189 1.00 34.97 413 LEU A C 1
ATOM 2726 O O . LEU A 1 346 ? 4.191 60.228 12.790 1.00 35.18 413 LEU A O 1
ATOM 2731 N N . GLY A 1 347 ? 2.828 60.951 14.429 1.00 34.37 414 GLY A N 1
ATOM 2732 C CA . GLY A 1 347 ? 3.342 59.999 15.397 1.00 34.10 414 GLY A CA 1
ATOM 2733 C C . GLY A 1 347 ? 2.634 58.662 15.359 1.00 34.46 414 GLY A C 1
ATOM 2734 O O . GLY A 1 347 ? 1.614 58.511 14.690 1.00 34.22 414 GLY A O 1
ATOM 2735 N N . LEU A 1 348 ? 3.179 57.691 16.085 1.00 34.75 415 LEU A N 1
ATOM 2736 C CA . LEU A 1 348 ? 2.616 56.346 16.140 1.00 34.88 415 LEU A CA 1
ATOM 2737 C C . LEU A 1 348 ? 2.962 55.677 17.466 1.00 36.19 415 LEU A C 1
ATOM 2738 O O . LEU A 1 348 ? 4.125 55.603 17.843 1.00 38.63 415 LEU A O 1
ATOM 2743 N N . ALA A 1 349 ? 1.952 55.190 18.178 1.00 37.75 416 ALA A N 1
ATOM 2744 C CA . ALA A 1 349 ? 2.183 54.521 19.455 1.00 38.09 416 ALA A CA 1
ATOM 2745 C C . ALA A 1 349 ? 2.448 53.048 19.206 1.00 38.52 416 ALA A C 1
ATOM 2746 O O . ALA A 1 349 ? 2.466 52.598 18.067 1.00 39.29 416 ALA A O 1
ATOM 2748 N N . THR A 1 350 ? 2.650 52.288 20.271 1.00 39.02 417 THR A N 1
ATOM 2749 C CA . THR A 1 350 ? 2.909 50.872 20.111 1.00 40.23 417 THR A CA 1
ATOM 2750 C C . THR A 1 350 ? 1.648 50.171 19.623 1.00 39.79 417 THR A C 1
ATOM 2751 O O . THR A 1 350 ? 0.534 50.509 20.027 1.00 39.59 417 THR A O 1
ATOM 2755 N N . ASN A 1 351 ? 1.836 49.194 18.744 1.00 39.31 418 ASN A N 1
ATOM 2756 C CA . ASN A 1 351 ? 0.727 48.440 18.175 1.00 38.00 418 ASN A CA 1
ATOM 2757 C C . ASN A 1 351 ? -0.158 49.292 17.258 1.00 36.09 418 ASN A C 1
ATOM 2758 O O . ASN A 1 351 ? -1.350 49.015 17.086 1.00 35.76 418 ASN A O 1
ATOM 2763 N N . ILE A 1 352 ? 0.447 50.333 16.685 1.00 32.79 419 ILE A N 1
ATOM 2764 C CA . ILE A 1 352 ? -0.216 51.226 15.737 1.00 30.16 419 ILE A CA 1
ATOM 2765 C C . ILE A 1 352 ? 0.715 51.299 14.516 1.00 29.42 419 ILE A C 1
ATOM 2766 O O . ILE A 1 352 ? 1.784 51.916 14.561 1.00 27.94 419 ILE A O 1
ATOM 2771 N N . TYR A 1 353 ? 0.301 50.660 13.425 1.00 27.83 420 TYR A N 1
ATOM 2772 C CA . TYR A 1 353 ? 1.122 50.612 12.228 1.00 25.86 420 TYR A CA 1
ATOM 2773 C C . TYR A 1 353 ? 0.499 51.142 10.949 1.00 24.55 420 TYR A C 1
ATOM 2774 O O . TYR A 1 353 ? -0.721 51.222 10.808 1.00 24.78 420 TYR A O 1
ATOM 2783 N N . ILE A 1 354 ? 1.368 51.496 10.011 1.00 23.07 421 ILE A N 1
ATOM 2784 C CA . ILE A 1 354 ? 0.948 51.984 8.707 1.00 23.67 421 ILE A CA 1
ATOM 2785 C C . ILE A 1 354 ? 1.024 50.757 7.789 1.00 23.67 421 ILE A C 1
ATOM 2786 O O . ILE A 1 354 ? 2.095 50.184 7.615 1.00 23.28 421 ILE A O 1
ATOM 2791 N N . PHE A 1 355 ? -0.110 50.342 7.225 1.00 23.03 422 PHE A N 1
ATOM 2792 C CA . PHE A 1 355 ? -0.129 49.162 6.368 1.00 22.43 422 PHE A CA 1
ATOM 2793 C C . PHE A 1 355 ? -0.443 49.475 4.914 1.00 23.13 422 PHE A C 1
ATOM 2794 O O . PHE A 1 355 ? -0.385 48.597 4.051 1.00 22.84 422 PHE A O 1
ATOM 2802 N N . LEU A 1 356 ? -0.787 50.728 4.650 1.00 23.46 423 LEU A N 1
ATOM 2803 C CA . LEU A 1 356 ? -1.096 51.174 3.300 1.00 24.12 423 LEU A CA 1
ATOM 2804 C C . LEU A 1 356 ? -1.104 52.692 3.289 1.00 26.08 423 LEU A C 1
ATOM 2805 O O . LEU A 1 356 ? -1.588 53.319 4.231 1.00 26.70 423 LEU A O 1
ATOM 2810 N N . LEU A 1 357 ? -0.541 53.297 2.253 1.00 27.30 424 LEU A N 1
ATOM 2811 C CA . LEU A 1 357 ? -0.586 54.744 2.186 1.00 28.77 424 LEU A CA 1
ATOM 2812 C C . LEU A 1 357 ? -0.769 55.236 0.777 1.00 29.78 424 LEU A C 1
ATOM 2813 O O . LEU A 1 357 ? -0.538 54.509 -0.193 1.00 29.50 424 LEU A O 1
ATOM 2818 N N . ASN A 1 358 ? -1.213 56.482 0.685 1.00 31.24 425 ASN A N 1
ATOM 2819 C CA . ASN A 1 358 ? -1.486 57.126 -0.583 1.00 32.23 425 ASN A CA 1
ATOM 2820 C C . ASN A 1 358 ? -0.602 58.346 -0.654 1.00 31.05 425 ASN A C 1
ATOM 2821 O O . ASN A 1 358 ? -0.593 59.144 0.273 1.00 32.37 425 ASN A O 1
ATOM 2826 N N . VAL A 1 359 ? 0.152 58.497 -1.734 1.00 29.76 426 VAL A N 1
ATOM 2827 C CA . VAL A 1 359 ? 1.013 59.667 -1.850 1.00 29.75 426 VAL A CA 1
ATOM 2828 C C . VAL A 1 359 ? 0.733 60.484 -3.109 1.00 29.22 426 VAL A C 1
ATOM 2829 O O . VAL A 1 359 ? 0.503 59.929 -4.188 1.00 27.77 426 VAL A O 1
ATOM 2833 N N . ILE A 1 360 ? 0.721 61.804 -2.938 1.00 28.62 427 ILE A N 1
ATOM 2834 C CA . ILE A 1 360 ? 0.511 62.737 -4.035 1.00 29.47 427 ILE A CA 1
ATOM 2835 C C . ILE A 1 360 ? 1.782 63.565 -4.137 1.00 30.88 427 ILE A C 1
ATOM 2836 O O . ILE A 1 360 ? 2.126 64.314 -3.224 1.00 31.48 427 ILE A O 1
ATOM 2841 N N . SER A 1 361 ? 2.486 63.417 -5.248 1.00 31.67 428 SER A N 1
ATOM 2842 C CA . SER A 1 361 ? 3.719 64.150 -5.462 1.00 32.08 428 SER A CA 1
ATOM 2843 C C . SER A 1 361 ? 3.623 64.987 -6.737 1.00 32.04 428 SER A C 1
ATOM 2844 O O . SER A 1 361 ? 2.760 64.746 -7.587 1.00 31.70 428 SER A O 1
ATOM 2847 N N . LEU A 1 362 ? 4.508 65.972 -6.865 1.00 31.03 429 LEU A N 1
ATOM 2848 C CA . LEU A 1 362 ? 4.518 66.826 -8.042 1.00 29.95 429 LEU A CA 1
ATOM 2849 C C . LEU A 1 362 ? 5.034 66.025 -9.231 1.00 29.40 429 LEU A C 1
ATOM 2850 O O . LEU A 1 362 ? 5.921 65.188 -9.081 1.00 30.41 429 LEU A O 1
ATOM 2855 N N . ASP A 1 363 ? 4.459 66.267 -10.404 0.50 28.84 430 ASP A N 1
ATOM 2856 C CA . ASP A 1 363 ? 4.852 65.559 -11.613 0.50 28.74 430 ASP A CA 1
ATOM 2857 C C . ASP A 1 363 ? 5.682 66.451 -12.526 0.50 28.72 430 ASP A C 1
ATOM 2858 O O . ASP A 1 363 ? 5.149 67.151 -13.386 0.50 28.90 430 ASP A O 1
ATOM 2863 N N . ASN A 1 364 ? 6.997 66.406 -12.330 1.00 28.53 431 ASN A N 1
ATOM 2864 C CA . ASN A 1 364 ? 7.951 67.211 -13.089 1.00 28.24 431 ASN A CA 1
ATOM 2865 C C . ASN A 1 364 ? 7.918 67.068 -14.606 1.00 27.90 431 ASN A C 1
ATOM 2866 O O . ASN A 1 364 ? 8.617 67.799 -15.308 1.00 28.09 431 ASN A O 1
ATOM 2871 N N . LYS A 1 365 ? 7.125 66.137 -15.120 1.00 28.16 432 LYS A N 1
ATOM 2872 C CA . LYS A 1 365 ? 7.046 65.962 -16.567 1.00 30.34 432 LYS A CA 1
ATOM 2873 C C . LYS A 1 365 ? 8.451 65.770 -17.132 1.00 31.78 432 LYS A C 1
ATOM 2874 O O . LYS A 1 365 ? 8.848 66.463 -18.072 1.00 31.26 432 LYS A O 1
ATOM 2880 N N . TYR A 1 366 ? 9.199 64.845 -16.538 1.00 32.27 433 TYR A N 1
ATOM 2881 C CA . TYR A 1 366 ? 10.563 64.534 -16.961 1.00 31.91 433 TYR A CA 1
ATOM 2882 C C . TYR A 1 366 ? 11.480 65.741 -17.095 1.00 32.20 433 TYR A C 1
ATOM 2883 O O . TYR A 1 366 ? 12.420 65.715 -17.890 1.00 34.21 433 TYR A O 1
ATOM 2892 N N . LEU A 1 367 ? 11.218 66.794 -16.328 1.00 31.28 434 LEU A N 1
ATOM 2893 C CA . LEU A 1 367 ? 12.058 67.987 -16.381 1.00 30.51 434 LEU A CA 1
ATOM 2894 C C . LEU A 1 367 ? 12.828 68.163 -15.077 1.00 30.98 434 LEU A C 1
ATOM 2895 O O . LEU A 1 367 ? 12.525 67.518 -14.068 1.00 30.20 434 LEU A O 1
ATOM 2900 N N . ASN A 1 368 ? 13.835 69.027 -15.094 1.00 30.20 435 ASN A N 1
ATOM 2901 C CA . ASN A 1 368 ? 14.591 69.262 -13.884 1.00 30.80 435 ASN A CA 1
ATOM 2902 C C . ASN A 1 368 ? 13.764 70.179 -13.002 1.00 33.27 435 ASN A C 1
ATOM 2903 O O . ASN A 1 368 ? 14.104 71.346 -12.800 1.00 33.15 435 ASN A O 1
ATOM 2908 N N . ASP A 1 369 ? 12.667 69.628 -12.486 1.00 35.79 436 ASP A N 1
ATOM 2909 C CA . ASP A 1 369 ? 11.736 70.361 -11.634 1.00 37.05 436 ASP A CA 1
ATOM 2910 C C . ASP A 1 369 ? 11.274 69.493 -10.448 1.00 36.13 436 ASP A C 1
ATOM 2911 O O . ASP A 1 369 ? 11.331 68.265 -10.508 1.00 34.78 436 ASP A O 1
ATOM 2916 N N . TYR A 1 370 ? 10.815 70.131 -9.376 1.00 35.16 437 TYR A N 1
ATOM 2917 C CA . TYR A 1 370 ? 10.388 69.402 -8.181 1.00 36.23 437 TYR A CA 1
ATOM 2918 C C . TYR A 1 370 ? 9.330 68.327 -8.419 1.00 36.20 437 TYR A C 1
ATOM 2919 O O . TYR A 1 370 ? 8.324 68.583 -9.076 1.00 37.88 437 TYR A O 1
ATOM 2928 N N . ASN A 1 371 ? 9.565 67.124 -7.895 1.00 34.54 438 ASN A N 1
ATOM 2929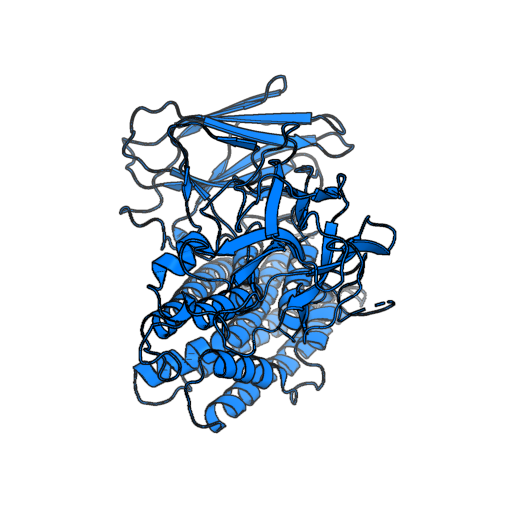 C CA . ASN A 1 371 ? 8.590 66.036 -8.006 1.00 34.23 438 ASN A CA 1
ATOM 2930 C C . ASN A 1 371 ? 8.337 65.466 -6.612 1.00 34.18 438 ASN A C 1
ATOM 2931 O O . ASN A 1 371 ? 7.947 64.306 -6.449 1.00 32.38 438 ASN A O 1
ATOM 2936 N N . ASN A 1 372 ? 8.554 66.329 -5.620 1.00 33.46 439 ASN A N 1
ATOM 2937 C CA . ASN A 1 372 ? 8.382 66.032 -4.200 1.00 33.87 439 ASN A CA 1
ATOM 2938 C C . ASN A 1 372 ? 6.982 65.581 -3.792 1.00 34.48 439 ASN A C 1
ATOM 2939 O O . ASN A 1 372 ? 6.014 65.726 -4.538 1.00 34.43 439 ASN A O 1
ATOM 2944 N N . ILE A 1 373 ? 6.897 65.049 -2.577 1.00 34.73 440 ILE A N 1
ATOM 2945 C CA . ILE A 1 373 ? 5.633 64.612 -2.005 1.00 35.89 440 ILE A CA 1
ATOM 2946 C C . ILE A 1 373 ? 5.003 65.856 -1.377 1.00 35.86 440 ILE A C 1
ATOM 2947 O O . ILE A 1 373 ? 5.664 66.587 -0.638 1.00 34.96 440 ILE A O 1
ATOM 2952 N N . SER A 1 374 ? 3.736 66.109 -1.676 1.00 36.08 441 SER A N 1
ATOM 2953 C CA . SER A 1 374 ? 3.066 67.271 -1.114 1.00 37.26 441 SER A CA 1
ATOM 2954 C C . SER A 1 374 ? 1.888 66.851 -0.241 1.00 38.23 441 SER A C 1
ATOM 2955 O O . SER A 1 374 ? 1.357 67.658 0.520 1.00 39.04 441 SER A O 1
ATOM 2958 N N . LYS A 1 375 ? 1.489 65.588 -0.337 1.00 38.73 442 LYS A N 1
ATOM 2959 C CA . LYS A 1 375 ? 0.371 65.099 0.460 1.00 39.95 442 LYS A CA 1
ATOM 2960 C C . LYS A 1 375 ? 0.423 63.580 0.672 1.00 39.67 442 LYS A C 1
ATOM 2961 O O . LYS A 1 375 ? 0.829 62.830 -0.222 1.00 39.64 442 LYS A O 1
ATOM 2967 N N . MET A 1 376 ? 0.011 63.127 1.854 1.00 37.86 443 MET A N 1
ATOM 2968 C CA . MET A 1 376 ? 0.014 61.697 2.144 1.00 36.35 443 MET A CA 1
ATOM 2969 C C . MET A 1 376 ? -1.171 61.224 2.977 1.00 34.84 443 MET A C 1
ATOM 2970 O O . MET A 1 376 ? -1.559 61.855 3.953 1.00 34.39 443 MET A O 1
ATOM 2975 N N . ASP A 1 377 ? -1.733 60.095 2.573 1.00 34.53 444 ASP A N 1
ATOM 2976 C CA . ASP A 1 377 ? -2.859 59.494 3.260 1.00 36.12 444 ASP A CA 1
ATOM 2977 C C . ASP A 1 377 ? -2.412 58.156 3.805 1.00 35.63 444 ASP A C 1
ATOM 2978 O O . ASP A 1 377 ? -2.215 57.205 3.042 1.00 36.40 444 ASP A O 1
ATOM 2983 N N . PHE A 1 378 ? -2.257 58.082 5.122 1.00 33.91 445 PHE A N 1
ATOM 2984 C CA . PHE A 1 378 ? -1.847 56.845 5.758 1.00 31.66 445 PHE A CA 1
ATOM 2985 C C . PHE A 1 378 ? -3.050 56.007 6.170 1.00 31.47 445 PHE A C 1
ATOM 2986 O O . PHE A 1 378 ? -4.082 56.530 6.596 1.00 30.73 445 PHE A O 1
ATOM 2994 N N . PHE A 1 379 ? -2.918 54.699 6.004 1.00 31.42 446 PHE A N 1
ATOM 2995 C CA . PHE A 1 379 ? -3.957 53.773 6.409 1.00 31.02 446 PHE A CA 1
ATOM 2996 C C . PHE A 1 379 ? -3.340 52.970 7.541 1.00 29.98 446 PHE A C 1
ATOM 2997 O O . PHE A 1 379 ? -2.660 51.966 7.334 1.00 30.23 446 PHE A O 1
ATOM 3005 N N . ILE A 1 380 ? -3.573 53.487 8.742 1.00 28.87 447 ILE A N 1
ATOM 3006 C CA . ILE A 1 380 ? -3.075 52.957 10.004 1.00 27.82 447 ILE A CA 1
ATOM 3007 C C . ILE A 1 380 ? -3.966 51.872 10.602 1.00 28.67 447 ILE A C 1
ATOM 3008 O O . ILE A 1 380 ? -5.154 51.780 10.288 1.00 29.07 447 ILE A O 1
ATOM 3013 N N . THR A 1 381 ? -3.378 51.039 11.451 1.00 27.77 448 THR A N 1
ATOM 3014 C CA . THR A 1 381 ? -4.129 49.987 12.115 1.00 29.60 448 THR A CA 1
ATOM 3015 C C . THR A 1 381 ? -3.734 49.953 13.587 1.00 31.30 448 THR A C 1
ATOM 3016 O O . THR A 1 381 ? -2.555 50.100 13.925 1.00 31.59 448 THR A O 1
ATOM 3020 N N . ASN A 1 382 ? -4.715 49.782 14.467 1.00 32.00 449 ASN A N 1
ATOM 3021 C CA . ASN A 1 382 ? -4.423 49.724 15.894 1.00 33.94 449 ASN A CA 1
ATOM 3022 C C . ASN A 1 382 ? -4.844 48.385 16.471 1.00 34.42 449 ASN A C 1
ATOM 3023 O O . ASN A 1 382 ? -4.782 48.173 17.675 1.00 35.17 449 ASN A O 1
ATOM 3028 N N . GLY A 1 383 ? -5.288 47.485 15.604 1.00 34.86 450 GLY A N 1
ATOM 3029 C CA . GLY A 1 383 ? -5.702 46.180 16.067 1.00 35.17 450 GLY A CA 1
ATOM 3030 C C . GLY A 1 383 ? -7.202 45.998 16.171 1.00 36.03 450 GLY A C 1
ATOM 3031 O O . GLY A 1 383 ? -7.675 44.862 16.120 1.00 37.59 450 GLY A O 1
ATOM 3032 N N . THR A 1 384 ? -7.958 47.085 16.319 1.00 35.41 451 THR A N 1
ATOM 3033 C CA . THR A 1 384 ? -9.412 46.956 16.426 1.00 36.39 451 THR A CA 1
ATOM 3034 C C . THR A 1 384 ? -10.170 47.707 15.336 1.00 35.73 451 THR A C 1
ATOM 3035 O O . THR A 1 384 ? -11.341 47.425 15.080 1.00 33.75 451 THR A O 1
ATOM 3039 N N . ARG A 1 385 ? -9.511 48.665 14.695 1.00 36.28 452 ARG A N 1
ATOM 3040 C CA . ARG A 1 385 ? -10.169 49.419 13.637 1.00 37.02 452 ARG A CA 1
ATOM 3041 C C . ARG A 1 385 ? -9.210 50.157 12.712 1.00 36.25 452 ARG A C 1
ATOM 3042 O O . ARG A 1 385 ? -8.019 50.277 12.991 1.00 35.66 452 ARG A O 1
ATOM 3050 N N . LEU A 1 386 ? -9.752 50.648 11.603 1.00 36.55 453 LEU A N 1
ATOM 3051 C CA . LEU A 1 386 ? -8.976 51.389 10.615 1.00 36.40 453 LEU A CA 1
ATOM 3052 C C . LEU A 1 386 ? -8.950 52.873 10.984 1.00 36.53 453 LEU A C 1
ATOM 3053 O O . LEU A 1 386 ? -9.991 53.479 11.216 1.00 38.38 453 LEU A O 1
ATOM 3058 N N . LEU A 1 387 ? -7.753 53.444 11.056 1.00 36.74 454 LEU A N 1
ATOM 3059 C CA . LEU A 1 387 ? -7.583 54.853 11.385 1.00 36.53 454 LEU A CA 1
ATOM 3060 C C . LEU A 1 387 ? -6.895 55.545 10.218 1.00 37.75 454 LEU A C 1
ATOM 3061 O O . LEU A 1 387 ? -5.789 55.173 9.848 1.00 38.53 454 LEU A O 1
ATOM 3066 N N . GLU A 1 388 ? -7.543 56.548 9.640 1.00 39.01 455 GLU A N 1
ATOM 3067 C CA . GLU A 1 388 ? -6.955 57.278 8.527 1.00 39.72 455 GLU A CA 1
ATOM 3068 C C . GLU A 1 388 ? -6.387 58.591 9.017 1.00 39.15 455 GLU A C 1
ATOM 3069 O O . GLU A 1 388 ? -7.070 59.357 9.677 1.00 39.92 455 GLU A O 1
ATOM 3075 N N . LYS A 1 389 ? -5.121 58.835 8.713 1.00 39.53 456 LYS A N 1
ATOM 3076 C CA . LYS A 1 389 ? -4.468 60.066 9.119 1.00 39.64 456 LYS A CA 1
ATOM 3077 C C . LYS A 1 389 ? -3.956 60.756 7.873 1.00 40.96 456 LYS A C 1
ATOM 3078 O O . LYS A 1 389 ? -3.757 60.119 6.844 1.00 41.44 456 LYS A O 1
ATOM 3084 N N . GLU A 1 390 ? -3.748 62.061 7.960 0.50 41.89 457 GLU A N 1
ATOM 3085 C CA . GLU A 1 390 ? -3.287 62.812 6.809 0.50 42.57 457 GLU A CA 1
ATOM 3086 C C . GLU A 1 390 ? -2.096 63.663 7.207 0.50 41.55 457 GLU A C 1
ATOM 3087 O O . GLU A 1 390 ? -1.924 64.003 8.374 0.50 40.57 457 GLU A O 1
ATOM 3093 N N . LEU A 1 391 ? -1.264 63.976 6.224 1.00 41.90 458 LEU A N 1
ATOM 3094 C CA . LEU A 1 391 ? -0.078 64.802 6.417 1.00 41.34 458 LEU A CA 1
ATOM 3095 C C . LEU A 1 391 ? 0.014 65.625 5.129 1.00 41.73 458 LEU A C 1
ATOM 3096 O O . LEU A 1 391 ? 0.253 65.074 4.048 1.00 42.92 458 LEU A O 1
ATOM 3101 N N . THR A 1 392 ? -0.195 66.934 5.236 0.50 40.89 459 THR A N 1
ATOM 3102 C CA . THR A 1 392 ? -0.176 67.789 4.056 0.50 40.67 459 THR A CA 1
ATOM 3103 C C . THR A 1 392 ? 0.715 69.022 4.111 0.50 40.62 459 THR A C 1
ATOM 3104 O O . THR A 1 392 ? 0.799 69.706 5.124 0.50 39.52 459 THR A O 1
ATOM 3108 N N . ALA A 1 393 ? 1.367 69.301 2.988 1.00 41.64 460 ALA A N 1
ATOM 3109 C CA . ALA A 1 393 ? 2.239 70.458 2.866 1.00 42.79 460 ALA A CA 1
ATOM 3110 C C . ALA A 1 393 ? 1.349 71.695 2.769 1.00 44.40 460 ALA A C 1
ATOM 3111 O O . ALA A 1 393 ? 0.569 71.840 1.818 1.00 43.95 460 ALA A O 1
ATOM 3113 N N . GLY A 1 394 ? 1.464 72.577 3.760 1.00 45.12 461 GLY A N 1
ATOM 3114 C CA . GLY A 1 394 ? 0.658 73.782 3.781 1.00 45.65 461 GLY A CA 1
ATOM 3115 C C . GLY A 1 394 ? -0.822 73.459 3.736 1.00 46.94 461 GLY A C 1
ATOM 3116 O O . GLY A 1 394 ? -1.375 72.912 4.689 1.00 47.66 461 GLY A O 1
ATOM 3117 N N . SER A 1 395 ? -1.459 73.796 2.617 1.00 48.32 462 SER A N 1
ATOM 3118 C CA . SER A 1 395 ? -2.887 73.556 2.408 1.00 47.99 462 SER A CA 1
ATOM 3119 C C . SER A 1 395 ? -3.081 72.753 1.123 1.00 48.11 462 SER A C 1
ATOM 3120 O O . SER A 1 395 ? -2.680 73.199 0.047 1.00 47.89 462 SER A O 1
ATOM 3123 N N . GLY A 1 396 ? -3.696 71.580 1.248 0.50 47.53 463 GLY A N 1
ATOM 3124 C CA . GLY A 1 396 ? -3.934 70.698 0.114 0.50 47.34 463 GLY A CA 1
ATOM 3125 C C . GLY A 1 396 ? -3.969 71.311 -1.272 0.50 47.49 463 GLY A C 1
ATOM 3126 O O . GLY A 1 396 ? -3.726 70.624 -2.262 0.50 47.22 463 GLY A O 1
ATOM 3127 N N . GLN A 1 397 ? -4.279 72.602 -1.338 1.00 49.14 464 GLN A N 1
ATOM 3128 C CA . GLN A 1 397 ? -4.362 73.351 -2.589 1.00 50.27 464 GLN A CA 1
ATOM 3129 C C . GLN A 1 397 ? -3.175 73.090 -3.519 1.00 50.54 464 GLN A C 1
ATOM 3130 O O . GLN A 1 397 ? -2.046 73.483 -3.222 1.00 50.80 464 GLN A O 1
ATOM 3136 N N . ILE A 1 398 ? -3.434 72.444 -4.652 1.00 50.44 465 ILE A N 1
ATOM 3137 C CA . ILE A 1 398 ? -2.367 72.136 -5.600 1.00 50.95 465 ILE A CA 1
ATOM 3138 C C . ILE A 1 398 ? -2.764 72.441 -7.056 1.00 49.66 465 ILE A C 1
ATOM 3139 O O . ILE A 1 398 ? -3.784 71.965 -7.559 1.00 48.08 465 ILE A O 1
ATOM 3144 N N . THR A 1 399 ? -1.939 73.250 -7.717 0.50 49.13 466 THR A N 1
ATOM 3145 C CA . THR A 1 399 ? -2.168 73.657 -9.101 0.50 48.73 466 THR A CA 1
ATOM 3146 C C . THR A 1 399 ? -1.448 72.766 -10.097 0.50 48.47 466 THR A C 1
ATOM 3147 O O . THR A 1 399 ? -2.060 72.238 -11.024 0.50 48.18 466 THR A O 1
ATOM 3151 N N . TYR A 1 400 ? -0.141 72.621 -9.906 1.00 48.48 467 TYR A N 1
ATOM 3152 C CA . TYR A 1 400 ? 0.692 71.809 -10.789 1.00 48.95 467 TYR A CA 1
ATOM 3153 C C . TYR A 1 400 ? 0.118 70.409 -10.975 1.00 47.84 467 TYR A C 1
ATOM 3154 O O . TYR A 1 400 ? -0.694 69.944 -10.175 1.00 47.96 467 TYR A O 1
ATOM 3163 N N . ASP A 1 401 ? 0.535 69.743 -12.045 1.00 45.66 468 ASP A N 1
ATOM 3164 C CA . ASP A 1 401 ? 0.087 68.385 -12.287 1.00 41.95 468 ASP A CA 1
ATOM 3165 C C . ASP A 1 401 ? 0.712 67.585 -11.152 1.00 38.48 468 ASP A C 1
ATOM 3166 O O . ASP A 1 401 ? 1.775 67.950 -10.649 1.00 36.48 468 ASP A O 1
ATOM 3171 N N . VAL A 1 402 ? 0.052 66.511 -10.735 1.00 35.65 469 VAL A N 1
ATOM 3172 C CA . VAL A 1 402 ? 0.567 65.689 -9.644 1.00 32.99 469 VAL A CA 1
ATOM 3173 C C . VAL A 1 402 ? 0.452 64.215 -9.992 1.00 30.53 469 VAL A C 1
ATOM 3174 O O . VAL A 1 402 ? -0.282 63.842 -10.905 1.00 31.15 469 VAL A O 1
ATOM 3178 N N . ASN A 1 403 ? 1.192 63.384 -9.265 0.50 27.56 470 ASN A N 1
ATOM 3179 C CA . ASN A 1 403 ? 1.149 61.943 -9.465 0.50 24.67 470 ASN A CA 1
ATOM 3180 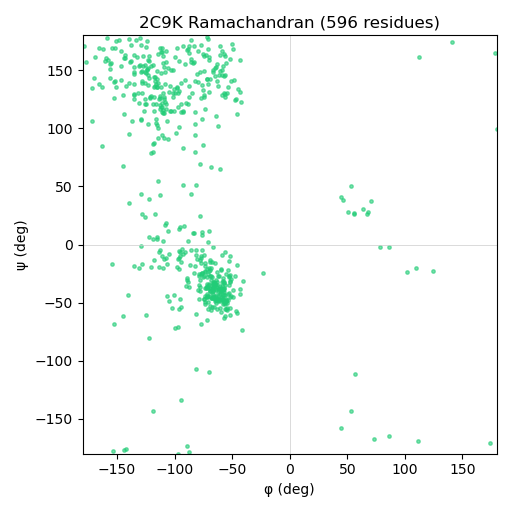C C . ASN A 1 403 ? 0.506 61.333 -8.231 0.50 23.10 470 ASN A C 1
ATOM 3181 O O . ASN A 1 403 ? 0.648 61.859 -7.130 0.50 21.84 470 ASN A O 1
ATOM 3186 N N . LYS A 1 404 ? -0.211 60.233 -8.421 1.00 22.03 471 LYS A N 1
ATOM 3187 C CA . LYS A 1 404 ? -0.871 59.542 -7.313 1.00 23.03 471 LYS A CA 1
ATOM 3188 C C . LYS A 1 404 ? -0.408 58.094 -7.339 1.00 23.71 471 LYS A C 1
ATOM 3189 O O . LYS A 1 404 ? -0.583 57.388 -8.335 1.00 23.66 471 LYS A O 1
ATOM 3191 N N . ASN A 1 405 ? 0.197 57.661 -6.241 1.00 24.86 472 ASN A N 1
ATOM 3192 C CA . ASN A 1 405 ? 0.718 56.302 -6.141 1.00 25.47 472 ASN A CA 1
ATOM 3193 C C . ASN A 1 405 ? 0.363 55.669 -4.818 1.00 24.68 472 ASN A C 1
ATOM 3194 O O . ASN A 1 405 ? 0.265 56.354 -3.809 1.00 26.20 472 ASN A O 1
ATOM 3199 N N . ILE A 1 406 ? 0.175 54.357 -4.825 1.00 24.49 473 ILE A N 1
ATOM 3200 C CA . ILE A 1 406 ? -0.143 53.644 -3.600 1.00 25.40 473 ILE A CA 1
ATOM 3201 C C . ILE A 1 406 ? 0.989 52.684 -3.242 1.00 25.84 473 ILE A C 1
ATOM 3202 O O . ILE A 1 406 ? 1.517 51.975 -4.111 1.00 27.06 473 ILE A O 1
ATOM 3207 N N . PHE A 1 407 ? 1.366 52.668 -1.967 1.00 24.31 474 PHE A N 1
ATOM 3208 C CA . PHE A 1 407 ? 2.421 51.778 -1.499 1.00 22.73 474 PHE A CA 1
ATOM 3209 C C . PHE A 1 407 ? 1.915 50.895 -0.356 1.00 21.57 474 PHE A C 1
ATOM 3210 O O . PHE A 1 407 ? 1.034 51.280 0.412 1.00 20.17 474 PHE A O 1
ATOM 3218 N N . GLY A 1 408 ? 2.494 49.706 -0.256 1.00 21.50 475 GLY A N 1
ATOM 3219 C CA . GLY A 1 408 ? 2.106 48.746 0.759 1.00 20.86 475 GLY A CA 1
ATOM 3220 C C . GLY A 1 408 ? 2.132 47.383 0.095 1.00 21.15 475 GLY A C 1
ATOM 3221 O O . GLY A 1 408 ? 2.347 47.291 -1.117 1.00 22.14 475 GLY A O 1
ATOM 3222 N N . LEU A 1 409 ? 1.925 46.321 0.861 1.00 20.31 476 LEU A N 1
ATOM 3223 C CA . LEU A 1 409 ? 1.942 44.989 0.273 1.00 21.07 476 LEU A CA 1
ATOM 3224 C C . LEU A 1 409 ? 0.569 44.318 0.296 1.00 20.78 476 LEU A C 1
ATOM 3225 O O . LEU A 1 409 ? -0.366 44.803 0.933 1.00 19.17 476 LEU A O 1
ATOM 3230 N N . PRO A 1 410 ? 0.426 43.195 -0.416 1.00 19.78 477 PRO A N 1
ATOM 3231 C CA . PRO A 1 410 ? -0.849 42.475 -0.467 1.00 19.90 477 PRO A CA 1
ATOM 3232 C C . PRO A 1 410 ? -1.360 41.961 0.882 1.00 20.08 477 PRO A C 1
ATOM 3233 O O . PRO A 1 410 ? -0.651 42.002 1.889 1.00 19.15 477 PRO A O 1
ATOM 3237 N N . ILE A 1 411 ? -2.603 41.478 0.885 1.00 20.68 478 ILE A N 1
ATOM 3238 C CA . ILE A 1 411 ? -3.216 40.927 2.089 1.00 20.15 478 ILE A CA 1
ATOM 3239 C C . ILE A 1 411 ? -2.406 39.724 2.576 1.00 21.43 478 ILE A C 1
ATOM 3240 O O . ILE A 1 411 ? -1.606 39.149 1.829 1.00 21.47 478 ILE A O 1
ATOM 3245 N N . LEU A 1 412 ? -2.627 39.342 3.829 1.00 21.27 479 LEU A N 1
ATOM 3246 C CA . LEU A 1 412 ? -1.909 38.229 4.430 1.00 20.82 479 LEU A CA 1
ATOM 3247 C C . LEU A 1 412 ? -2.792 36.995 4.591 1.00 22.62 479 LEU A C 1
ATOM 3248 O O . LEU A 1 412 ? -2.297 35.882 4.793 1.00 23.22 479 LEU A O 1
ATOM 3253 N N . LYS A 1 413 ? -4.101 37.197 4.497 1.00 23.26 480 LYS A N 1
ATOM 3254 C CA . LYS A 1 413 ? -5.053 36.104 4.639 1.00 23.96 480 LYS A CA 1
ATOM 3255 C C . LYS A 1 413 ? -6.091 36.121 3.524 1.00 25.13 480 LYS A C 1
ATOM 3256 O O . LYS A 1 413 ? -6.273 37.138 2.861 1.00 23.40 480 LYS A O 1
ATOM 3262 N N . ARG A 1 414 ? -6.765 34.990 3.319 0.50 27.92 481 ARG A N 1
ATOM 3263 C CA . ARG A 1 414 ? -7.806 34.908 2.302 0.50 31.49 481 ARG A CA 1
ATOM 3264 C C . ARG A 1 414 ? -8.847 35.950 2.666 0.50 32.89 481 ARG A C 1
ATOM 3265 O O . ARG A 1 414 ? -9.335 35.993 3.795 0.50 32.01 481 ARG A O 1
ATOM 3273 N N . ARG A 1 415 ? -9.192 36.775 1.689 0.50 35.43 482 ARG A N 1
ATOM 3274 C CA . ARG A 1 415 ? -10.114 37.880 1.884 0.50 37.81 482 ARG A CA 1
ATOM 3275 C C . ARG A 1 415 ? -11.508 37.655 2.461 0.50 38.89 482 ARG A C 1
ATOM 3276 O O . ARG A 1 415 ? -12.075 36.561 2.391 0.50 39.14 482 ARG A O 1
ATOM 3284 N N . GLU A 1 416 ? -12.036 38.740 3.032 0.50 39.82 483 GLU A N 1
ATOM 3285 C CA . GLU A 1 416 ? -13.357 38.805 3.655 0.50 40.94 483 GLU A CA 1
ATOM 3286 C C . GLU A 1 416 ? -13.524 40.223 4.225 0.50 41.91 483 GLU A C 1
ATOM 3287 O O . GLU A 1 416 ? -12.545 40.964 4.347 0.50 42.58 483 GLU A O 1
ATOM 3289 N N . GLU A 1 417 ? -14.756 40.604 4.561 0.50 42.14 484 GLU A N 1
ATOM 3290 C CA . GLU A 1 417 ? -15.024 41.932 5.121 0.50 42.15 484 GLU A CA 1
ATOM 3291 C C . GLU A 1 417 ? -16.057 41.867 6.242 0.50 42.55 484 GLU A C 1
ATOM 3292 O O . GLU A 1 417 ? -16.211 42.816 7.017 0.50 42.31 484 GLU A O 1
ATOM 3298 N N . THR A 1 422 ? -6.352 52.637 -1.509 1.00 51.77 489 THR A N 1
ATOM 3299 C CA . THR A 1 422 ? -7.365 51.592 -1.514 1.00 51.73 489 THR A CA 1
ATOM 3300 C C . THR A 1 422 ? -6.943 50.451 -2.442 1.00 51.60 489 THR A C 1
ATOM 3301 O O . THR A 1 422 ? -6.840 50.643 -3.655 1.00 52.42 489 THR A O 1
ATOM 3305 N N . LEU A 1 423 ? -6.698 49.269 -1.868 1.00 50.89 490 LEU A N 1
ATOM 3306 C CA . LEU A 1 423 ? -6.275 48.108 -2.652 1.00 49.22 490 LEU A CA 1
ATOM 3307 C C . LEU A 1 423 ? -6.629 46.730 -2.083 1.00 47.38 490 LEU A C 1
ATOM 3308 O O . LEU A 1 423 ? -7.435 45.996 -2.663 1.00 48.09 490 LEU A O 1
ATOM 3313 N N . PHE A 1 424 ? -6.007 46.358 -0.971 1.00 43.85 491 PHE A N 1
ATOM 3314 C CA . PHE A 1 424 ? -6.280 45.055 -0.381 1.00 41.26 491 PHE A CA 1
ATOM 3315 C C . PHE A 1 424 ? -6.242 45.053 1.139 1.00 38.00 491 PHE A C 1
ATOM 3316 O O . PHE A 1 424 ? -7.239 44.759 1.789 1.00 39.29 491 PHE A O 1
ATOM 3324 N N . PRO A 1 425 ? -5.091 45.386 1.727 0.50 34.21 492 PRO A N 1
ATOM 3325 C CA . PRO A 1 425 ? -4.912 45.416 3.177 0.50 31.75 492 PRO A CA 1
ATOM 3326 C C . PRO A 1 425 ? -5.983 46.162 3.956 0.50 29.80 492 PRO A C 1
ATOM 3327 O O . PRO A 1 425 ? -6.479 47.211 3.538 0.50 27.82 492 PRO A O 1
ATOM 3331 N N . THR A 1 426 ? -6.316 45.593 5.105 1.00 28.11 493 THR A N 1
ATOM 3332 C CA . THR A 1 426 ? -7.282 46.174 6.023 1.00 29.05 493 THR A CA 1
ATOM 3333 C C . THR A 1 426 ? -6.583 46.187 7.380 1.00 26.80 493 THR A C 1
ATOM 3334 O O . THR A 1 426 ? -5.502 45.629 7.512 1.00 28.34 493 THR A O 1
ATOM 3338 N N . TYR A 1 427 ? -7.177 46.816 8.384 0.50 24.94 494 TYR A N 1
ATOM 3339 C CA . TYR A 1 427 ? -6.546 46.875 9.701 0.50 23.23 494 TYR A CA 1
ATOM 3340 C C . TYR A 1 427 ? -6.377 45.479 10.300 0.50 22.57 494 TYR A C 1
ATOM 3341 O O . TYR A 1 427 ? -5.486 45.239 11.109 0.50 21.23 494 TYR A O 1
ATOM 3350 N N . ASP A 1 428 ? -7.246 44.565 9.889 1.00 22.79 495 ASP A N 1
ATOM 3351 C CA . ASP A 1 428 ? -7.247 43.197 10.387 1.00 22.84 495 ASP A CA 1
ATOM 3352 C C . ASP A 1 428 ? -6.761 42.184 9.347 1.00 22.56 495 ASP A C 1
ATOM 3353 O O . ASP A 1 428 ? -7.004 40.982 9.473 1.00 21.01 495 ASP A O 1
ATOM 3358 N N . ASN A 1 429 ? -6.089 42.671 8.309 1.00 22.27 496 ASN A N 1
ATOM 3359 C CA . ASN A 1 429 ? -5.559 41.790 7.278 1.00 22.41 496 ASN A CA 1
ATOM 3360 C C . ASN A 1 429 ? -4.502 42.491 6.443 1.00 22.16 496 ASN A C 1
ATOM 3361 O O . ASN A 1 429 ? -4.809 43.026 5.380 1.00 24.47 496 ASN A O 1
ATOM 3366 N N . TYR A 1 430 ? -3.261 42.484 6.929 1.00 20.40 497 TYR A N 1
ATOM 3367 C CA . TYR A 1 430 ? -2.143 43.120 6.237 1.00 19.64 497 TYR A CA 1
ATOM 3368 C C . TYR A 1 430 ? -0.874 42.311 6.509 1.00 20.60 497 TYR A C 1
ATOM 3369 O O . TYR A 1 430 ? -0.674 41.818 7.617 1.00 20.29 497 TYR A O 1
ATOM 3378 N N . SER A 1 431 ? -0.017 42.181 5.500 1.00 21.34 498 SER A N 1
ATOM 3379 C CA . SER A 1 431 ? 1.209 41.398 5.632 1.00 20.55 498 SER A CA 1
ATOM 3380 C C . SER A 1 431 ? 2.462 42.211 5.937 1.00 20.98 498 SER A C 1
ATOM 3381 O O . SER A 1 431 ? 3.471 41.657 6.394 1.00 21.39 498 SER A O 1
ATOM 3384 N N . HIS A 1 432 ? 2.416 43.513 5.674 1.00 19.56 499 HIS A N 1
ATOM 3385 C CA . HIS A 1 432 ? 3.577 44.354 5.934 1.00 20.03 499 HIS A CA 1
ATOM 3386 C C . HIS A 1 432 ? 3.176 45.680 6.546 1.00 18.42 499 HIS A C 1
ATOM 3387 O O . HIS A 1 432 ? 2.042 46.116 6.395 1.00 18.45 499 HIS A O 1
ATOM 3394 N N . ILE A 1 433 ? 4.118 46.307 7.245 1.00 18.14 500 ILE A N 1
ATOM 3395 C CA . ILE A 1 433 ? 3.909 47.607 7.880 1.00 17.44 500 ILE A CA 1
ATOM 3396 C C . ILE A 1 433 ? 5.058 48.536 7.480 1.00 17.04 500 ILE A C 1
ATOM 3397 O O . ILE A 1 433 ? 6.189 48.081 7.272 1.00 18.08 500 ILE A O 1
ATOM 3402 N N . LEU A 1 434 ? 4.783 49.831 7.383 1.00 15.89 501 LEU A N 1
ATOM 3403 C CA . LEU A 1 434 ? 5.823 50.785 7.003 1.00 16.36 501 LEU A CA 1
ATOM 3404 C C . LEU A 1 434 ? 6.920 50.785 8.059 1.00 15.00 501 LEU A C 1
ATOM 3405 O O . LEU A 1 434 ? 6.633 50.719 9.249 1.00 18.55 501 LEU A O 1
ATOM 3410 N N . SER A 1 435 ? 8.175 50.872 7.648 0.50 12.72 502 SER A N 1
ATOM 3411 C CA . SER A 1 435 ? 9.237 50.858 8.638 0.50 11.52 502 SER A CA 1
ATOM 3412 C C . SER A 1 435 ? 10.230 51.996 8.502 0.50 12.59 502 SER A C 1
ATOM 3413 O O . SER A 1 435 ? 10.959 52.293 9.440 0.50 11.43 502 SER A O 1
ATOM 3416 N N . PHE A 1 436 ? 10.238 52.646 7.344 1.00 16.45 503 PHE A N 1
ATOM 3417 C CA . PHE A 1 436 ? 11.193 53.723 7.083 1.00 19.75 503 PHE A CA 1
ATOM 3418 C C . PHE A 1 436 ? 10.955 54.361 5.706 1.00 20.52 503 PHE A C 1
ATOM 3419 O O . PHE A 1 436 ? 10.378 53.735 4.812 1.00 19.27 503 PHE A O 1
ATOM 3427 N N . ILE A 1 437 ? 11.406 55.603 5.541 1.00 21.72 504 ILE A N 1
ATOM 3428 C CA . ILE A 1 437 ? 11.295 56.300 4.258 1.00 22.30 504 ILE A CA 1
ATOM 3429 C C . ILE A 1 437 ? 12.599 57.039 3.963 1.00 22.57 504 ILE A C 1
ATOM 3430 O O . ILE A 1 437 ? 12.878 58.049 4.595 1.00 24.12 504 ILE A O 1
ATOM 3435 N N . LYS A 1 438 ? 13.396 56.528 3.023 1.00 21.83 505 LYS A N 1
ATOM 3436 C CA . LYS A 1 438 ? 14.661 57.162 2.651 1.00 22.56 505 LYS A CA 1
ATOM 3437 C C . LYS A 1 438 ? 14.445 57.992 1.405 1.00 25.02 505 LYS A C 1
ATOM 3438 O O . LYS A 1 438 ? 13.413 57.878 0.750 1.00 25.96 505 LYS A O 1
ATOM 3444 N N . SER A 1 439 ? 15.429 58.811 1.060 1.00 27.51 506 SER A N 1
ATOM 3445 C CA . SER A 1 439 ? 15.306 59.656 -0.113 1.00 28.26 506 SER A CA 1
ATOM 3446 C C . SER A 1 439 ? 16.670 59.981 -0.719 1.00 29.56 506 SER A C 1
ATOM 3447 O O . SER A 1 439 ? 17.638 60.212 0.009 1.00 30.01 506 SER A O 1
ATOM 3450 N N . LEU A 1 440 ? 16.747 59.970 -2.050 1.00 29.92 507 LEU A N 1
ATOM 3451 C CA . LEU A 1 440 ? 17.976 60.309 -2.764 1.00 29.74 507 LEU A CA 1
ATOM 3452 C C . LEU A 1 440 ? 17.722 61.633 -3.471 1.00 31.68 507 LEU A C 1
ATOM 3453 O O . LEU A 1 440 ? 16.792 61.754 -4.265 1.00 33.00 507 LEU A O 1
ATOM 3458 N N . SER A 1 441 ? 18.535 62.633 -3.157 1.00 33.83 508 SER A N 1
ATOM 3459 C CA . SER A 1 441 ? 18.398 63.952 -3.762 1.00 34.79 508 SER A CA 1
ATOM 3460 C C . SER A 1 441 ? 19.671 64.739 -3.550 1.00 35.63 508 SER A C 1
ATOM 3461 O O . SER A 1 441 ? 20.240 64.754 -2.457 1.00 37.60 508 SER A O 1
ATOM 3464 N N . ILE A 1 442 ? 20.115 65.393 -4.609 1.00 36.27 509 ILE A N 1
ATOM 3465 C CA . ILE A 1 442 ? 21.314 66.203 -4.568 1.00 36.11 509 ILE A CA 1
ATOM 3466 C C . ILE A 1 442 ? 20.820 67.604 -4.894 1.00 38.36 509 ILE A C 1
ATOM 3467 O O . ILE A 1 442 ? 20.807 68.009 -6.056 1.00 38.95 509 ILE A O 1
ATOM 3472 N N . PRO A 1 443 ? 20.375 68.352 -3.868 1.00 39.97 510 PRO A N 1
ATOM 3473 C CA . PRO A 1 443 ? 19.860 69.719 -4.028 1.00 41.21 510 PRO A CA 1
ATOM 3474 C C . PRO A 1 443 ? 20.819 70.636 -4.769 1.00 42.42 510 PRO A C 1
ATOM 3475 O O . PRO A 1 443 ? 20.415 71.420 -5.620 1.00 42.70 510 PRO A O 1
ATOM 3479 N N . ALA A 1 444 ? 22.097 70.532 -4.444 1.00 43.98 511 ALA A N 1
ATOM 3480 C CA . ALA A 1 444 ? 23.101 71.361 -5.089 1.00 46.64 511 ALA A CA 1
ATOM 3481 C C . ALA A 1 444 ? 23.031 71.301 -6.618 1.00 47.37 511 ALA A C 1
ATOM 3482 O O . ALA A 1 444 ? 23.681 72.093 -7.305 1.00 49.71 511 ALA A O 1
ATOM 3484 N N . THR A 1 445 ? 22.232 70.387 -7.158 1.00 46.13 512 THR A N 1
ATOM 3485 C CA . THR A 1 445 ? 22.166 70.237 -8.607 1.00 43.79 512 THR A CA 1
ATOM 3486 C C . THR A 1 445 ? 20.780 69.980 -9.182 1.00 41.98 512 THR A C 1
ATOM 3487 O O . THR A 1 445 ? 20.407 70.562 -10.197 1.00 41.91 512 THR A O 1
ATOM 3491 N N . TYR A 1 446 ? 20.018 69.105 -8.536 1.00 39.72 513 TYR A N 1
ATOM 3492 C CA . TYR A 1 446 ? 18.696 68.757 -9.029 1.00 35.71 513 TYR A CA 1
ATOM 3493 C C . TYR A 1 446 ? 17.543 69.169 -8.141 1.00 34.75 513 TYR A C 1
ATOM 3494 O O . TYR A 1 446 ? 17.714 69.478 -6.957 1.00 33.04 513 TYR A O 1
ATOM 3503 N N . LYS A 1 447 ? 16.355 69.155 -8.740 1.00 34.26 514 LYS A N 1
ATOM 3504 C CA . LYS A 1 447 ? 15.124 69.486 -8.038 1.00 32.94 514 LYS A CA 1
ATOM 3505 C C . LYS A 1 447 ? 14.329 68.204 -7.834 1.00 30.92 514 LYS A C 1
ATOM 3506 O O . LYS A 1 447 ? 13.353 68.187 -7.086 1.00 31.13 514 LYS A O 1
ATOM 3512 N N . THR A 1 448 ? 14.753 67.138 -8.509 0.50 27.94 515 THR A N 1
ATOM 3513 C CA . THR A 1 448 ? 14.085 65.853 -8.398 0.50 26.02 515 THR A CA 1
ATOM 3514 C C . THR A 1 448 ? 14.587 65.105 -7.186 0.50 25.30 515 THR A C 1
ATOM 3515 O O . THR A 1 448 ? 15.696 65.334 -6.719 0.50 23.94 515 THR A O 1
ATOM 3519 N N . GLN A 1 449 ? 13.756 64.196 -6.695 1.00 26.43 516 GLN A N 1
ATOM 3520 C CA . GLN A 1 449 ? 14.075 63.394 -5.520 1.00 26.67 516 GLN A CA 1
ATOM 3521 C C . GLN A 1 449 ? 13.343 62.062 -5.664 1.00 25.81 516 GLN A C 1
ATOM 3522 O O . GLN A 1 449 ? 12.175 62.033 -6.059 1.00 24.69 516 GLN A O 1
ATOM 3528 N N . VAL A 1 450 ? 14.042 60.967 -5.373 1.00 25.49 517 VAL A N 1
ATOM 3529 C CA . VAL A 1 450 ? 13.465 59.621 -5.455 1.00 25.86 517 VAL A CA 1
ATOM 3530 C C . VAL A 1 450 ? 13.301 59.055 -4.045 1.00 25.82 517 VAL A C 1
ATOM 3531 O O . VAL A 1 450 ? 14.238 59.089 -3.241 1.00 26.41 517 VAL A O 1
ATOM 3535 N N . TYR A 1 451 ? 12.117 58.533 -3.740 1.00 24.85 518 TYR A N 1
ATOM 3536 C CA . TYR A 1 451 ? 11.881 57.975 -2.415 1.00 24.57 518 TYR A CA 1
ATOM 3537 C C . TYR A 1 451 ? 11.745 56.463 -2.468 1.00 23.72 518 TYR A C 1
ATOM 3538 O O . TYR A 1 451 ? 11.508 55.879 -3.525 1.00 24.62 518 TYR A O 1
ATOM 3547 N N . THR A 1 452 ? 11.897 55.837 -1.312 0.50 22.47 519 THR A N 1
ATOM 3548 C CA . THR A 1 452 ? 11.724 54.404 -1.184 0.50 22.08 519 THR A CA 1
ATOM 3549 C C . THR A 1 452 ? 10.991 54.219 0.128 0.50 21.25 519 THR A C 1
ATOM 3550 O O . THR A 1 452 ? 11.274 54.905 1.112 0.50 21.37 519 THR A O 1
ATOM 3554 N N . PHE A 1 453 ? 10.030 53.311 0.136 1.00 20.65 520 PHE A N 1
ATOM 3555 C CA . PHE A 1 453 ? 9.262 53.039 1.337 1.00 19.91 520 PHE A CA 1
ATOM 3556 C C . PHE A 1 453 ? 9.638 51.648 1.819 1.00 19.25 520 PHE A C 1
ATOM 3557 O O . PHE A 1 453 ? 9.460 50.668 1.105 1.00 20.71 520 PHE A O 1
ATOM 3565 N N . ALA A 1 454 ? 10.199 51.583 3.021 1.00 18.32 521 ALA A N 1
ATOM 3566 C CA . ALA A 1 454 ? 10.628 50.324 3.619 1.00 17.54 521 ALA A CA 1
ATOM 3567 C C . ALA A 1 454 ? 9.444 49.620 4.261 1.00 17.45 521 ALA A C 1
ATOM 3568 O O . ALA A 1 454 ? 8.596 50.258 4.875 1.00 18.53 521 ALA A O 1
ATOM 3570 N N . TRP A 1 455 ? 9.398 48.303 4.122 1.00 17.21 522 TRP A N 1
ATOM 3571 C CA . TRP A 1 455 ? 8.319 47.511 4.680 1.00 18.26 522 TRP A CA 1
ATOM 3572 C C . TRP A 1 455 ? 8.852 46.269 5.370 1.00 18.41 522 TRP A C 1
ATOM 3573 O O . TRP A 1 455 ? 9.645 45.535 4.800 1.00 18.96 522 TRP A O 1
ATOM 3584 N N . THR A 1 456 ? 8.417 46.039 6.601 1.00 18.65 523 THR A N 1
ATOM 3585 C CA . THR A 1 456 ? 8.838 44.858 7.337 1.00 20.24 523 THR A CA 1
ATOM 3586 C C . THR A 1 456 ? 7.638 43.924 7.462 1.00 21.54 523 THR A C 1
ATOM 3587 O O . THR A 1 456 ? 6.491 44.372 7.375 1.00 23.34 523 THR A O 1
ATOM 3591 N N . HIS A 1 457 ? 7.888 42.633 7.655 1.00 21.48 524 HIS A N 1
ATOM 3592 C CA . HIS A 1 457 ? 6.787 41.677 7.763 1.00 23.07 524 HIS A CA 1
ATOM 3593 C C . HIS A 1 457 ? 5.990 41.844 9.059 1.00 23.63 524 HIS A C 1
ATOM 3594 O O . HIS A 1 457 ? 6.572 41.902 10.147 1.00 24.36 524 HIS A O 1
ATOM 3601 N N . SER A 1 458 ? 4.664 41.897 8.948 0.50 22.10 525 SER A N 1
ATOM 3602 C CA . SER A 1 458 ? 3.813 42.082 10.123 0.50 21.75 525 SER A CA 1
ATOM 3603 C C . SER A 1 458 ? 3.769 40.882 11.066 0.50 21.76 525 SER A C 1
ATOM 3604 O O . SER A 1 458 ? 2.933 40.821 11.967 0.50 22.01 525 SER A O 1
ATOM 3607 N N . SER A 1 459 ? 4.665 39.926 10.862 1.00 22.30 526 SER A N 1
ATOM 3608 C CA . SER A 1 459 ? 4.714 38.759 11.732 1.00 22.28 526 SER A CA 1
ATOM 3609 C C . SER A 1 459 ? 5.702 39.014 12.859 1.00 22.84 526 SER A C 1
ATOM 3610 O O . SER A 1 459 ? 5.800 38.220 13.791 1.00 23.64 526 SER A O 1
ATOM 3613 N N . VAL A 1 460 ? 6.436 40.119 12.761 1.00 22.32 527 VAL A N 1
ATOM 3614 C CA . VAL A 1 460 ? 7.425 40.472 13.773 1.00 22.93 527 VAL A CA 1
ATOM 3615 C C . VAL A 1 460 ? 6.751 41.021 15.025 1.00 22.04 527 VAL A C 1
ATOM 3616 O O . VAL A 1 460 ? 5.827 41.821 14.938 1.00 22.15 527 VAL A O 1
ATOM 3620 N N . ASP A 1 461 ? 7.225 40.596 16.190 1.00 21.72 528 ASP A N 1
ATOM 3621 C CA . ASP A 1 461 ? 6.631 41.023 17.451 1.00 23.24 528 ASP A CA 1
ATOM 3622 C C . ASP A 1 461 ? 7.374 42.180 18.117 1.00 23.77 528 ASP A C 1
ATOM 3623 O O . ASP A 1 461 ? 8.602 42.176 18.195 1.00 27.15 528 ASP A O 1
ATOM 3628 N N . PRO A 1 462 ? 6.637 43.195 18.598 1.00 22.60 529 PRO A N 1
ATOM 3629 C CA . PRO A 1 462 ? 7.242 44.358 19.260 1.00 22.11 529 PRO A CA 1
ATOM 3630 C C . PRO A 1 462 ? 7.592 44.060 20.714 1.00 22.52 529 PRO A C 1
ATOM 3631 O O . PRO A 1 462 ? 8.318 44.818 21.362 1.00 21.21 529 PRO A O 1
ATOM 3635 N N . LYS A 1 463 ? 7.076 42.947 21.218 1.00 22.57 530 LYS A N 1
ATOM 3636 C CA . LYS A 1 463 ? 7.296 42.581 22.606 1.00 23.92 530 LYS A CA 1
ATOM 3637 C C . LYS A 1 463 ? 8.201 41.370 22.811 1.00 22.43 530 LYS A C 1
ATOM 3638 O O . LYS A 1 463 ? 8.426 40.953 23.940 1.00 21.66 530 LYS A O 1
ATOM 3644 N N . ASN A 1 464 ? 8.729 40.820 21.723 1.00 21.71 531 ASN A N 1
ATOM 3645 C CA . ASN A 1 464 ? 9.605 39.653 21.812 1.00 21.55 531 ASN A CA 1
ATOM 3646 C C . ASN A 1 464 ? 9.021 38.593 22.732 1.00 21.70 531 ASN A C 1
ATOM 3647 O O . ASN A 1 464 ? 9.762 37.939 23.471 1.00 22.88 531 ASN A O 1
ATOM 3652 N N . THR A 1 465 ? 7.712 38.393 22.692 1.00 21.40 532 THR A N 1
ATOM 3653 C CA . THR A 1 465 ? 7.136 37.424 23.610 1.00 23.57 532 THR A CA 1
ATOM 3654 C C . THR A 1 465 ? 7.685 36.008 23.481 1.00 23.53 532 THR A C 1
ATOM 3655 O O . THR A 1 465 ? 8.042 35.531 22.395 1.00 23.00 532 THR A O 1
ATOM 3659 N N . ILE A 1 466 ? 7.762 35.354 24.632 1.00 22.62 533 ILE A N 1
ATOM 3660 C CA . ILE A 1 466 ? 8.237 33.992 24.728 1.00 19.97 533 ILE A CA 1
ATOM 3661 C C . ILE A 1 466 ? 7.012 33.196 25.128 1.00 20.10 533 ILE A C 1
ATOM 3662 O O . ILE A 1 466 ? 6.414 33.456 26.171 1.00 21.37 533 ILE A O 1
ATOM 3667 N N . TYR A 1 467 ? 6.614 32.256 24.282 0.50 18.87 534 TYR A N 1
ATOM 3668 C CA . TYR A 1 467 ? 5.449 31.447 24.570 0.50 18.68 534 TYR A CA 1
ATOM 3669 C C . TYR A 1 467 ? 5.824 30.225 25.390 0.50 19.77 534 TYR A C 1
ATOM 3670 O O . TYR A 1 467 ? 6.992 29.859 25.486 0.50 18.97 534 TYR A O 1
ATOM 3679 N N . THR A 1 468 ? 4.817 29.593 25.977 1.00 22.65 535 THR A N 1
ATOM 3680 C CA . THR A 1 468 ? 5.022 28.427 26.832 1.00 23.07 535 THR A CA 1
ATOM 3681 C C . THR A 1 468 ? 4.547 27.099 26.263 1.00 22.81 535 THR A C 1
ATOM 3682 O O . THR A 1 468 ? 4.875 26.051 26.806 1.00 24.23 535 THR A O 1
ATOM 3686 N N . HIS A 1 469 ? 3.767 27.143 25.186 1.00 23.69 536 HIS A N 1
ATOM 3687 C CA . HIS A 1 469 ? 3.211 25.932 24.590 1.00 23.02 536 HIS A CA 1
ATOM 3688 C C . HIS A 1 469 ? 3.837 25.519 23.271 1.00 24.13 536 HIS A C 1
ATOM 3689 O O . HIS A 1 469 ? 3.242 24.747 22.514 1.00 28.51 536 HIS A O 1
ATOM 3696 N N . LEU A 1 470 ? 5.021 26.038 22.980 1.00 22.41 537 LEU A N 1
ATOM 3697 C CA . LEU A 1 470 ? 5.712 25.688 21.751 1.00 21.28 537 LEU A CA 1
ATOM 3698 C C . LEU A 1 470 ? 7.064 26.397 21.696 1.00 22.34 537 LEU A C 1
ATOM 3699 O O . LEU A 1 470 ? 7.361 27.248 22.527 1.00 22.97 537 LEU A O 1
ATOM 3704 N N . THR A 1 471 ? 7.890 26.036 20.726 1.00 23.77 538 THR A N 1
ATOM 3705 C CA . THR A 1 471 ? 9.201 26.647 20.599 1.00 24.97 538 THR A CA 1
ATOM 3706 C C . THR A 1 471 ? 9.084 28.051 20.048 1.00 26.78 538 THR A C 1
ATOM 3707 O O . THR A 1 471 ? 8.457 28.276 19.011 1.00 29.34 538 THR A O 1
ATOM 3711 N N . THR A 1 472 ? 9.684 28.999 20.755 1.00 26.96 539 THR A N 1
ATOM 3712 C CA . THR A 1 472 ? 9.667 30.384 20.328 1.00 26.20 539 THR A CA 1
ATOM 3713 C C . THR A 1 472 ? 10.987 30.670 19.645 1.00 26.38 539 THR A C 1
ATOM 3714 O O . THR A 1 472 ? 12.055 30.363 20.171 1.00 26.50 539 THR A O 1
ATOM 3718 N N . GLN A 1 473 ? 10.899 31.254 18.461 1.00 27.04 540 GLN A N 1
ATOM 3719 C CA . GLN A 1 473 ? 12.071 31.584 17.669 1.00 27.02 540 GLN A CA 1
ATOM 3720 C C . GLN A 1 473 ? 12.209 33.102 17.659 1.00 26.49 540 GLN A C 1
ATOM 3721 O O . GLN A 1 473 ? 11.355 33.792 17.108 1.00 28.20 540 GLN A O 1
ATOM 3727 N N . ILE A 1 474 ? 13.264 33.620 18.287 1.00 24.71 541 ILE A N 1
ATOM 3728 C CA . ILE A 1 474 ? 13.501 35.062 18.327 1.00 22.27 541 ILE A CA 1
ATOM 3729 C C . ILE A 1 474 ? 14.785 35.437 17.599 1.00 22.07 541 ILE A C 1
ATOM 3730 O O . ILE A 1 474 ? 15.890 35.219 18.116 1.00 20.98 541 ILE A O 1
ATOM 3735 N N . PRO A 1 475 ? 14.659 36.007 16.385 1.00 20.60 542 PRO A N 1
ATOM 3736 C CA . PRO A 1 475 ? 15.812 36.422 15.577 1.00 18.52 542 PRO A CA 1
ATOM 3737 C C . PRO A 1 475 ? 16.747 37.296 16.409 1.00 17.51 542 PRO A C 1
ATOM 3738 O O . PRO A 1 475 ? 16.289 38.127 17.186 1.00 14.43 542 PRO A O 1
ATOM 3742 N N . ALA A 1 476 ? 18.053 37.112 16.243 1.00 18.63 543 ALA A N 1
ATOM 3743 C CA . ALA A 1 476 ? 19.030 37.898 16.996 1.00 18.32 543 ALA A CA 1
ATOM 3744 C C . ALA A 1 476 ? 18.961 39.397 16.675 1.00 18.19 543 ALA A C 1
ATOM 3745 O O . ALA A 1 476 ? 19.371 40.231 17.478 1.00 19.14 543 ALA A O 1
ATOM 3747 N N . VAL A 1 477 ? 18.440 39.746 15.509 1.00 17.56 544 VAL A N 1
ATOM 3748 C CA . VAL A 1 477 ? 18.339 41.149 15.157 1.00 17.52 544 VAL A CA 1
ATOM 3749 C C . VAL A 1 477 ? 17.192 41.842 15.884 1.00 16.86 544 VAL A C 1
ATOM 3750 O O . VAL A 1 477 ? 17.029 43.059 15.750 1.00 20.17 544 VAL A O 1
ATOM 3754 N N . LYS A 1 478 ? 16.402 41.086 16.649 0.50 13.18 545 LYS A N 1
ATOM 3755 C CA . LYS A 1 478 ? 15.291 41.675 17.403 0.50 10.78 545 LYS A CA 1
ATOM 3756 C C . LYS A 1 478 ? 15.816 42.243 18.716 0.50 11.57 545 LYS A C 1
ATOM 3757 O O . LYS A 1 478 ? 15.048 42.615 19.599 0.50 10.78 545 LYS A O 1
ATOM 3763 N N . ALA A 1 479 ? 17.137 42.299 18.833 1.00 13.54 546 ALA A N 1
ATOM 3764 C CA . ALA A 1 479 ? 17.794 42.823 20.024 1.00 15.91 546 ALA A CA 1
ATOM 3765 C C . ALA A 1 479 ? 17.776 44.345 19.973 1.00 17.15 546 ALA A C 1
ATOM 3766 O O . ALA A 1 479 ? 17.488 44.924 18.922 1.00 15.56 546 ALA A O 1
ATOM 3768 N N . ASN A 1 480 ? 18.086 44.989 21.100 1.00 18.32 547 ASN A N 1
ATOM 3769 C CA . ASN A 1 480 ? 18.096 46.445 21.156 1.00 20.36 547 ASN A CA 1
ATOM 3770 C C . ASN A 1 480 ? 19.436 47.057 21.578 1.00 21.38 547 ASN A C 1
ATOM 3771 O O . ASN A 1 480 ? 19.538 48.273 21.767 1.00 21.85 547 ASN A O 1
ATOM 3776 N N . SER A 1 481 ? 20.461 46.222 21.720 1.00 20.83 548 SER A N 1
ATOM 3777 C CA . SER A 1 481 ? 21.784 46.701 22.103 1.00 21.52 548 SER A CA 1
ATOM 3778 C C . SER A 1 481 ? 22.878 45.888 21.410 1.00 22.44 548 SER A C 1
ATOM 3779 O O . SER A 1 481 ? 22.898 44.654 21.474 1.00 22.07 548 SER A O 1
ATOM 3782 N N . LEU A 1 482 ? 23.803 46.583 20.762 1.00 22.83 549 LEU A N 1
ATOM 3783 C CA . LEU A 1 482 ? 24.871 45.915 20.036 1.00 23.45 549 LEU A CA 1
ATOM 3784 C C . LEU A 1 482 ? 26.253 46.463 20.365 1.00 24.15 549 LEU A C 1
ATOM 3785 O O . LEU A 1 482 ? 26.522 47.649 20.185 1.00 24.06 549 LEU A O 1
ATOM 3790 N N . GLY A 1 483 ? 27.135 45.593 20.841 1.00 25.29 550 GLY A N 1
ATOM 3791 C CA . GLY A 1 483 ? 28.483 46.024 21.173 1.00 28.20 550 GLY A CA 1
ATOM 3792 C C . GLY A 1 483 ? 29.208 46.688 20.008 1.00 29.63 550 GLY A C 1
ATOM 3793 O O . GLY A 1 483 ? 28.819 46.520 18.840 1.00 29.41 550 GLY A O 1
ATOM 3794 N N . THR A 1 484 ? 30.274 47.430 20.314 1.00 29.14 551 THR A N 1
ATOM 3795 C CA . THR A 1 484 ? 31.029 48.125 19.276 1.00 29.03 551 THR A CA 1
ATOM 3796 C C . THR A 1 484 ? 31.831 47.209 18.364 1.00 27.01 551 THR A C 1
ATOM 3797 O O . THR A 1 484 ? 31.983 47.497 17.188 1.00 26.36 551 THR A O 1
ATOM 3801 N N . ALA A 1 485 ? 32.355 46.116 18.900 1.00 25.83 552 ALA A N 1
ATOM 3802 C CA . ALA A 1 485 ? 33.135 45.193 18.084 1.00 25.57 552 ALA A CA 1
ATOM 3803 C C . ALA A 1 485 ? 32.248 44.371 17.143 1.00 25.31 552 ALA A C 1
ATOM 3804 O O . ALA A 1 485 ? 32.708 43.876 16.110 1.00 24.49 552 ALA A O 1
ATOM 3806 N N . SER A 1 486 ? 30.976 44.234 17.504 1.00 24.48 553 SER A N 1
ATOM 3807 C CA . SER A 1 486 ? 30.033 43.453 16.711 1.00 24.21 553 SER A CA 1
ATOM 3808 C C . SER A 1 486 ? 29.318 44.255 15.633 1.00 21.99 553 SER A C 1
ATOM 3809 O O . SER A 1 486 ? 29.374 45.478 15.627 1.00 23.99 553 SER A O 1
ATOM 3812 N N . LYS A 1 487 ? 28.649 43.566 14.718 0.50 18.99 554 LYS A N 1
ATOM 3813 C CA . LYS A 1 487 ? 27.926 44.254 13.662 0.50 16.69 554 LYS A CA 1
ATOM 3814 C C . LYS A 1 487 ? 26.852 43.370 13.049 0.50 16.46 554 LYS A C 1
ATOM 3815 O O . LYS A 1 487 ? 26.876 42.151 13.188 0.50 16.64 554 LYS A O 1
ATOM 3821 N N . VAL A 1 488 ? 25.892 43.993 12.384 1.00 15.66 555 VAL A N 1
ATOM 3822 C CA . VAL A 1 488 ? 24.821 43.245 11.743 1.00 18.83 555 VAL A CA 1
ATOM 3823 C C . VAL A 1 488 ? 25.197 43.016 10.282 1.00 19.74 555 VAL A C 1
ATOM 3824 O O . VAL A 1 488 ? 25.420 43.969 9.545 1.00 20.85 555 VAL A O 1
ATOM 3828 N N . VAL A 1 489 ? 25.278 41.760 9.861 1.00 19.87 556 VAL A N 1
ATOM 3829 C CA . VAL A 1 489 ? 25.629 41.482 8.483 1.00 20.77 556 VAL A CA 1
ATOM 3830 C C . VAL A 1 489 ? 24.443 40.962 7.715 1.00 22.44 556 VAL A C 1
ATOM 3831 O O . VAL A 1 489 ? 23.535 40.366 8.282 1.00 23.81 556 VAL A O 1
ATOM 3835 N N . GLN A 1 490 ? 24.472 41.210 6.413 1.00 24.06 557 GLN A N 1
ATOM 3836 C CA . GLN A 1 490 ? 23.448 40.782 5.477 1.00 25.02 557 GLN A CA 1
ATOM 3837 C C . GLN A 1 490 ? 23.209 39.274 5.596 1.00 25.79 557 GLN A C 1
ATOM 3838 O O . GLN A 1 490 ? 24.159 38.492 5.671 1.00 26.64 557 GLN A O 1
ATOM 3844 N N . GLY A 1 491 ? 21.943 38.868 5.618 1.00 25.63 558 GLY A N 1
ATOM 3845 C CA . GLY A 1 491 ? 21.626 37.453 5.710 1.00 24.31 558 GLY A CA 1
ATOM 3846 C C . GLY A 1 491 ? 21.996 36.764 4.413 1.00 24.06 558 GLY A C 1
ATOM 3847 O O . GLY A 1 491 ? 22.122 37.425 3.382 1.00 23.03 558 GLY A O 1
ATOM 3848 N N . PRO A 1 492 ? 22.186 35.437 4.426 1.00 24.49 559 PRO A N 1
ATOM 3849 C CA . PRO A 1 492 ? 22.550 34.683 3.220 1.00 24.99 559 PRO A CA 1
ATOM 3850 C C . PRO A 1 492 ? 21.404 34.506 2.220 1.00 25.08 559 PRO A C 1
ATOM 3851 O O . PRO A 1 492 ? 21.616 34.155 1.055 1.00 25.24 559 PRO A O 1
ATOM 3855 N N . GLY A 1 493 ? 20.185 34.744 2.677 1.00 24.53 560 GLY A N 1
ATOM 3856 C CA . GLY A 1 493 ? 19.059 34.620 1.778 1.00 24.64 560 GLY A CA 1
ATOM 3857 C C . GLY A 1 493 ? 17.991 33.676 2.262 1.00 24.92 560 GLY A C 1
ATOM 3858 O O . GLY A 1 493 ? 16.834 33.799 1.867 1.00 24.94 560 GLY A O 1
ATOM 3859 N N . HIS A 1 494 ? 18.362 32.749 3.137 1.00 24.99 561 HIS A N 1
ATOM 3860 C CA . HIS A 1 494 ? 17.400 31.772 3.628 1.00 25.08 561 HIS A CA 1
ATOM 3861 C C . HIS A 1 494 ? 17.065 31.832 5.120 1.00 25.73 561 HIS A C 1
ATOM 3862 O O . HIS A 1 494 ? 16.351 30.968 5.628 1.00 26.34 561 HIS A O 1
ATOM 3869 N N . THR A 1 495 ? 17.563 32.840 5.828 1.00 25.69 562 THR A N 1
ATOM 3870 C CA . THR A 1 495 ? 17.271 32.940 7.252 1.00 25.51 562 THR A CA 1
ATOM 3871 C C . THR A 1 495 ? 16.102 33.881 7.533 1.00 25.75 562 THR A C 1
ATOM 3872 O O . THR A 1 495 ? 15.653 34.006 8.673 1.00 25.43 562 THR A O 1
ATOM 3876 N N . GLY A 1 496 ? 15.606 34.539 6.493 1.00 24.77 563 GLY A N 1
ATOM 3877 C CA . GLY A 1 496 ? 14.490 35.445 6.673 1.00 25.07 563 GLY A CA 1
ATOM 3878 C C . GLY A 1 496 ? 14.890 36.851 7.073 1.00 25.68 563 GLY A C 1
ATOM 3879 O O . GLY A 1 496 ? 14.030 37.726 7.212 1.00 27.51 563 GLY A O 1
ATOM 3880 N N . GLY A 1 497 ? 16.188 37.073 7.256 1.00 24.40 564 GLY A N 1
ATOM 3881 C CA . GLY A 1 497 ? 16.667 38.387 7.641 1.00 23.15 564 GLY A CA 1
ATOM 3882 C C . GLY A 1 497 ? 18.149 38.382 7.939 1.00 23.69 564 GLY A C 1
ATOM 3883 O O . GLY A 1 497 ? 18.820 37.383 7.708 1.00 23.63 564 GLY A O 1
ATOM 3884 N N . ASP A 1 498 ? 18.663 39.483 8.473 1.00 24.50 565 ASP A N 1
ATOM 3885 C CA . ASP A 1 498 ? 20.086 39.588 8.777 1.00 26.35 565 ASP A CA 1
ATOM 3886 C C . ASP A 1 498 ? 20.539 38.852 10.035 1.00 25.90 565 ASP A C 1
ATOM 3887 O O . ASP A 1 498 ? 19.713 38.354 10.813 1.00 25.45 565 ASP A O 1
ATOM 3892 N N . LEU A 1 499 ? 21.858 38.799 10.228 1.00 23.84 566 LEU A N 1
ATOM 3893 C CA . LEU A 1 499 ? 22.462 38.120 11.372 1.00 23.79 566 LEU A CA 1
ATOM 3894 C C . LEU A 1 499 ? 23.437 39.024 12.126 1.00 24.79 566 LEU A C 1
ATOM 3895 O O . LEU A 1 499 ? 23.910 40.028 11.595 1.00 26.63 566 LEU A O 1
ATOM 3900 N N . ILE A 1 500 ? 23.748 38.645 13.362 1.00 24.65 567 ILE A N 1
ATOM 3901 C CA . ILE A 1 500 ? 24.688 39.394 14.195 1.00 23.46 567 ILE A CA 1
ATOM 3902 C C . ILE A 1 500 ? 26.076 38.777 14.106 1.00 24.04 567 ILE A C 1
ATOM 3903 O O . ILE A 1 500 ? 26.226 37.558 14.236 1.00 22.56 567 ILE A O 1
ATOM 3908 N N . ASP A 1 501 ? 27.078 39.627 13.882 1.00 25.97 568 ASP A N 1
ATOM 3909 C CA . ASP A 1 501 ? 28.479 39.208 13.816 1.00 26.94 568 ASP A CA 1
ATOM 3910 C C . ASP A 1 501 ? 28.956 39.410 15.255 1.00 27.03 568 ASP A C 1
ATOM 3911 O O . ASP A 1 501 ? 29.540 40.435 15.597 1.00 28.00 568 ASP A O 1
ATOM 3916 N N . PHE A 1 502 ? 28.673 38.421 16.093 1.00 27.14 569 PHE A N 1
ATOM 3917 C CA . PHE A 1 502 ? 28.992 38.449 17.515 1.00 27.42 569 PHE A CA 1
ATOM 3918 C C . PHE A 1 502 ? 30.481 38.535 17.849 1.00 29.00 569 PHE A C 1
ATOM 3919 O O . PHE A 1 502 ? 31.197 37.535 17.789 1.00 31.23 569 PHE A O 1
ATOM 3927 N N . LYS A 1 503 ? 30.941 39.731 18.208 1.00 29.17 570 LYS A N 1
ATOM 3928 C CA . LYS A 1 503 ? 32.344 39.938 18.575 1.00 30.32 570 LYS A CA 1
ATOM 3929 C C . LYS A 1 503 ? 32.524 40.143 20.094 1.00 30.07 570 LYS A C 1
ATOM 3930 O O . LYS A 1 503 ? 33.431 39.572 20.708 1.00 29.60 570 LYS A O 1
ATOM 3936 N N . ASP A 1 504 ? 31.655 40.952 20.693 1.00 28.54 571 ASP A N 1
ATOM 3937 C CA . ASP A 1 504 ? 31.732 41.235 22.119 1.00 29.39 571 ASP A CA 1
ATOM 3938 C C . ASP A 1 504 ? 30.467 40.870 22.891 1.00 29.20 571 ASP A C 1
ATOM 3939 O O . ASP A 1 504 ? 30.387 39.824 23.541 1.00 29.02 571 ASP A O 1
ATOM 3944 N N . HIS A 1 505 ? 29.476 41.747 22.815 1.00 28.43 572 HIS A N 1
ATOM 3945 C CA . HIS A 1 505 ? 28.223 41.542 23.514 1.00 27.57 572 HIS A CA 1
ATOM 3946 C C . HIS A 1 505 ? 27.054 42.117 22.719 1.00 27.15 572 HIS A C 1
ATOM 3947 O O . HIS A 1 505 ? 27.252 42.868 21.767 1.00 26.93 572 HIS A O 1
ATOM 3954 N N . PHE A 1 506 ? 25.840 41.747 23.118 1.00 26.29 573 PHE A N 1
ATOM 3955 C CA . PHE A 1 506 ? 24.613 42.253 22.506 1.00 25.10 573 PHE A CA 1
ATOM 3956 C C . PHE A 1 506 ? 23.476 41.790 23.394 1.00 24.30 573 PHE A C 1
ATOM 3957 O O . PHE A 1 506 ? 23.547 40.704 23.958 1.00 24.03 573 PHE A O 1
ATOM 3965 N N . LYS A 1 507 ? 22.451 42.627 23.551 1.00 23.68 574 LYS A N 1
ATOM 3966 C CA . LYS A 1 507 ? 21.315 42.275 24.402 1.00 22.43 574 LYS A CA 1
ATOM 3967 C C . LYS A 1 507 ? 19.943 42.410 23.761 1.00 22.97 574 LYS A C 1
ATOM 3968 O O . LYS A 1 507 ? 19.605 43.432 23.170 1.00 24.91 574 LYS A O 1
ATOM 3974 N N . ILE A 1 508 ? 19.149 41.360 23.879 1.00 22.61 575 ILE A N 1
ATOM 3975 C CA . ILE A 1 508 ? 17.806 41.381 23.346 1.00 22.85 575 ILE A CA 1
ATOM 3976 C C . ILE A 1 508 ? 16.903 41.299 24.580 1.00 24.41 575 ILE A C 1
ATOM 3977 O O . ILE A 1 508 ? 17.211 40.573 25.536 1.00 25.82 575 ILE A O 1
ATOM 3982 N N . THR A 1 509 ? 15.820 42.077 24.575 1.00 23.16 576 THR A N 1
ATOM 3983 C CA . THR A 1 509 ? 14.873 42.099 25.687 1.00 21.65 576 THR A CA 1
ATOM 3984 C C . THR A 1 509 ? 13.590 41.349 25.328 1.00 20.21 576 THR A C 1
ATOM 3985 O O . THR A 1 509 ? 13.003 41.582 24.277 1.00 18.41 576 THR A O 1
ATOM 3989 N N . CYS A 1 510 ? 13.153 40.455 26.207 1.00 20.78 577 CYS A N 1
ATOM 3990 C CA . CYS A 1 510 ? 11.943 39.671 25.953 1.00 22.53 577 CYS A CA 1
ATOM 3991 C C . CYS A 1 510 ? 10.900 39.833 27.042 1.00 22.68 577 CYS A C 1
ATOM 3992 O O . CYS A 1 510 ? 11.227 40.104 28.195 1.00 23.32 577 CYS A O 1
ATOM 3995 N N . GLN A 1 511 ? 9.641 39.663 26.663 1.00 23.08 578 GLN A N 1
ATOM 3996 C CA . GLN A 1 511 ? 8.536 39.766 27.598 1.00 25.17 578 GLN A CA 1
ATOM 3997 C C . GLN A 1 511 ? 7.904 38.381 27.635 1.00 25.00 578 GLN A C 1
ATOM 3998 O O . GLN A 1 511 ? 7.475 37.865 26.604 1.00 24.31 578 GLN A O 1
ATOM 4004 N N . HIS A 1 512 ? 7.864 37.768 28.814 1.00 23.90 579 HIS A N 1
ATOM 4005 C CA . HIS A 1 512 ? 7.298 36.435 28.931 1.00 23.23 579 HIS A CA 1
ATOM 4006 C C . HIS A 1 512 ? 5.776 36.471 28.843 1.00 24.49 579 HIS A C 1
ATOM 4007 O O . HIS A 1 512 ? 5.162 37.530 29.007 1.00 24.90 579 HIS A O 1
ATOM 4014 N N . SER A 1 513 ? 5.175 35.313 28.574 1.00 25.12 580 SER A N 1
ATOM 4015 C CA . SER A 1 513 ? 3.721 35.198 28.492 1.00 25.78 580 SER A CA 1
ATOM 4016 C C . SER A 1 513 ? 3.123 35.336 29.886 1.00 26.39 580 SER A C 1
ATOM 4017 O O . SER A 1 513 ? 3.850 35.459 30.875 1.00 26.59 580 SER A O 1
ATOM 4020 N N . ASN A 1 514 ? 1.797 35.313 29.971 1.00 26.13 581 ASN A N 1
ATOM 4021 C CA . ASN A 1 514 ? 1.137 35.450 31.262 1.00 24.46 581 ASN A CA 1
ATOM 4022 C C . ASN A 1 514 ? 1.022 34.108 31.974 1.00 24.93 581 ASN A C 1
ATOM 4023 O O . ASN A 1 514 ? -0.021 33.768 32.531 1.00 23.91 581 ASN A O 1
ATOM 4028 N N . PHE A 1 515 ? 2.111 33.343 31.941 1.00 26.32 582 PHE A N 1
ATOM 4029 C CA . PHE A 1 515 ? 2.158 32.040 32.597 1.00 27.05 582 PHE A CA 1
ATOM 4030 C C . PHE A 1 515 ? 3.522 31.785 33.225 1.00 26.58 582 PHE A C 1
ATOM 4031 O O . PHE A 1 515 ? 4.394 32.649 33.224 1.00 26.33 582 PHE A O 1
ATOM 4039 N N . GLN A 1 516 ? 3.689 30.588 33.769 1.00 26.96 583 GLN A N 1
ATOM 4040 C CA . GLN A 1 516 ? 4.942 30.196 34.384 1.00 27.46 583 GLN A CA 1
ATOM 4041 C C . GLN A 1 516 ? 5.536 29.052 33.578 1.00 26.89 583 GLN A C 1
ATOM 4042 O O . GLN A 1 516 ? 4.825 28.130 33.207 1.00 28.08 583 GLN A O 1
ATOM 4048 N N . GLN A 1 517 ? 6.834 29.108 33.307 1.00 26.03 584 GLN A N 1
ATOM 4049 C CA . GLN A 1 517 ? 7.470 28.057 32.533 1.00 26.97 584 GLN A CA 1
ATOM 4050 C C . GLN A 1 517 ? 8.971 27.950 32.727 1.00 28.50 584 GLN A C 1
ATOM 4051 O O . GLN A 1 517 ? 9.633 28.905 33.160 1.00 29.59 584 GLN A O 1
ATOM 4057 N N . SER A 1 518 ? 9.493 26.769 32.404 1.00 27.01 585 SER A N 1
ATOM 4058 C CA . SER A 1 518 ? 10.920 26.503 32.461 1.00 26.52 585 SER A CA 1
ATOM 4059 C C . SER A 1 518 ? 11.315 26.254 31.013 1.00 25.45 585 SER A C 1
ATOM 4060 O O . SER A 1 518 ? 10.505 25.778 30.221 1.00 25.25 585 SER A O 1
ATOM 4063 N N . TYR A 1 519 ? 12.547 26.589 30.655 1.00 24.22 586 TYR A N 1
ATOM 4064 C CA . TYR A 1 519 ? 12.982 26.397 29.283 1.00 23.56 586 TYR A CA 1
ATOM 4065 C C . TYR A 1 519 ? 14.430 25.979 29.193 1.00 23.12 586 TYR A C 1
ATOM 4066 O O . TYR A 1 519 ? 15.109 25.762 30.192 1.00 23.50 586 TYR A O 1
ATOM 4075 N N . PHE A 1 520 ? 14.872 25.868 27.950 1.00 21.44 587 PHE A N 1
ATOM 4076 C CA . PHE A 1 520 ? 16.252 25.601 27.602 1.00 21.75 587 PHE A CA 1
ATOM 4077 C C . PHE A 1 520 ? 16.371 26.637 26.497 1.00 21.04 587 PHE A C 1
ATOM 4078 O O . PHE A 1 520 ? 15.496 26.715 25.636 1.00 22.56 587 PHE A O 1
ATOM 4086 N N . ILE A 1 521 ? 17.382 27.488 26.537 1.00 17.69 588 ILE A N 1
ATOM 4087 C CA . ILE A 1 521 ? 17.486 28.436 25.450 1.00 18.66 588 ILE A CA 1
ATOM 4088 C C . ILE A 1 521 ? 18.501 27.808 24.476 1.00 18.07 588 ILE A C 1
ATOM 4089 O O . ILE A 1 521 ? 19.559 27.335 24.882 1.00 15.74 588 ILE A O 1
ATOM 4094 N N . ARG A 1 522 ? 18.122 27.751 23.199 1.00 18.48 589 ARG A N 1
ATOM 4095 C CA . ARG A 1 522 ? 18.934 27.143 22.137 1.00 18.47 589 ARG A CA 1
ATOM 4096 C C . ARG A 1 522 ? 19.310 28.181 21.087 1.00 19.22 589 ARG A C 1
ATOM 4097 O O . ARG A 1 522 ? 18.515 29.058 20.779 1.00 20.26 589 ARG A O 1
ATOM 4105 N N . ILE A 1 523 ? 20.507 28.074 20.523 1.00 20.85 590 ILE A N 1
ATOM 4106 C CA . ILE A 1 523 ? 20.979 29.043 19.534 1.00 23.24 590 ILE A CA 1
ATOM 4107 C C . ILE A 1 523 ? 21.263 28.470 18.138 1.00 25.10 590 ILE A C 1
ATOM 4108 O O . ILE A 1 523 ? 21.879 27.409 18.009 1.00 27.06 590 ILE A O 1
ATOM 4113 N N . ARG A 1 524 ? 20.807 29.176 17.099 1.00 25.56 591 ARG A N 1
ATOM 4114 C CA . ARG A 1 524 ? 21.040 28.768 15.708 1.00 26.31 591 ARG A CA 1
ATOM 4115 C C . ARG A 1 524 ? 22.089 29.744 15.193 1.00 27.00 591 ARG A C 1
ATOM 4116 O O . ARG A 1 524 ? 21.789 30.908 14.934 1.00 27.19 591 ARG A O 1
ATOM 4124 N N . TYR A 1 525 ? 23.318 29.262 15.044 1.00 27.56 592 TYR A N 1
ATOM 4125 C CA . TYR A 1 525 ? 24.427 30.110 14.621 1.00 27.87 592 TYR A CA 1
ATOM 4126 C C . TYR A 1 525 ? 25.265 29.471 13.530 1.00 28.51 592 TYR A C 1
ATOM 4127 O O . TYR A 1 525 ? 25.065 28.317 13.164 1.00 29.64 592 TYR A O 1
ATOM 4136 N N . ALA A 1 526 ? 26.236 30.242 13.055 1.00 29.68 593 ALA A N 1
ATOM 4137 C CA . ALA A 1 526 ? 27.189 29.816 12.036 1.00 30.15 593 ALA A CA 1
ATOM 4138 C C . ALA A 1 526 ? 28.546 30.204 12.617 1.00 31.27 593 ALA A C 1
ATOM 4139 O O . ALA A 1 526 ? 28.642 31.139 13.418 1.00 30.56 593 ALA A O 1
ATOM 4141 N N . SER A 1 527 ? 29.597 29.499 12.221 1.00 32.44 594 SER A N 1
ATOM 4142 C CA . SER A 1 527 ? 30.917 29.799 12.760 1.00 32.49 594 SER A CA 1
ATOM 4143 C C . SER A 1 527 ? 32.032 29.051 12.061 1.00 32.02 594 SER A C 1
ATOM 4144 O O . SER A 1 527 ? 31.919 27.856 11.810 1.00 32.38 594 SER A O 1
ATOM 4147 N N . ASN A 1 528 ? 33.107 29.756 11.740 1.00 31.54 595 ASN A N 1
ATOM 4148 C CA . ASN A 1 528 ? 34.245 29.103 11.123 1.00 32.05 595 ASN A CA 1
ATOM 4149 C C . ASN A 1 528 ? 35.193 28.744 12.270 1.00 32.47 595 ASN A C 1
ATOM 4150 O O . ASN A 1 528 ? 34.746 28.226 13.294 1.00 30.97 595 ASN A O 1
ATOM 4155 N N . GLY A 1 529 ? 36.484 29.023 12.116 1.00 33.73 596 GLY A N 1
ATOM 4156 C CA . GLY A 1 529 ? 37.432 28.679 13.164 1.00 35.15 596 GLY A CA 1
ATOM 4157 C C . GLY A 1 529 ? 37.685 27.180 13.228 1.00 35.57 596 GLY A C 1
ATOM 4158 O O . GLY A 1 529 ? 37.301 26.437 12.327 1.00 35.15 596 GLY A O 1
ATOM 4159 N N . SER A 1 530 ? 38.325 26.721 14.296 1.00 36.87 597 SER A N 1
ATOM 4160 C CA . SER A 1 530 ? 38.618 25.299 14.433 1.00 38.28 597 SER A CA 1
ATOM 4161 C C . SER A 1 530 ? 38.361 24.805 15.845 1.00 39.74 597 SER A C 1
ATOM 4162 O O . SER A 1 530 ? 38.123 25.590 16.761 1.00 40.59 597 SER A O 1
ATOM 4165 N N . ALA A 1 531 ? 38.443 23.491 16.014 1.00 40.68 598 ALA A N 1
ATOM 4166 C CA . ALA A 1 531 ? 38.218 22.863 17.306 1.00 42.02 598 ALA A CA 1
ATOM 4167 C C . ALA A 1 531 ? 39.072 23.448 18.437 1.00 42.91 598 ALA A C 1
ATOM 4168 O O . ALA A 1 531 ? 38.670 23.422 19.600 1.00 43.11 598 ALA A O 1
ATOM 4170 N N . ASN A 1 532 ? 40.240 23.987 18.101 1.00 44.44 599 ASN A N 1
ATOM 4171 C CA . ASN A 1 532 ? 41.127 24.549 19.121 1.00 46.40 599 ASN A CA 1
ATOM 4172 C C . ASN A 1 532 ? 40.916 26.041 19.313 1.00 46.55 599 ASN A C 1
ATOM 4173 O O . ASN A 1 532 ? 41.525 26.657 20.193 1.00 47.05 599 ASN A O 1
ATOM 4178 N N . THR A 1 533 ? 40.043 26.617 18.492 1.00 45.46 600 THR A N 1
ATOM 4179 C CA . THR A 1 533 ? 39.751 28.044 18.563 1.00 42.54 600 THR A CA 1
ATOM 4180 C C . THR A 1 533 ? 38.248 28.333 18.631 1.00 40.50 600 THR A C 1
ATOM 4181 O O . THR A 1 533 ? 37.745 29.241 17.972 1.00 40.19 600 THR A O 1
ATOM 4185 N N . ARG A 1 534 ? 37.537 27.562 19.445 1.00 37.99 601 ARG A N 1
ATOM 4186 C CA . ARG A 1 534 ? 36.098 27.732 19.586 1.00 34.78 601 ARG A CA 1
ATOM 4187 C C . ARG A 1 534 ? 35.760 29.015 20.327 1.00 32.44 601 ARG A C 1
ATOM 4188 O O . ARG A 1 534 ? 36.404 29.368 21.317 1.00 30.99 601 ARG A O 1
ATOM 4196 N N . ALA A 1 535 ? 34.745 29.715 19.838 1.00 31.61 602 ALA A N 1
ATOM 4197 C CA . ALA A 1 535 ? 34.300 30.936 20.484 1.00 31.03 602 ALA A CA 1
ATOM 4198 C C . ALA A 1 535 ? 33.480 30.471 21.679 1.00 31.11 602 ALA A C 1
ATOM 4199 O O . ALA A 1 535 ? 32.865 29.405 21.642 1.00 31.63 602 ALA A O 1
ATOM 4201 N N . VAL A 1 536 ? 33.489 31.252 22.747 1.00 31.16 603 VAL A N 1
ATOM 4202 C CA . VAL A 1 536 ? 32.731 30.907 23.940 1.00 31.52 603 VAL A CA 1
ATOM 4203 C C . VAL A 1 536 ? 31.684 31.985 24.154 1.00 31.27 603 VAL A C 1
ATOM 4204 O O . VAL A 1 536 ? 31.982 33.170 24.024 1.00 32.42 603 VAL A O 1
ATOM 4208 N N . ILE A 1 537 ? 30.464 31.575 24.479 1.00 31.02 604 ILE A N 1
ATOM 4209 C CA . ILE A 1 537 ? 29.369 32.519 24.689 1.00 31.71 604 ILE A CA 1
ATOM 4210 C C . ILE A 1 537 ? 28.722 32.452 26.066 1.00 30.46 604 ILE A C 1
ATOM 4211 O O . ILE A 1 537 ? 28.276 31.394 26.504 1.00 29.86 604 ILE A O 1
ATOM 4216 N N . ASN A 1 538 ? 28.664 33.593 26.739 0.50 29.91 605 ASN A N 1
ATOM 4217 C CA . ASN A 1 538 ? 28.065 33.655 28.059 0.50 29.83 605 ASN A CA 1
ATOM 4218 C C . ASN A 1 538 ? 26.786 34.466 28.025 0.50 29.65 605 ASN A C 1
ATOM 4219 O O . ASN A 1 538 ? 26.760 35.608 27.573 0.50 28.60 605 ASN A O 1
ATOM 4224 N N . LEU A 1 539 ? 25.724 33.842 28.513 1.00 31.05 606 LEU A N 1
ATOM 4225 C CA . LEU A 1 539 ? 24.390 34.424 28.549 1.00 31.76 606 LEU A CA 1
ATOM 4226 C C . LEU A 1 539 ? 24.057 34.791 29.988 1.00 32.38 606 LEU A C 1
ATOM 4227 O O . LEU A 1 539 ? 23.981 33.914 30.853 1.00 33.17 606 LEU A O 1
ATOM 4232 N N . SER A 1 540 ? 23.868 36.077 30.255 1.00 31.31 607 SER A N 1
ATOM 4233 C CA . SER A 1 540 ? 23.518 36.496 31.600 1.00 31.14 607 SER A CA 1
ATOM 4234 C C . SER A 1 540 ? 22.087 36.986 31.631 1.00 31.56 607 SER A C 1
ATOM 4235 O O . SER A 1 540 ? 21.737 37.963 30.965 1.00 33.06 607 SER A O 1
ATOM 4238 N N . ILE A 1 541 ? 21.252 36.279 32.379 1.00 29.45 608 ILE A N 1
ATOM 4239 C CA . ILE A 1 541 ? 19.867 36.674 32.530 1.00 26.50 608 ILE A CA 1
ATOM 4240 C C . ILE A 1 541 ? 19.737 37.127 33.981 1.00 25.86 608 ILE A C 1
ATOM 4241 O O . ILE A 1 541 ? 19.555 36.312 34.892 1.00 24.14 608 ILE A O 1
ATOM 4246 N N . PRO A 1 542 ? 19.875 38.440 34.213 1.00 24.94 609 PRO A N 1
ATOM 4247 C CA . PRO A 1 542 ? 19.779 39.045 35.539 1.00 25.04 609 PRO A CA 1
ATOM 4248 C C . PRO A 1 542 ? 18.572 38.534 36.302 1.00 25.58 609 PRO A C 1
ATOM 4249 O O . PRO A 1 542 ? 17.450 38.598 35.813 1.00 25.19 609 PRO A O 1
ATOM 4253 N N . GLY A 1 543 ? 18.814 38.016 37.500 1.00 26.01 610 GLY A N 1
ATOM 4254 C CA . GLY A 1 543 ? 17.734 37.507 38.313 1.00 26.07 610 GLY A CA 1
ATOM 4255 C C . GLY A 1 543 ? 17.222 36.138 37.918 1.00 27.32 610 GLY A C 1
ATOM 4256 O O . GLY A 1 543 ? 16.338 35.611 38.589 1.00 30.93 610 GLY A O 1
ATOM 4257 N N . VAL A 1 544 ? 17.759 35.543 36.856 1.00 27.47 611 VAL A N 1
ATOM 4258 C CA . VAL A 1 544 ? 17.286 34.221 36.430 1.00 27.33 611 VAL A CA 1
ATOM 4259 C C . VAL A 1 544 ? 18.357 33.122 36.305 1.00 28.46 611 VAL A C 1
ATOM 4260 O O . VAL A 1 544 ? 18.283 32.100 36.983 1.00 28.30 611 VAL A O 1
ATOM 4264 N N . ALA A 1 545 ? 19.345 33.314 35.440 1.00 28.94 612 ALA A N 1
ATOM 4265 C CA . ALA A 1 545 ? 20.364 32.283 35.272 1.00 30.22 612 ALA A CA 1
ATOM 4266 C C . ALA A 1 545 ? 21.663 32.801 34.678 1.00 30.87 612 ALA A C 1
ATOM 4267 O O . ALA A 1 545 ? 21.787 33.982 34.344 1.00 31.00 612 ALA A O 1
ATOM 4269 N N . GLU A 1 546 ? 22.633 31.898 34.564 1.00 30.99 613 GLU A N 1
ATOM 4270 C CA . GLU A 1 546 ? 23.926 32.226 33.987 1.00 31.55 613 GLU A CA 1
ATOM 4271 C C . GLU A 1 546 ? 24.347 31.057 33.108 1.00 30.67 613 GLU A C 1
ATOM 4272 O O . GLU A 1 546 ? 24.919 30.088 33.585 1.00 31.68 613 GLU A O 1
ATOM 4278 N N . LEU A 1 547 ? 24.064 31.149 31.819 1.00 29.45 614 LEU A N 1
ATOM 4279 C CA . LEU A 1 547 ? 24.405 30.076 30.904 1.00 27.83 614 LEU A CA 1
ATOM 4280 C C . LEU A 1 547 ? 25.665 30.370 30.101 1.00 27.93 614 LEU A C 1
ATOM 4281 O O . LEU A 1 547 ? 25.980 31.520 29.817 1.00 28.14 614 LEU A O 1
ATOM 4286 N N . GLY A 1 548 ? 26.385 29.318 29.736 1.00 27.56 615 GLY A N 1
ATOM 4287 C CA . GLY A 1 548 ? 27.598 29.491 28.964 1.00 27.99 615 GLY A CA 1
ATOM 4288 C C . GLY A 1 548 ? 27.918 28.227 28.199 1.00 29.51 615 GLY A C 1
ATOM 4289 O O . GLY A 1 548 ? 27.565 27.130 28.631 1.00 30.13 615 GLY A O 1
ATOM 4290 N N . MET A 1 549 ? 28.581 28.372 27.058 1.00 30.27 616 MET A N 1
ATOM 4291 C CA . MET A 1 549 ? 28.938 27.217 26.250 1.00 29.97 616 MET A CA 1
ATOM 4292 C C . MET A 1 549 ? 29.922 27.560 25.117 1.00 29.43 616 MET A C 1
ATOM 4293 O O . MET A 1 549 ? 30.089 28.723 24.740 1.00 27.62 616 MET A O 1
ATOM 4298 N N . ALA A 1 550 ? 30.578 26.530 24.593 1.00 29.38 617 ALA A N 1
ATOM 4299 C CA . ALA A 1 550 ? 31.528 26.683 23.501 1.00 28.80 617 ALA A CA 1
ATOM 4300 C C . ALA A 1 550 ? 30.822 26.347 22.195 1.00 28.81 617 ALA A C 1
ATOM 4301 O O . ALA A 1 550 ? 30.081 25.366 22.117 1.00 28.59 617 ALA A O 1
ATOM 4303 N N . LEU A 1 551 ? 31.043 27.170 21.177 1.00 28.58 618 LEU A N 1
ATOM 4304 C CA . LEU A 1 551 ? 30.435 26.950 19.875 1.00 28.99 618 LEU A CA 1
ATOM 4305 C C . LEU A 1 551 ? 31.381 26.109 19.025 1.00 30.07 618 LEU A C 1
ATOM 4306 O O . LEU A 1 551 ? 32.590 26.111 19.252 1.00 31.03 618 LEU A O 1
ATOM 4311 N N . ASN A 1 552 ? 30.832 25.389 18.050 1.00 30.16 619 ASN A N 1
ATOM 4312 C CA . ASN A 1 552 ? 31.642 24.540 17.181 1.00 30.41 619 ASN A CA 1
ATOM 4313 C C . ASN A 1 552 ? 31.765 25.131 15.787 1.00 30.22 619 ASN A C 1
ATOM 4314 O O . ASN A 1 552 ? 30.928 25.935 15.364 1.00 31.83 619 ASN A O 1
ATOM 4319 N N . PRO A 1 553 ? 32.821 24.752 15.052 1.00 28.84 620 PRO A N 1
ATOM 4320 C CA . PRO A 1 553 ? 32.994 25.274 13.693 1.00 27.76 620 PRO A CA 1
ATOM 4321 C C . PRO A 1 553 ? 31.845 24.685 12.895 1.00 27.40 620 PRO A C 1
ATOM 4322 O O . PRO A 1 553 ? 31.400 23.583 13.194 1.00 28.18 620 PRO A O 1
ATOM 4326 N N . THR A 1 554 ? 31.353 25.402 11.894 1.00 28.24 621 THR A N 1
ATOM 4327 C CA . THR A 1 554 ? 30.235 24.888 11.106 1.00 28.35 621 THR A CA 1
ATOM 4328 C C . THR A 1 554 ? 30.468 25.082 9.615 1.00 29.20 621 THR A C 1
ATOM 4329 O O . THR A 1 554 ? 29.837 24.433 8.779 1.00 28.83 621 THR A O 1
ATOM 4333 N N . PHE A 1 555 ? 31.383 25.983 9.285 1.00 30.28 622 PHE A N 1
ATOM 4334 C CA . PHE A 1 555 ? 31.711 26.235 7.895 1.00 32.09 622 PHE A CA 1
ATOM 4335 C C . PHE A 1 555 ? 33.157 26.683 7.817 1.00 34.14 622 PHE A C 1
ATOM 4336 O O . PHE A 1 555 ? 33.821 26.851 8.844 1.00 34.92 622 PHE A O 1
ATOM 4344 N N . SER A 1 556 ? 33.650 26.859 6.598 1.00 35.86 623 SER A N 1
ATOM 4345 C CA . SER A 1 556 ? 35.021 27.293 6.400 1.00 38.10 623 SER A CA 1
ATOM 4346 C C . SER A 1 556 ? 35.075 28.383 5.343 1.00 38.70 623 SER A C 1
ATOM 4347 O O . SER A 1 556 ? 34.287 28.391 4.395 1.00 40.27 623 SER A O 1
ATOM 4350 N N . GLY A 1 557 ? 36.007 29.307 5.514 1.00 38.06 624 GLY A N 1
ATOM 4351 C CA . GLY A 1 557 ? 36.122 30.406 4.583 1.00 38.23 624 GLY A CA 1
ATOM 4352 C C . GLY A 1 557 ? 35.704 31.658 5.319 1.00 39.69 624 GLY A C 1
ATOM 4353 O O . GLY A 1 557 ? 35.553 31.642 6.540 1.00 39.21 624 GLY A O 1
ATOM 4354 N N . THR A 1 558 ? 35.519 32.747 4.585 1.00 42.19 625 THR A N 1
ATOM 4355 C CA . THR A 1 558 ? 35.112 34.008 5.192 1.00 43.63 625 THR A CA 1
ATOM 4356 C C . THR A 1 558 ? 33.908 34.590 4.470 1.00 44.88 625 THR A C 1
ATOM 4357 O O . THR A 1 558 ? 33.406 35.651 4.847 1.00 46.56 625 THR A O 1
ATOM 4361 N N . ASP A 1 559 ? 33.445 33.907 3.429 1.00 44.62 626 ASP A N 1
ATOM 4362 C CA . ASP A 1 559 ? 32.297 34.408 2.698 1.00 46.00 626 ASP A CA 1
ATOM 4363 C C . ASP A 1 559 ? 31.031 34.011 3.436 1.00 45.92 626 ASP A C 1
ATOM 4364 O O . ASP A 1 559 ? 30.502 32.909 3.238 1.00 47.75 626 ASP A O 1
ATOM 4369 N N . TYR A 1 560 ? 30.548 34.922 4.278 1.00 43.47 627 TYR A N 1
ATOM 4370 C CA . TYR A 1 560 ? 29.358 34.688 5.075 1.00 40.81 627 TYR A CA 1
ATOM 4371 C C . TYR A 1 560 ? 28.109 34.983 4.282 1.00 40.20 627 TYR A C 1
ATOM 4372 O O . TYR A 1 560 ? 27.040 34.460 4.588 1.00 39.55 627 TYR A O 1
ATOM 4381 N N . THR A 1 561 ? 28.246 35.832 3.269 1.00 40.45 628 THR A N 1
ATOM 4382 C CA . THR A 1 561 ? 27.104 36.207 2.442 1.00 40.81 628 THR A CA 1
ATOM 4383 C C . THR A 1 561 ? 26.448 35.029 1.762 1.00 40.11 628 THR A C 1
ATOM 4384 O O . THR A 1 561 ? 25.228 35.013 1.603 1.00 42.04 628 THR A O 1
ATOM 4388 N N . ASN A 1 562 ? 27.242 34.046 1.352 1.00 37.61 629 ASN A N 1
ATOM 4389 C CA . ASN A 1 562 ? 26.665 32.895 0.690 1.00 36.83 629 ASN A CA 1
ATOM 4390 C C . ASN A 1 562 ? 26.767 31.595 1.476 1.00 34.82 629 ASN A C 1
ATOM 4391 O O . ASN A 1 562 ? 27.055 30.538 0.915 1.00 35.67 629 ASN A O 1
ATOM 4396 N N . LEU A 1 563 ? 26.514 31.676 2.779 1.00 32.32 630 LEU A N 1
ATOM 4397 C CA . LEU A 1 563 ? 26.533 30.492 3.629 1.00 31.47 630 LEU A CA 1
ATOM 4398 C C . LEU A 1 563 ? 25.396 29.570 3.192 1.00 31.43 630 LEU A C 1
ATOM 4399 O O . LEU A 1 563 ? 24.323 30.030 2.785 1.00 33.17 630 LEU A O 1
ATOM 4404 N N . LYS A 1 564 ? 25.631 28.266 3.266 0.50 28.82 631 LYS A N 1
ATOM 4405 C CA . LYS A 1 564 ? 24.614 27.314 2.868 0.50 25.26 631 LYS A CA 1
ATOM 4406 C C . LYS A 1 564 ? 23.784 26.913 4.065 0.50 24.97 631 LYS A C 1
ATOM 4407 O O . LYS A 1 564 ? 24.103 27.253 5.200 0.50 23.90 631 LYS A O 1
ATOM 4413 N N . TYR A 1 565 ? 22.707 26.190 3.797 1.00 26.26 632 TYR A N 1
ATOM 4414 C CA . TYR A 1 565 ? 21.805 25.734 4.838 1.00 26.85 632 TYR A CA 1
ATOM 4415 C C . TYR A 1 565 ? 22.542 24.882 5.861 1.00 28.06 632 TYR A C 1
ATOM 4416 O O . TYR A 1 565 ? 22.343 25.035 7.061 1.00 30.11 632 TYR A O 1
ATOM 4425 N N . LYS A 1 566 ? 23.391 23.982 5.386 0.50 28.25 633 LYS A N 1
ATOM 4426 C CA . LYS A 1 566 ? 24.145 23.107 6.273 0.50 28.30 633 LYS A CA 1
ATOM 4427 C C . LYS A 1 566 ? 25.136 23.874 7.147 0.50 27.46 633 LYS A C 1
ATOM 4428 O O . LYS A 1 566 ? 25.616 23.355 8.152 0.50 25.70 633 LYS A O 1
ATOM 4434 N N . ASP A 1 567 ? 25.421 25.118 6.767 1.00 28.37 634 ASP A N 1
ATOM 4435 C CA . ASP A 1 567 ? 26.367 25.961 7.496 1.00 27.63 634 ASP A CA 1
ATOM 4436 C C . ASP A 1 567 ? 25.858 26.446 8.840 1.00 27.07 634 ASP A C 1
ATOM 4437 O O . ASP A 1 567 ? 26.651 26.836 9.692 1.00 27.77 634 ASP A O 1
ATOM 4442 N N . PHE A 1 568 ? 24.543 26.439 9.033 1.00 26.42 635 PHE A N 1
ATOM 4443 C CA . PHE A 1 568 ? 23.979 26.857 10.310 1.00 25.62 635 PHE A CA 1
ATOM 4444 C C . PHE A 1 568 ? 23.625 25.623 11.121 1.00 26.89 635 PHE A C 1
ATOM 4445 O O . PHE A 1 568 ? 23.040 24.676 10.598 1.00 26.74 635 PHE A O 1
ATOM 4453 N N . GLN A 1 569 ? 23.999 25.628 12.397 1.00 28.67 636 GLN A N 1
ATOM 4454 C CA . GLN A 1 569 ? 23.718 24.502 13.279 1.00 29.83 636 GLN A CA 1
ATOM 4455 C C . GLN A 1 569 ? 23.065 24.932 14.587 1.00 30.75 636 GLN A C 1
ATOM 4456 O O . GLN A 1 569 ? 22.865 26.128 14.828 1.00 32.16 636 GLN A O 1
ATOM 4462 N N . TYR A 1 570 ? 22.731 23.961 15.432 1.00 29.61 637 TYR A N 1
ATOM 4463 C CA . TYR A 1 570 ? 22.062 24.262 16.689 1.00 29.09 637 TYR A CA 1
ATOM 4464 C C . TYR A 1 570 ? 22.767 23.811 17.954 1.00 29.83 637 TYR A C 1
ATOM 4465 O O . TYR A 1 570 ? 23.115 22.641 18.099 1.00 30.37 637 TYR A O 1
ATOM 4474 N N . LEU A 1 571 ? 22.959 24.745 18.879 1.00 30.97 638 LEU A N 1
ATOM 4475 C CA . LEU A 1 571 ? 23.565 24.429 20.170 1.00 32.53 638 LEU A CA 1
ATOM 4476 C C . LEU A 1 571 ? 22.604 24.904 21.243 1.00 34.11 638 LEU A C 1
ATOM 4477 O O . LEU A 1 571 ? 21.905 25.902 21.061 1.00 35.08 638 LEU A O 1
ATOM 4482 N N . GLU A 1 572 ? 22.577 24.183 22.359 1.00 34.82 639 GLU A N 1
ATOM 4483 C CA . GLU A 1 572 ? 21.675 24.484 23.459 1.00 35.52 639 GLU A CA 1
ATOM 4484 C C . GLU A 1 572 ? 22.440 24.574 24.771 1.00 35.61 639 GLU A C 1
ATOM 4485 O O . GLU A 1 572 ? 23.338 23.774 25.027 1.00 36.97 639 GLU A O 1
ATOM 4491 N N . PHE A 1 573 ? 22.097 25.550 25.602 1.00 34.83 640 PHE A N 1
ATOM 4492 C CA . PHE A 1 573 ? 22.763 25.690 26.884 1.00 33.10 640 PHE A CA 1
ATOM 4493 C C . PHE A 1 573 ? 22.239 24.596 27.807 1.00 34.28 640 PHE A C 1
ATOM 4494 O O . PHE A 1 573 ? 21.088 24.180 27.692 1.00 34.01 640 PHE A O 1
ATOM 4502 N N . SER A 1 574 ? 23.081 24.141 28.728 1.00 35.38 641 SER A N 1
ATOM 4503 C CA . SER A 1 574 ? 22.701 23.082 29.648 1.00 36.80 641 SER A CA 1
ATOM 4504 C C . SER A 1 574 ? 21.695 23.503 30.713 1.00 38.18 641 SER A C 1
ATOM 4505 O O . SER A 1 574 ? 20.571 23.003 30.741 1.00 38.89 641 SER A O 1
ATOM 4508 N N . ASN A 1 575 ? 22.089 24.415 31.591 1.00 39.59 642 ASN A N 1
ATOM 4509 C CA . ASN A 1 575 ? 21.193 24.872 32.649 1.00 40.98 642 ASN A CA 1
ATOM 4510 C C . ASN A 1 575 ? 19.877 25.441 32.116 1.00 40.89 642 ASN A C 1
ATOM 4511 O O . ASN A 1 575 ? 19.833 26.061 31.055 1.00 40.21 642 ASN A O 1
ATOM 4516 N N . GLU A 1 576 ? 18.801 25.219 32.862 1.00 41.73 643 GLU A N 1
ATOM 4517 C CA . GLU A 1 576 ? 17.490 25.710 32.464 1.00 41.57 643 GLU A CA 1
ATOM 4518 C C . GLU A 1 576 ? 17.100 26.995 33.184 1.00 40.65 643 GLU A C 1
ATOM 4519 O O . GLU A 1 576 ? 17.651 27.343 34.227 1.00 41.35 643 GLU A O 1
ATOM 4525 N N . VAL A 1 577 ? 16.132 27.694 32.612 1.00 38.87 644 VAL A N 1
ATOM 4526 C CA . VAL A 1 577 ? 15.659 28.942 33.170 1.00 36.15 644 VAL A CA 1
ATOM 4527 C C . VAL A 1 577 ? 14.138 28.886 33.379 1.00 36.06 644 VAL A C 1
ATOM 4528 O O . VAL A 1 577 ? 13.425 28.122 32.721 1.00 36.12 644 VAL A O 1
ATOM 4532 N N . LYS A 1 578 ? 13.650 29.688 34.313 1.00 34.03 645 LYS A N 1
ATOM 4533 C CA . LYS A 1 578 ? 12.230 29.743 34.596 1.00 32.94 645 LYS A CA 1
ATOM 4534 C C . LYS A 1 578 ? 11.817 31.206 34.647 1.00 31.03 645 LYS A C 1
ATOM 4535 O O . LYS A 1 578 ? 12.458 32.023 35.314 1.00 30.40 645 LYS A O 1
ATOM 4541 N N . PHE A 1 579 ? 10.750 31.531 33.923 1.00 27.59 646 PHE A N 1
ATOM 4542 C CA . PHE A 1 579 ? 10.245 32.892 33.870 1.00 24.02 646 PHE A CA 1
ATOM 4543 C C . PHE A 1 579 ? 8.850 32.972 34.489 1.00 22.05 646 PHE A C 1
ATOM 4544 O O . PHE A 1 579 ? 8.039 32.060 34.339 1.00 21.73 646 PHE A O 1
ATOM 4552 N N . ALA A 1 580 ? 8.581 34.063 35.196 0.50 19.20 647 ALA A N 1
ATOM 4553 C CA . ALA A 1 580 ? 7.283 34.257 35.815 0.50 17.25 647 ALA A CA 1
ATOM 4554 C C . ALA A 1 580 ? 6.400 34.946 34.787 0.50 17.35 647 ALA A C 1
ATOM 4555 O O . ALA A 1 580 ? 6.884 35.418 33.767 0.50 15.86 647 ALA A O 1
ATOM 4557 N N . PRO A 1 581 ? 5.088 35.009 35.044 1.00 19.05 648 PRO A N 1
ATOM 4558 C CA . PRO A 1 581 ? 4.140 35.645 34.128 1.00 20.33 648 PRO A CA 1
ATOM 4559 C C . PRO A 1 581 ? 4.460 37.093 33.817 1.00 20.88 648 PRO A C 1
ATOM 4560 O O . PRO A 1 581 ? 4.690 37.889 34.719 1.00 21.76 648 PRO A O 1
ATOM 4564 N N . ASN A 1 582 ? 4.475 37.423 32.531 1.00 22.46 649 ASN A N 1
ATOM 4565 C CA . ASN A 1 582 ? 4.739 38.786 32.077 1.00 24.86 649 ASN A CA 1
ATOM 4566 C C . ASN A 1 582 ? 6.050 39.374 32.577 1.00 25.31 649 ASN A C 1
ATOM 4567 O O . ASN A 1 582 ? 6.178 40.589 32.686 1.00 27.32 649 ASN A O 1
ATOM 4572 N N . GLN A 1 583 ? 7.022 38.521 32.873 1.00 24.41 650 GLN A N 1
ATOM 4573 C CA . GLN A 1 583 ? 8.306 38.992 33.362 1.00 23.59 650 GLN A CA 1
ATOM 4574 C C . GLN A 1 583 ? 9.145 39.614 32.258 1.00 23.21 650 GLN A C 1
ATOM 4575 O O . GLN A 1 583 ? 9.332 39.010 31.203 1.00 25.15 650 GLN A O 1
ATOM 4581 N N . ASN A 1 584 ? 9.640 40.826 32.491 1.00 22.61 651 ASN A N 1
ATOM 4582 C CA . ASN A 1 584 ? 10.488 41.483 31.500 1.00 22.87 651 ASN A CA 1
ATOM 4583 C C . ASN A 1 584 ? 11.865 40.818 31.633 1.00 22.45 651 ASN A C 1
ATOM 4584 O O . ASN A 1 584 ? 12.433 40.747 32.721 1.00 21.12 651 ASN A O 1
ATOM 4589 N N . ILE A 1 585 ? 12.393 40.320 30.525 1.00 22.05 652 ILE A N 1
ATOM 4590 C CA . ILE A 1 585 ? 13.663 39.614 30.550 1.00 22.45 652 ILE A CA 1
ATOM 4591 C C . ILE A 1 585 ? 14.767 40.293 29.768 1.00 22.03 652 ILE A C 1
ATOM 4592 O O . ILE A 1 585 ? 14.539 40.787 28.672 1.00 24.13 652 ILE A O 1
ATOM 4597 N N . SER A 1 586 ? 15.964 40.311 30.343 1.00 21.64 653 SER A N 1
ATOM 4598 C CA . SER A 1 586 ? 17.135 40.887 29.688 1.00 22.37 653 SER A CA 1
ATOM 4599 C C . SER A 1 586 ? 18.041 39.736 29.269 1.00 21.38 653 SER A C 1
ATOM 4600 O O . SER A 1 586 ? 18.464 38.935 30.100 1.00 20.84 653 SER A O 1
ATOM 4603 N N . LEU A 1 587 ? 18.316 39.647 27.976 1.00 20.20 654 LEU A N 1
ATOM 4604 C CA . LEU A 1 587 ? 19.164 38.593 27.459 1.00 19.85 654 LEU A CA 1
ATOM 4605 C C . LEU A 1 587 ? 20.493 39.204 27.014 1.00 19.39 654 LEU A C 1
ATOM 4606 O O . LEU A 1 587 ? 20.651 39.654 25.873 1.00 17.04 654 LEU A O 1
ATOM 4611 N N . VAL A 1 588 ? 21.448 39.228 27.937 1.00 18.78 655 VAL A N 1
ATOM 4612 C CA . VAL A 1 588 ? 22.755 39.793 27.647 1.00 18.10 655 VAL A CA 1
ATOM 4613 C C . VAL A 1 588 ? 23.723 38.713 27.207 1.00 16.91 655 VAL A C 1
ATOM 4614 O O . VAL A 1 588 ? 24.068 37.836 27.985 1.00 16.41 655 VAL A O 1
ATOM 4618 N N . PHE A 1 589 ? 24.149 38.791 25.952 1.00 17.83 656 PHE A N 1
ATOM 4619 C CA . PHE A 1 589 ? 25.092 37.841 25.385 1.00 18.75 656 PHE A CA 1
ATOM 4620 C C . PHE A 1 589 ? 26.493 38.439 25.347 1.00 20.49 656 PHE A C 1
ATOM 4621 O O . PHE A 1 589 ? 26.691 39.560 24.874 1.00 19.89 656 PHE A O 1
ATOM 4629 N N . ASN A 1 590 ? 27.465 37.682 25.848 1.00 23.29 657 ASN A N 1
ATOM 4630 C CA . ASN A 1 590 ? 28.864 38.109 25.844 1.00 23.42 657 ASN A CA 1
ATOM 4631 C C . ASN A 1 590 ? 29.743 37.031 25.240 1.00 24.41 657 ASN A C 1
ATOM 4632 O O . ASN A 1 590 ? 29.444 35.837 25.334 1.00 23.95 657 ASN A O 1
ATOM 4637 N N . ARG A 1 591 ? 30.826 37.464 24.608 1.00 25.74 658 ARG A N 1
ATOM 4638 C CA . ARG A 1 591 ? 31.795 36.545 24.029 1.00 26.71 658 ARG A CA 1
ATOM 4639 C C . ARG A 1 591 ? 33.074 36.738 24.840 1.00 26.85 658 ARG A C 1
ATOM 4640 O O . ARG A 1 591 ? 33.565 37.857 24.959 1.00 27.72 658 ARG A O 1
ATOM 4648 N N . SER A 1 592 ? 33.609 35.662 25.404 0.50 27.23 659 SER A N 1
ATOM 4649 C CA . SER A 1 592 ? 34.806 35.781 26.228 0.50 29.13 659 SER A CA 1
ATOM 4650 C C . SER A 1 592 ? 36.085 35.200 25.642 0.50 30.61 659 SER A C 1
ATOM 4651 O O . SER A 1 592 ? 37.178 35.558 26.070 0.50 30.10 659 SER A O 1
ATOM 4654 N N . ASP A 1 593 ? 35.953 34.302 24.673 1.00 33.28 660 ASP A N 1
ATOM 4655 C CA . ASP A 1 593 ? 37.121 33.679 24.054 1.00 35.07 660 ASP A CA 1
ATOM 4656 C C . ASP A 1 593 ? 38.069 34.725 23.472 1.00 35.16 660 ASP A C 1
ATOM 4657 O O . ASP A 1 593 ? 37.689 35.873 23.282 1.00 36.54 660 ASP A O 1
ATOM 4662 N N . VAL A 1 594 ? 39.300 34.316 23.188 0.50 34.66 661 VAL A N 1
ATOM 4663 C CA . VAL A 1 594 ? 40.308 35.212 22.639 0.50 34.05 661 VAL A CA 1
ATOM 4664 C C . VAL A 1 594 ? 40.399 35.122 21.121 0.50 34.88 661 VAL A C 1
ATOM 4665 O O . VAL A 1 594 ? 40.887 36.039 20.463 0.50 34.77 661 VAL A O 1
ATOM 4669 N N . TYR A 1 595 ? 39.915 34.016 20.574 1.00 35.39 662 TYR A N 1
ATOM 4670 C CA . TYR A 1 595 ? 39.973 33.760 19.138 1.00 37.38 662 TYR A CA 1
ATOM 4671 C C . TYR A 1 595 ? 39.242 34.766 18.246 1.00 37.69 662 TYR A C 1
ATOM 4672 O O . TYR A 1 595 ? 38.282 34.422 17.553 1.00 38.20 662 TYR A O 1
ATOM 4681 N N . THR A 1 596 ? 39.735 36.001 18.246 1.00 38.48 663 THR A N 1
ATOM 4682 C CA . THR A 1 596 ? 39.145 37.088 17.468 1.00 39.57 663 THR A CA 1
ATOM 4683 C C . THR A 1 596 ? 38.921 36.760 16.001 1.00 40.84 663 THR A C 1
ATOM 4684 O O . THR A 1 596 ? 38.004 37.297 15.386 1.00 41.89 663 THR A O 1
ATOM 4688 N N . ASN A 1 597 ? 39.753 35.894 15.431 1.00 41.66 664 ASN A N 1
ATOM 4689 C CA . ASN A 1 597 ? 39.589 35.538 14.029 1.00 41.44 664 ASN A CA 1
ATOM 4690 C C . ASN A 1 597 ? 38.471 34.531 13.774 1.00 40.60 664 ASN A C 1
ATOM 4691 O O . ASN A 1 597 ? 38.064 34.331 12.626 1.00 41.92 664 ASN A O 1
ATOM 4696 N N . THR A 1 598 ? 37.967 33.900 14.831 1.00 37.73 665 THR A N 1
ATOM 4697 C CA . THR A 1 598 ? 36.877 32.948 14.660 1.00 35.03 665 THR A CA 1
ATOM 4698 C C . THR A 1 598 ? 35.554 33.703 14.578 1.00 32.96 665 THR A C 1
ATOM 4699 O O . THR A 1 598 ? 35.040 34.178 15.583 1.00 30.80 665 THR A O 1
ATOM 4703 N N . THR A 1 599 ? 35.025 33.817 13.363 1.00 32.18 666 THR A N 1
ATOM 4704 C CA . THR A 1 599 ? 33.763 34.509 13.108 1.00 31.19 666 THR A CA 1
ATOM 4705 C C . THR A 1 599 ? 32.566 33.681 13.549 1.00 31.11 666 THR A C 1
ATOM 4706 O O . THR A 1 599 ? 32.472 32.494 13.239 1.00 33.21 666 THR A O 1
ATOM 4710 N N . VAL A 1 600 ? 31.648 34.318 14.268 1.00 30.03 667 VAL A N 1
ATOM 4711 C CA . VAL A 1 600 ? 30.433 33.659 14.737 1.00 27.42 667 VAL A CA 1
ATOM 4712 C C . VAL A 1 600 ? 29.235 34.483 14.274 1.00 25.95 667 VAL A C 1
ATOM 4713 O O . VAL A 1 600 ? 29.159 35.686 14.529 1.00 24.71 667 VAL A O 1
ATOM 4717 N N . LEU A 1 601 ? 28.310 33.842 13.571 1.00 25.00 668 LEU A N 1
ATOM 4718 C CA . LEU A 1 601 ? 27.129 34.544 13.097 1.00 24.73 668 LEU A CA 1
ATOM 4719 C C . LEU A 1 601 ? 25.893 34.047 13.840 1.00 24.41 668 LEU A C 1
ATOM 4720 O O . LEU A 1 601 ? 25.500 32.890 13.713 1.00 23.93 668 LEU A O 1
ATOM 4725 N N . ILE A 1 602 ? 25.297 34.927 14.636 1.00 23.78 669 ILE A N 1
ATOM 4726 C CA . ILE A 1 602 ? 24.111 34.574 15.403 1.00 23.40 669 ILE A CA 1
ATOM 4727 C C . ILE A 1 602 ? 22.843 34.812 14.604 1.00 22.79 669 ILE A C 1
ATOM 4728 O O . ILE A 1 602 ? 22.558 35.938 14.197 1.00 22.45 669 ILE A O 1
ATOM 4733 N N . ASP A 1 603 ? 22.070 33.749 14.412 1.00 22.76 670 ASP A N 1
ATOM 4734 C CA . ASP A 1 603 ? 20.824 33.828 13.663 1.00 21.82 670 ASP A CA 1
ATOM 4735 C C . ASP A 1 603 ? 19.573 33.908 14.543 1.00 20.98 670 ASP A C 1
ATOM 4736 O O . ASP A 1 603 ? 18.942 34.965 14.643 1.00 19.54 670 ASP A O 1
ATOM 4741 N N . LYS A 1 604 ? 19.224 32.800 15.190 1.00 19.89 671 LYS A N 1
ATOM 4742 C CA . LYS A 1 604 ? 18.030 32.757 16.029 1.00 19.77 671 LYS A CA 1
ATOM 4743 C C . LYS A 1 604 ? 18.301 32.337 17.478 1.00 19.94 671 LYS A C 1
ATOM 4744 O O . LYS A 1 604 ? 19.178 31.515 17.751 1.00 19.90 671 LYS A O 1
ATOM 4750 N N . ILE A 1 605 ? 17.531 32.908 18.399 1.00 20.06 672 ILE A N 1
ATOM 4751 C CA . ILE A 1 605 ? 17.622 32.572 19.823 1.00 19.53 672 ILE A CA 1
ATOM 4752 C C . ILE A 1 605 ? 16.339 31.791 20.044 1.00 20.20 672 ILE A C 1
ATOM 4753 O O . ILE A 1 605 ? 15.249 32.298 19.781 1.00 20.90 672 ILE A O 1
ATOM 4758 N N . GLU A 1 606 ? 16.449 30.559 20.511 1.00 20.39 673 GLU A N 1
ATOM 4759 C CA . GLU A 1 606 ? 15.251 29.757 20.692 1.00 19.90 673 GLU A CA 1
ATOM 4760 C C . GLU A 1 606 ? 14.961 29.344 22.121 1.00 20.76 673 GLU A C 1
ATOM 4761 O O . GLU A 1 606 ? 15.872 29.035 22.897 1.00 20.47 673 GLU A O 1
ATOM 4767 N N . PHE A 1 607 ? 13.683 29.368 22.471 1.00 20.56 674 PHE A N 1
ATOM 4768 C CA . PHE A 1 607 ? 13.268 28.966 23.797 1.00 23.77 674 PHE A CA 1
ATOM 4769 C C . PHE A 1 607 ? 12.451 27.690 23.689 1.00 25.77 674 PHE A C 1
ATOM 4770 O O . PHE A 1 607 ? 11.419 27.651 23.018 1.00 26.02 674 PHE A O 1
ATOM 4778 N N . LEU A 1 608 ? 12.927 26.636 24.340 1.00 27.66 675 LEU A N 1
ATOM 4779 C CA . LEU A 1 608 ? 12.227 25.362 24.313 1.00 28.88 675 LEU A CA 1
ATOM 4780 C C . LEU A 1 608 ? 11.501 25.119 25.631 1.00 29.83 675 LEU A C 1
ATOM 4781 O O . LEU A 1 608 ? 12.136 24.983 26.676 1.00 31.22 675 LEU A O 1
ATOM 4786 N N . PRO A 1 609 ? 10.158 25.080 25.603 1.00 30.03 676 PRO A N 1
ATOM 4787 C CA . PRO A 1 609 ? 9.390 24.841 26.829 1.00 30.69 676 PRO A CA 1
ATOM 4788 C C . PRO A 1 609 ? 9.743 23.458 27.374 1.00 32.74 676 PRO A C 1
ATOM 4789 O O . PRO A 1 609 ? 9.837 22.498 26.605 1.00 33.38 676 PRO A O 1
ATOM 4793 N N . ILE A 1 610 ? 9.946 23.348 28.682 1.00 34.73 677 ILE A N 1
ATOM 4794 C CA . ILE A 1 610 ? 10.267 22.054 29.269 1.00 39.02 677 ILE A CA 1
ATOM 4795 C C . ILE A 1 610 ? 9.003 21.370 29.798 1.00 42.73 677 ILE A C 1
ATOM 4796 O O . ILE A 1 610 ? 8.770 20.185 29.535 1.00 41.67 677 ILE A O 1
ATOM 4801 N N . THR A 1 611 ? 8.191 22.134 30.532 1.00 46.64 678 THR A N 1
ATOM 4802 C CA . THR A 1 611 ? 6.945 21.633 31.117 1.00 50.93 678 THR A CA 1
ATOM 4803 C C . THR A 1 611 ? 5.733 21.864 30.216 1.00 53.08 678 THR A C 1
ATOM 4804 O O . THR A 1 611 ? 5.344 23.003 29.958 1.00 53.99 678 THR A O 1
ATOM 4806 N N . ARG A 1 612 ? 5.132 20.778 29.746 1.00 55.72 679 ARG A N 1
ATOM 4807 C CA . ARG A 1 612 ? 3.961 20.879 28.887 1.00 57.82 679 ARG A CA 1
ATOM 4808 C C . ARG A 1 612 ? 2.729 21.309 29.695 1.00 58.87 679 ARG A C 1
ATOM 4809 O O . ARG A 1 612 ? 2.888 21.705 30.875 1.00 58.96 679 ARG A O 1
#

Sequence (598 aa):
GELSAYTIVVGTVLTGFGFTTPLGLALIGFGTLIPVLFPAQDQSNTWSDFITQTKNIIKKEIASTYISNANKILNRSFNVISTYHNHLKTWENNPNPQNTQDVRTQIQLVHYHFQNVIPELVNSCPPNPSDCDYYNILVLSSYAQAANLHLTVLNQAVKFEAYLKNNTAIDYYPVLTKAIEDYTNYCVTTYKKGLNLIKTTPDSNLDGNINWNTYNTYRTKMTTAVLDLVALFPNYDVGKYPIGVQSELTREIYQVLNFEESPYKYYDFQYQEDSLTRRPHLFTWLDSLNFYEKAQTTPNNFFTSHYNMFHYTLDNISQKSSVFGNHNVTDKLKSLGLATNIYIFLLNVISLDNKYLNDYNNISKMDFFITNGTRLLEKELTAGSGQITYDVNKNIFGLPILKRREETLFPTYDNYSHILSFIKSLSIPATYKTQVYTFAWTHSSVDPKNTIYTHLTTQIPAVKANSLGTASKVVQGPGHTGGDLIDFKDHFKITCQHSNFQQSYFIRIRYASNGSANTRAVINLSIPGVAELGMALNPTFSGTDYTNLKYKDFQYLEFSNEVKFAPNQNISLVFNRSDVYTNTTVLIDKIEFLPITR

CATH classification: 1.20.190.10 (+2 more: 2.60.120.260, 2.100.10.10)

B-factor: mean 34.69, std 13.11, range [2.53, 95.78]

Radius of gyration: 25.1 Å; Cα contacts (8 Å, |Δi|>4): 1297; chains: 1; bounding box: 56×80×65 Å

Nearest PDB structures (foldseek):
  2c9k-assembly1_A  TM=1.002E+00  e=0.000E+00  Bacillus thuringiensis
  6owk-assembly1_A  TM=8.719E-01  e=1.211E-41  Bacillus thuringiensis
  6ovb-assembly1_A  TM=8.817E-01  e=9.458E-38  Bacillus thuringiensis
  4arx-assembly4_D  TM=8.250E-01  e=2.914E-35  Bacillus thuringiensis serovar kurstaki
  6wpc-assembly4_D  TM=7.955E-01  e=5.505E-34  Bacillus thuringiensis